Protein 6P4N (pdb70)

Organism: Salmonella typhi (NCBI:txid90370)

GO terms:
  GO:0005515 protein binding (F, IPI)

Solvent-accessible surface area: 21833 Å² total; per-residue (Å²): 64,16,1,21,50,144,112,18,25,96,63,24,66,2,32,4,38,20,0,0,0,0,0,9,74,56,0,11,0,0,0,0,35,0,47,64,64,121,60,66,72,112,60,10,23,0,0,9,2,25,121,66,43,98,10,24,64,0,14,74,23,2,0,29,0,0,41,52,0,31,59,65,34,50,28,0,17,0,3,0,44,110,126,51,14,110,60,104,118,1,47,123,48,16,21,17,22,0,1,1,0,0,0,1,16,40,114,125,104,9,15,6,6,169,61,16,2,15,51,148,114,18,23,95,61,23,61,3,34,3,40,23,0,0,0,0,0,7,71,97,5,8,1,0,0,0,43,0,52,61,64,120,61,66,68,113,77,12,23,0,0,8,3,12,183,41,44,89,13,25,63,0,15,101,20,1,5,35,0,0,28,66,0,30,59,65,35,49,35,0,16,0,3,0,48,111,125,50,13,114,40,110,124,1,47,123,27,15,21,17,22,1,1,1,0,0,0,1,24,48,112,126,100,12,14,8,4,185,55,7,2,14,42,145,121,19,25,95,66,20,75,2,34,4,38,23,0,0,0,0,0,6,72,97,5,10,0,0,0,0,37,0,53,60,64,126,66,64,71,111,65,14,24,0,0,7,3,17,181,43,45,91,13,22,53,0,14,81,27,1,0,27,0,0,29,39,0,29,64,78,33,49,31,0,22,0,2,0,47,109,126,50,14,114,43,109,125,1,46,131,48,14,20,20,23,1,1,0,0,0,0,0,18,78,66,142,97,9,11,3,5,150,64,6,2,19,44,146,112,20,21,98,65,25,66,2,35,5,27,0,0,0,0,0,0,10,80,64,0,6,0,0,0,0,34,0,53,68,60,123,64,65,68,114,74,11,24,0,0,8,5,32,119,64,44,96,12,24,60,0,8,89,28,1,0,28,0,0,24,70,0,29,70,65,36,48,37,0,14,0,3,0,44,108,126,51,19,116,90,85,98,4,40,122,36,15,20,18,24,1,1,0,0,0,0,2,24,38,116,124,115,14,14,8,5,180,65,16,2,17,49,146,113,19,25,98,63,24,67,1,34,5,39,16,0,0,0,0,0,11,79,72,0,9,0,0,0,0,49,0,52,58,63,125,68,63,71,113,66,11,23,0,0,8,4,33,118,63,43,100,11,26,65,0,11,89,29,1,0,33,0,0,40,46,0,34,59,67,37,48,28,0,21,0,3,0,44,110,125,51,19,113,97,89,108,4,41,115,48,15,22,18,21,1,1,0,0,0,0,1,17,45,115,125,114,14,12,4,5,145

Nearest PDB structures (foldseek):
  6p4t-assembly1_B  TM=1.005E+00  e=4.514E-22  Salmonella enterica subsp. enterica serovar Typhi str. CT18
  6p4p-assembly1_B  TM=1.005E+00  e=2.413E-21  Salmonella enterica subsp. enterica serovar Typhi str. CT18
  7k7h-assembly1_B  TM=9.877E-01  e=1.507E-19  Salmonella enterica subsp. enterica serovar Typhi str. CT18
  7ee3-assembly1_C  TM=9.192E-01  e=5.406E-09  Salmonella enterica subsp. enterica serovar Typhi str. CT18
  5whv-assembly1_C  TM=9.055E-01  e=6.045E-09  Salmonella enterica subsp. enterica serovar Typhimurium str. DT104

Sequence (570 aa):
EWTGDNTNAYYSDEVISELHVVGQIDTSPYFCIKTVKANGSGTPVVACAVSSKQSIWAPSSFKELLDQARYFYSTGQSSVRIHVQKNIWTYPLFVNTFSANALVGLSSCSATQCFGPKEWTGDNTNAYYSDEVISELHVVGQIDTSPYFCIKTVKANGSGTPVVACAVSKQSIWAPSSFKELLDQARYFYSTGQSSVRIIHVQKNIWTYPLFVNTFSANALVGLSSCSATQCFGPKEWTGDNTNAYYSDEVISELHVVGQIDTSPYFCIKTVKANGSGTPVVACAVSSKQSIWAPSSFKELLDQARYFYSTGQSSVRIIHVQKNIWTYPLFVNTFSANALVGLSSCSATQCFGPKEWTGDNTNAYYSDEVISELHVVGQIDTSPYFCIKTVKANGSGTPVVACAVSSKQSIWAPSSFKELLDQARYFYSTGQSVRIIHVQKNIWTYPLFVNTFSANALVGLSSCSATQCFGPKEWTGDNTNAYYSDEVISELHVVGQIDTSPYFCIKTVKANGSGTPVVACAVSSKQSIWAPSSFKELLDQARYFYSTGQSSVRIHVQKNIWTYPLFVNTFSANALVGLSSCSATQCFGPK

Secondary structure (DSSP, 8-state):
-BTT-TTSEEEEEEEEEEEEEEEETTEEEEEEEEEETTS-S--EEEEEETTSSTTGGGHHHHHHHHHHHHHH---EEEEEESS----HHHHHHS-SPEEEEEEEB-SS-BSS--/-BTT-TTSEEEEEEEEEEEEEEEETTEEEEEEEEEETTS-S--EEEEEETT-STTGGGSHHHHHHHHHHHHH--EEEEEEESS----HHHHHHS-SPEEEEEEEB-SS-BSS--/-BTT-TTSEEEEEEEEEEEEEEEETTEEEEEEEEEETTS-S--EEEEEETT-STTGGGHHHHHHHHHHHHHH---EEEEEESS----HHHHHHS-SPEEEEEEE--SSS-SS--/-BTT-TTSEEEEEEEEEEEEEEEETTEEEEEEEEEETTS-S--EEEEEETTSSTTGGGHHHHHHHHHHHHHH---EEEEEESS----HHHHHHS-SPEEEEEEEB-SS-BSS--/-BTT-TTSEEEEEEEEEEEEEEEETTEEEEEEEEEETTS-S--EEEEEETTSSTTGGGHHHHHHHHHHHHHH---EEEEEESS----HHHHHHS-SPEEEEEEEB-SS-BSS--

Radius of gyration: 24.23 Å; Cα contacts (8 Å, |Δi|>4): 1542; chains: 5; bounding box: 67×64×45 Å

Foldseek 3Di:
DALQPPLKDKDWQKWFADKAWDADPNWTKMKTWIAHPVRDDDIAIAMATCPDDPQNVCRVVVVVVSVVRNVVRATKMWIWRAQQDDPVVVCVVTHNIHTRDIWGADPVGTDDHD/DALQPPLKDKDWQKFFADKDWDADPRWTKMKTWIAHPVRDDDIAMAMATAPFDPQNVCRVPVVVVSVVSNVVRAIKMWIWRAQQDDPVVVCVVTRRIHTRDIWGDDPPGTDDHD/DALQDPQKDKDWQKFFADKDWDADPNWTKMKTWIDHPVRDDDIDIAMATAPFDPQNVCRVVVVVVSVVRNVVRAIKMWIWRAQQDDPVVVCVVTRNIHTRDIFGQPPPGTDDRD/DALQPPLKDKDWQKFFADKDWDDDPRWIKMKTWIAHPVRDDDIDIAMATCPDDPQNVCRVVVVVVSVVRNVVRAIKMWIWRAQQDDPVVVCVVTHNIHTRDIFGADPVGTDDHD/DALQPPLKDKDWQKFFADKAWDADPNWTKMKTWIAHPVRDDDIAIAMATCPDDPQNVCRVVCVVVSVVRNVVRAIKMWIWRAQQDDPVVVCVVTHNIHTRDIWGADPPGTDDHD

Structure (mmCIF, N/CA/C/O backbone):
data_6P4N
#
_entry.id   6P4N
#
_cell.length_a   68.736
_cell.length_b   98.483
_cell.length_c   105.307
_cell.angle_alpha   90.00
_cell.angle_beta   90.00
_cell.angle_gamma   90.00
#
_symmetry.space_group_name_H-M   'P 21 21 21'
#
loop_
_entity.id
_entity.type
_entity.pdbx_description
1 polymer 'Putative pertussis-like toxin subunit'
2 branched 'N-acetyl-alpha-neuraminic acid-(2-6)-beta-D-galactopyranose-(1-4)-2-acetamido-2-deoxy-beta-D-glucopyranose'
3 water water
#
loop_
_atom_site.group_PDB
_atom_site.id
_atom_site.type_symbol
_atom_site.label_atom_id
_atom_site.label_alt_id
_atom_site.label_comp_id
_atom_site.label_asym_id
_atom_site.label_entity_id
_atom_site.label_seq_id
_atom_site.pdbx_PDB_ins_code
_atom_site.Cartn_x
_atom_site.Cartn_y
_atom_site.Cartn_z
_atom_site.occupancy
_atom_site.B_iso_or_equiv
_atom_site.auth_seq_id
_atom_site.auth_comp_id
_atom_site.auth_asym_id
_atom_site.auth_atom_id
_atom_site.pdbx_PDB_model_num
ATOM 1 N N . GLU A 1 24 ? 61.942 105.107 129.005 1.00 17.96 24 GLU A N 1
ATOM 2 C CA . GLU A 1 24 ? 61.816 105.584 127.626 1.00 16.99 24 GLU A CA 1
ATOM 3 C C . GLU A 1 24 ? 63.149 105.450 126.904 1.00 14.05 24 GLU A C 1
ATOM 4 O O . GLU A 1 24 ? 64.203 105.472 127.536 1.00 15.71 24 GLU A O 1
ATOM 10 N N . TRP A 1 25 ? 63.098 105.292 125.584 1.00 13.54 25 TRP A N 1
ATOM 11 C CA . TRP A 1 25 ? 64.304 105.198 124.770 1.00 11.61 25 TRP A CA 1
ATOM 12 C C . TRP A 1 25 ? 63.998 105.700 123.368 1.00 12.94 25 TRP A C 1
ATOM 13 O O . TRP A 1 25 ? 62.931 105.412 122.817 1.00 14.75 25 TRP A O 1
ATOM 24 N N . THR A 1 26 ? 64.936 106.471 122.813 1.00 12.15 26 THR A N 1
ATOM 25 C CA . THR A 1 26 ? 64.909 106.833 121.399 1.00 11.94 26 THR A CA 1
ATOM 26 C C . THR A 1 26 ? 64.425 105.702 120.513 1.00 15.48 26 THR A C 1
ATOM 27 O O . THR A 1 26 ? 63.594 105.904 119.618 1.00 14.69 26 THR A O 1
ATOM 31 N N . GLY A 1 27 ? 64.931 104.496 120.759 1.00 16.95 27 GLY A N 1
ATOM 32 C CA . GLY A 1 27 ? 64.627 103.366 119.911 1.00 16.41 27 GLY A CA 1
ATOM 33 C C . GLY A 1 27 ? 63.339 102.622 120.193 1.00 17.07 27 GLY A C 1
ATOM 34 O O . GLY A 1 27 ? 63.093 101.615 119.535 1.00 18.38 27 GLY A O 1
ATOM 35 N N . ASP A 1 28 ? 62.516 103.069 121.140 1.00 16.83 28 ASP A N 1
ATOM 36 C CA . ASP A 1 28 ? 61.214 102.446 121.364 1.00 17.07 28 ASP A CA 1
ATOM 37 C C . ASP A 1 28 ? 60.419 102.371 120.067 1.00 22.42 28 ASP A C 1
ATOM 38 O O . ASP A 1 28 ? 60.424 103.307 119.262 1.00 16.28 28 ASP A O 1
ATOM 43 N N . ASN A 1 29 ? 59.718 101.251 119.856 1.00 20.74 29 ASN A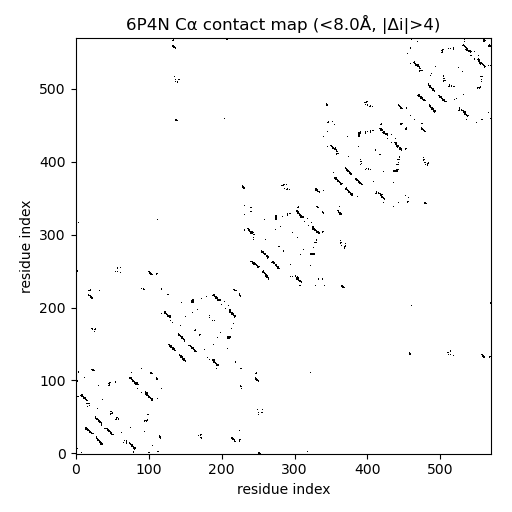 N 1
ATOM 44 C CA . ASN A 1 29 ? 59.000 101.134 118.588 1.00 22.86 29 ASN A CA 1
ATOM 45 C C . ASN A 1 29 ? 57.745 101.995 118.542 1.00 22.25 29 ASN A C 1
ATOM 46 O O . ASN A 1 29 ? 57.119 102.093 117.480 1.00 29.60 29 ASN A O 1
ATOM 51 N N . THR A 1 30 ? 57.368 102.625 119.657 1.00 18.55 30 THR A N 1
ATOM 52 C CA . THR A 1 30 ? 56.314 103.626 119.667 1.00 18.48 30 THR A CA 1
ATOM 53 C C . THR A 1 30 ? 56.800 104.991 119.197 1.00 22.50 30 THR A C 1
ATOM 54 O O . THR A 1 30 ? 55.993 105.920 119.100 1.00 22.31 30 THR A O 1
ATOM 58 N N . ASN A 1 31 ? 58.094 105.134 118.923 1.00 20.89 31 ASN A N 1
ATOM 59 C CA . ASN A 1 31 ? 58.609 106.302 118.231 1.00 18.76 31 ASN A CA 1
ATOM 60 C C . ASN A 1 31 ? 58.618 106.010 116.733 1.00 26.16 31 ASN A C 1
ATOM 61 O O . ASN A 1 31 ? 58.310 104.900 116.289 1.00 27.34 31 ASN A O 1
ATOM 66 N N . ALA A 1 32 ? 58.927 107.027 115.941 1.00 15.54 32 ALA A N 1
ATOM 67 C CA . ALA A 1 32 ? 58.964 106.890 114.494 1.00 15.28 32 ALA A CA 1
ATOM 68 C C . ALA A 1 32 ? 60.317 107.373 113.996 1.00 16.66 32 ALA A C 1
ATOM 69 O O . ALA A 1 32 ? 60.930 108.253 114.600 1.00 18.68 32 ALA A O 1
ATOM 71 N N . TYR A 1 33 ? 60.790 106.801 112.895 1.00 16.82 33 TYR A N 1
ATOM 72 C CA . TYR A 1 33 ? 62.046 107.283 112.341 1.00 16.87 33 TYR A CA 1
ATOM 73 C C . TYR A 1 33 ? 61.991 107.315 110.824 1.00 15.59 33 TYR A C 1
ATOM 74 O O . TYR A 1 33 ? 61.171 106.652 110.182 1.00 15.76 33 TYR A O 1
ATOM 83 N N . TYR A 1 34 ? 62.909 108.099 110.261 1.00 14.87 34 TYR A N 1
ATOM 84 C CA . TYR A 1 34 ? 62.967 108.352 108.832 1.00 15.11 34 TYR A CA 1
ATOM 85 C C . TYR A 1 34 ? 64.434 108.335 108.443 1.00 14.99 34 TYR A C 1
ATOM 86 O O . TYR A 1 34 ? 65.242 109.079 109.015 1.00 14.67 34 TYR A O 1
ATOM 95 N N . SER A 1 35 ? 64.785 107.472 107.496 1.00 15.72 35 SER A N 1
ATOM 96 C CA . SER A 1 35 ? 66.173 107.193 107.163 1.00 17.23 35 SER A CA 1
ATOM 97 C C . SER A 1 35 ? 66.603 107.941 105.905 1.00 15.11 35 SER A C 1
ATOM 98 O O . SER A 1 35 ? 65.782 108.345 105.080 1.00 17.19 35 SER A O 1
ATOM 101 N N . ASP A 1 36 ? 67.915 108.108 105.765 1.00 14.05 36 ASP A N 1
ATOM 102 C CA . ASP A 1 36 ? 68.525 108.703 104.570 1.00 14.40 36 ASP A CA 1
ATOM 103 C C . ASP A 1 36 ? 67.983 110.105 104.304 1.00 15.64 36 ASP A C 1
ATOM 104 O O . ASP A 1 36 ? 67.671 110.468 103.167 1.00 15.10 36 ASP A O 1
ATOM 109 N N . GLU A 1 37 ? 67.886 110.900 105.369 1.00 14.27 37 GLU A N 1
ATOM 110 C CA . GLU A 1 37 ? 67.393 112.268 105.317 1.00 13.95 37 GLU A CA 1
ATOM 111 C C . GLU A 1 37 ? 68.562 113.230 105.456 1.00 16.09 37 GLU A C 1
ATOM 112 O O . GLU A 1 37 ? 69.646 112.857 105.913 1.00 15.82 37 GLU A O 1
ATOM 118 N N . VAL A 1 38 ? 68.339 114.476 105.041 1.00 12.77 38 VAL A N 1
ATOM 119 C CA . VAL A 1 38 ? 69.288 115.559 105.272 1.00 11.82 38 VAL A CA 1
ATOM 120 C C . VAL A 1 38 ? 68.558 116.664 106.019 1.00 13.94 38 VAL A C 1
ATOM 121 O O . VAL A 1 38 ? 67.376 116.911 105.763 1.00 14.41 38 VAL A O 1
ATOM 125 N N . ILE A 1 39 ? 69.240 117.306 106.968 1.00 12.70 39 ILE A N 1
ATOM 126 C CA . ILE A 1 39 ? 68.637 118.427 107.686 1.00 12.60 39 ILE A CA 1
ATOM 127 C C . ILE A 1 39 ? 68.718 119.647 106.776 1.00 15.43 39 ILE A C 1
ATOM 128 O O . ILE A 1 39 ? 69.809 120.142 106.479 1.00 15.36 39 ILE A O 1
ATOM 133 N N . SER A 1 40 ? 67.559 120.128 106.326 1.00 12.86 40 SER A N 1
ATOM 134 C CA . SER A 1 40 ? 67.511 121.185 105.333 1.00 12.30 40 SER A CA 1
ATOM 135 C C . SER A 1 40 ? 67.213 122.562 105.906 1.00 14.79 40 SER A C 1
ATOM 136 O O . SER A 1 40 ? 67.519 123.558 105.242 1.00 15.19 40 SER A O 1
ATOM 139 N N . GLU A 1 41 ? 66.617 122.649 107.094 1.00 13.48 41 GLU A N 1
ATOM 140 C CA . GLU A 1 41 ? 66.293 123.950 107.679 1.00 11.78 41 GLU A CA 1
ATOM 141 C C . GLU A 1 41 ? 66.432 123.862 109.194 1.00 11.95 41 GLU A C 1
ATOM 142 O O . GLU A 1 41 ? 66.243 122.793 109.790 1.00 11.15 41 GLU A O 1
ATOM 148 N N . LEU A 1 42 ? 66.725 125.012 109.814 1.00 10.96 42 LEU A N 1
ATOM 149 C CA . LEU A 1 42 ? 66.901 125.120 111.260 1.00 11.70 42 LEU A CA 1
ATOM 150 C C . LEU A 1 42 ? 66.264 126.413 111.764 1.00 12.74 42 LEU A C 1
ATOM 151 O O . LEU A 1 42 ? 66.387 127.465 111.123 1.00 11.71 42 LEU A O 1
ATOM 156 N N . HIS A 1 43 ? 65.589 126.334 112.915 1.00 10.38 43 HIS A N 1
ATOM 157 C CA . HIS A 1 43 ? 64.928 127.491 113.509 1.00 10.87 43 HIS A CA 1
ATOM 158 C C . HIS A 1 43 ? 65.150 127.460 115.008 1.00 13.00 43 HIS A C 1
ATOM 159 O O . HIS A 1 43 ? 65.088 126.396 115.614 1.00 11.98 43 HIS A O 1
ATOM 166 N N A VAL A 1 44 ? 65.353 128.634 115.608 0.30 10.32 44 VAL A N 1
ATOM 167 N N B VAL A 1 44 ? 65.416 128.620 115.605 0.70 10.21 44 VAL A N 1
ATOM 168 C CA A VAL A 1 44 ? 65.539 128.763 117.050 0.30 11.25 44 VAL A CA 1
ATOM 169 C CA B VAL A 1 44 ? 65.497 128.731 117.057 0.70 11.19 44 VAL A CA 1
ATOM 170 C C A VAL A 1 44 ? 64.593 129.844 117.561 0.30 11.75 44 VAL A C 1
ATOM 171 C C B VAL A 1 44 ? 64.519 129.802 117.516 0.70 11.71 44 VAL A C 1
ATOM 172 O O A VAL A 1 44 ? 64.524 130.933 116.980 0.30 11.94 44 VAL A O 1
ATOM 173 O O B VAL A 1 44 ? 64.364 130.841 116.863 0.70 12.06 44 VAL A O 1
ATOM 180 N N . GLY A 1 45 ? 63.872 129.548 118.640 1.00 10.91 45 GLY A N 1
ATOM 181 C CA . GLY A 1 45 ? 62.968 130.516 119.224 1.00 11.40 45 GLY A CA 1
ATOM 182 C C . GLY A 1 45 ? 62.756 130.267 120.700 1.00 14.70 45 GLY A C 1
ATOM 183 O O . GLY A 1 45 ? 63.530 129.559 121.346 1.00 13.39 45 GLY A O 1
ATOM 184 N N . GLN A 1 46 ? 61.688 130.863 121.233 1.00 11.45 46 GLN A N 1
ATOM 185 C CA . GLN A 1 46 ? 61.303 130.666 122.628 1.00 12.07 46 GLN A CA 1
ATOM 186 C C . GLN A 1 46 ? 59.791 130.539 122.723 1.00 13.61 46 GLN A C 1
ATOM 187 O O . GLN A 1 46 ? 59.063 131.228 122.003 1.00 13.74 46 GLN A O 1
ATOM 193 N N . ILE A 1 47 ? 59.316 129.672 123.617 1.00 12.30 47 ILE A N 1
ATOM 194 C CA . ILE A 1 47 ? 57.878 129.559 123.873 1.00 12.62 47 ILE A CA 1
ATOM 195 C C . ILE A 1 47 ? 57.671 129.254 125.353 1.00 15.34 47 ILE A C 1
ATOM 196 O O . ILE A 1 47 ? 58.335 128.376 125.911 1.00 14.51 47 ILE A O 1
ATOM 201 N N . ASP A 1 48 ? 56.775 130.010 125.993 1.00 14.11 48 ASP A N 1
ATOM 202 C CA . ASP A 1 48 ? 56.395 129.793 127.389 1.00 17.87 48 ASP A CA 1
ATOM 203 C C . ASP A 1 48 ? 57.619 129.648 128.298 1.00 19.53 48 ASP A C 1
ATOM 204 O O . ASP A 1 48 ? 57.732 128.708 129.092 1.00 19.33 48 ASP A O 1
ATOM 209 N N . THR A 1 49 ? 58.550 130.599 128.160 1.00 15.91 49 THR A N 1
ATOM 210 C CA . THR A 1 49 ? 59.830 130.737 128.869 1.00 17.16 49 THR A CA 1
ATOM 211 C C . THR A 1 49 ? 60.881 129.700 128.479 1.00 17.88 49 THR A C 1
ATOM 212 O O . THR A 1 49 ? 61.988 129.738 129.040 1.00 16.85 49 THR A O 1
ATOM 216 N N . SER A 1 50 ? 60.593 128.800 127.531 1.00 14.05 50 SER A N 1
ATOM 217 C CA . SER A 1 50 ? 61.538 127.760 127.116 1.00 12.62 50 SER A CA 1
ATOM 218 C C . SER A 1 50 ? 62.168 128.096 125.776 1.00 12.77 50 SER A C 1
ATOM 219 O O . SER A 1 50 ? 61.440 128.230 124.776 1.00 14.93 50 SER A O 1
ATOM 222 N N . PRO A 1 51 ? 63.497 128.165 125.685 1.00 13.85 51 PRO A N 1
ATOM 223 C CA . PRO A 1 51 ? 64.141 128.060 124.374 1.00 12.08 51 PRO A CA 1
ATOM 224 C C . PRO A 1 51 ? 63.692 126.777 123.696 1.00 11.59 51 PRO A C 1
ATOM 225 O O . PRO A 1 51 ? 63.439 125.763 124.353 1.00 14.17 51 PRO A O 1
ATOM 229 N N . TYR A 1 52 ? 63.569 126.830 122.371 1.00 12.63 52 TYR A N 1
ATOM 230 C CA . TYR A 1 52 ? 63.278 125.626 121.601 1.00 10.79 52 TYR A CA 1
ATOM 231 C C . TYR A 1 52 ? 64.003 125.738 120.266 1.00 10.74 52 TYR A C 1
ATOM 232 O O . TYR A 1 52 ? 64.468 126.812 119.868 1.00 12.52 52 TYR A O 1
ATOM 241 N N . PHE A 1 53 ? 64.102 124.614 119.564 1.00 10.97 53 PHE A N 1
ATOM 242 C CA . PHE A 1 53 ? 64.541 124.664 118.177 1.00 10.91 53 PHE A CA 1
ATOM 243 C C . PHE A 1 53 ? 63.740 123.647 117.389 1.00 11.91 53 PHE A C 1
ATOM 244 O O . PHE A 1 53 ? 63.164 122.705 117.948 1.00 11.34 53 PHE A O 1
ATOM 252 N N . CYS A 1 54 ? 63.695 123.862 116.073 1.00 11.34 54 CYS A N 1
ATOM 253 C CA . CYS A 1 54 ? 63.047 122.929 115.157 1.00 10.39 54 CYS A CA 1
ATOM 254 C C . CYS A 1 54 ? 63.961 122.678 113.978 1.00 12.15 54 CYS A C 1
ATOM 255 O O . CYS A 1 54 ? 64.749 123.548 113.579 1.00 12.01 54 CYS A O 1
ATOM 258 N N . ILE A 1 55 ? 63.840 121.483 113.405 1.00 10.45 55 ILE A N 1
ATOM 259 C CA . ILE A 1 55 ? 64.540 121.172 112.169 1.00 11.30 55 ILE A CA 1
ATOM 260 C C . ILE A 1 55 ? 63.539 120.644 111.161 1.00 10.06 55 ILE A C 1
ATOM 261 O O . ILE A 1 55 ? 62.491 120.092 111.514 1.00 13.04 55 ILE A O 1
ATOM 266 N N . LYS A 1 56 ? 63.869 120.848 109.895 1.00 11.62 56 LYS A N 1
ATOM 267 C CA . LYS A 1 56 ? 63.175 120.217 108.782 1.00 10.96 56 LYS A CA 1
ATOM 268 C C . LYS A 1 56 ? 64.170 119.299 108.097 1.00 11.69 56 LYS A C 1
ATOM 269 O O . LYS A 1 56 ? 65.325 119.683 107.883 1.00 14.05 56 LYS A O 1
ATOM 275 N N . THR A 1 57 ? 63.744 118.075 107.794 1.00 13.18 57 THR A N 1
ATOM 276 C CA . THR A 1 57 ? 64.583 117.169 107.028 1.00 11.10 57 THR A CA 1
ATOM 277 C C . THR A 1 57 ? 63.846 116.723 105.773 1.00 13.01 57 THR A C 1
ATOM 278 O O . THR A 1 57 ? 62.613 116.682 105.735 1.00 15.70 57 THR A O 1
ATOM 282 N N . VAL A 1 58 ? 64.630 116.394 104.752 1.00 14.07 58 VAL A N 1
ATOM 283 C CA . VAL A 1 58 ? 64.120 115.872 103.495 1.00 14.16 58 VAL A CA 1
ATOM 284 C C . VAL A 1 58 ? 64.962 114.662 103.123 1.00 16.20 58 VAL A C 1
ATOM 285 O O . VAL A 1 58 ? 66.096 114.503 103.580 1.00 14.86 58 VAL A O 1
ATOM 289 N N . LYS A 1 59 ? 64.401 113.799 102.275 1.00 12.43 59 LYS A N 1
ATOM 290 C CA . LYS A 1 59 ? 65.201 112.684 101.776 1.00 12.98 59 LYS A CA 1
ATOM 291 C C . LYS A 1 59 ? 66.438 113.201 101.062 1.00 14.72 59 LYS A C 1
ATOM 292 O O . LYS A 1 59 ? 66.392 114.206 100.352 1.00 14.81 59 LYS A O 1
ATOM 298 N N . ALA A 1 60 ? 67.546 112.478 101.221 1.00 13.25 60 ALA A N 1
ATOM 299 C CA . ALA A 1 60 ? 68.760 112.863 100.515 1.00 14.19 60 ALA A CA 1
ATOM 300 C C . ALA A 1 60 ? 68.557 112.883 99.003 1.00 14.62 60 ALA A C 1
ATOM 301 O O . ALA A 1 60 ? 69.224 113.653 98.308 1.00 19.04 60 ALA A O 1
ATOM 303 N N . ASN A 1 61 ? 67.643 112.063 98.472 1.00 16.18 61 ASN A N 1
ATOM 304 C CA . ASN A 1 61 ? 67.368 112.078 97.036 1.00 14.92 61 ASN A CA 1
ATOM 305 C C . ASN A 1 61 ? 66.235 113.024 96.643 1.00 16.81 61 ASN A C 1
ATOM 306 O O . ASN A 1 61 ? 65.877 113.082 95.461 1.00 17.50 61 ASN A O 1
ATOM 311 N N . GLY A 1 62 ? 65.655 113.762 97.589 1.00 14.33 62 GLY A N 1
ATOM 312 C CA . GLY A 1 62 ? 64.648 114.747 97.256 1.00 13.18 62 GLY A CA 1
ATOM 313 C C . GLY A 1 62 ? 63.236 114.222 97.157 1.00 18.41 62 GLY A C 1
ATOM 314 O O . GLY A 1 62 ? 62.297 115.033 97.062 1.00 15.73 62 GLY A O 1
ATOM 315 N N . SER A 1 63 ? 63.045 112.909 97.184 1.00 14.98 63 SER A N 1
ATOM 316 C CA . SER A 1 63 ? 61.710 112.337 97.083 1.00 12.51 63 SER A CA 1
ATOM 317 C C . SER A 1 63 ? 60.935 112.487 98.398 1.00 13.94 63 SER A C 1
ATOM 318 O O . SER A 1 63 ? 61.499 112.749 99.461 1.00 15.75 63 SER A O 1
ATOM 321 N N . GLY A 1 64 ? 59.615 112.332 98.310 1.00 12.81 64 GLY A N 1
ATOM 322 C CA . GLY A 1 64 ? 58.793 112.278 99.504 1.00 13.02 64 GLY A CA 1
ATOM 323 C C . GLY A 1 64 ? 58.516 113.643 100.112 1.00 13.65 64 GLY A C 1
ATOM 324 O O . GLY A 1 64 ? 58.709 114.698 99.492 1.00 15.54 64 GLY A O 1
ATOM 325 N N . THR A 1 65 ? 58.052 113.601 101.385 1.00 13.75 65 THR A N 1
ATOM 326 C CA . THR A 1 65 ? 57.521 114.725 102.150 1.00 13.35 65 THR A CA 1
ATOM 327 C C . THR A 1 65 ? 58.479 115.066 103.283 1.00 15.90 65 THR A C 1
ATOM 328 O O . THR A 1 65 ? 59.070 114.156 103.886 1.00 17.52 65 THR A O 1
ATOM 332 N N . PRO A 1 66 ? 58.695 116.342 103.579 1.00 13.88 66 PRO A N 1
ATOM 333 C CA . PRO A 1 66 ? 59.633 116.669 104.658 1.00 14.48 66 PRO A CA 1
ATOM 334 C C . PRO A 1 66 ? 59.127 116.210 106.010 1.00 15.24 66 PRO A C 1
ATOM 335 O O . PRO A 1 66 ? 57.922 116.077 106.251 1.00 16.32 66 PRO A O 1
ATOM 339 N N . VAL A 1 67 ? 60.080 116.002 106.912 1.00 14.88 67 VAL A N 1
ATOM 340 C CA . VAL A 1 67 ? 59.818 115.714 108.315 1.00 13.59 67 VAL A CA 1
ATOM 341 C C . VAL A 1 67 ? 60.201 116.952 109.107 1.00 12.03 67 VAL A C 1
ATOM 342 O O . VAL A 1 67 ? 61.297 117.492 108.914 1.00 15.85 67 VAL A O 1
ATOM 346 N N . VAL A 1 68 ? 59.307 117.400 109.981 1.00 12.76 68 VAL A N 1
ATOM 347 C CA . VAL A 1 68 ? 59.592 118.515 110.875 1.00 12.12 68 VAL A CA 1
ATOM 348 C C . VAL A 1 68 ? 59.554 118.008 112.310 1.00 14.34 68 VAL A C 1
ATOM 349 O O . VAL A 1 68 ? 58.647 117.257 112.693 1.00 14.82 68 VAL A O 1
ATOM 353 N N . ALA A 1 69 ? 60.547 118.406 113.109 1.00 11.32 69 ALA A N 1
ATOM 354 C CA . ALA A 1 69 ? 60.548 117.976 114.499 1.00 11.37 69 ALA A CA 1
ATOM 355 C C . ALA A 1 69 ? 61.188 119.061 115.346 1.00 13.87 69 ALA A C 1
ATOM 356 O O . ALA A 1 69 ? 62.061 119.800 114.880 1.00 15.07 69 ALA A O 1
ATOM 358 N N . CYS A 1 70 ? 60.720 119.172 116.589 1.00 12.40 70 CYS A N 1
ATOM 359 C CA . CYS A 1 70 ? 61.166 120.232 117.480 1.00 11.04 70 CYS A CA 1
ATOM 360 C C . CYS A 1 70 ? 61.527 119.645 118.830 1.00 13.13 70 CYS A C 1
ATOM 361 O O . CYS A 1 70 ? 61.055 118.573 119.220 1.00 14.37 70 CYS A O 1
ATOM 364 N N . ALA A 1 71 ? 62.372 120.380 119.542 1.00 13.66 71 ALA A N 1
ATOM 365 C CA . ALA A 1 71 ? 62.714 120.083 120.922 1.00 11.48 71 ALA A CA 1
ATOM 366 C C . ALA A 1 71 ? 62.516 121.355 121.721 1.00 12.57 71 ALA A C 1
ATOM 367 O O . ALA A 1 71 ? 62.896 122.442 121.266 1.00 12.86 71 ALA A O 1
ATOM 369 N N . VAL A 1 72 ? 61.931 121.216 122.909 1.00 12.97 72 VAL A N 1
ATOM 370 C CA . VAL A 1 72 ? 61.592 122.336 123.782 1.00 13.81 72 VAL A CA 1
ATOM 371 C C . VAL A 1 72 ? 62.277 122.101 125.129 1.00 15.70 72 VAL A C 1
ATOM 372 O O . VAL A 1 72 ? 62.060 121.063 125.765 1.00 18.64 72 VAL A O 1
ATOM 376 N N A SER A 1 73 ? 63.064 123.081 125.583 0.48 14.42 73 SER A N 1
ATOM 377 N N B SER A 1 73 ? 63.049 123.098 125.576 0.52 14.38 73 SER A N 1
ATOM 378 C CA A SER A 1 73 ? 64.155 122.788 126.517 0.48 20.27 73 SER A CA 1
ATOM 379 C CA B SER A 1 73 ? 64.128 122.865 126.538 0.52 20.21 73 SER A CA 1
ATOM 380 C C A SER A 1 73 ? 63.695 122.236 127.869 0.48 29.02 73 SER A C 1
ATOM 381 C C B SER A 1 73 ? 63.654 122.203 127.828 0.52 29.04 73 SER A C 1
ATOM 382 O O A SER A 1 73 ? 64.411 121.423 128.468 0.48 38.86 73 SER A O 1
ATOM 383 O O B SER A 1 73 ? 64.316 121.293 128.342 0.52 39.66 73 SER A O 1
ATOM 388 N N . LYS A 1 74 ? 62.547 122.657 128.393 1.00 25.98 74 LYS A N 1
ATOM 389 C CA . LYS A 1 74 ? 62.109 122.108 129.679 1.00 22.37 74 LYS A CA 1
ATOM 390 C C . LYS A 1 74 ? 60.734 121.461 129.590 1.00 22.31 74 LYS A C 1
ATOM 391 O O . LYS A 1 74 ? 59.986 121.421 130.575 1.00 23.06 74 LYS A O 1
ATOM 397 N N . GLN A 1 75 ? 60.412 120.911 128.427 1.00 17.65 75 GLN A N 1
ATOM 398 C CA . GLN A 1 75 ? 59.120 120.285 128.196 1.00 14.10 75 GLN A CA 1
ATOM 399 C C . GLN A 1 75 ? 59.309 118.905 127.583 1.00 18.10 75 GLN A C 1
ATOM 400 O O . GLN A 1 75 ? 60.231 118.682 126.794 1.00 17.49 75 GLN A O 1
ATOM 406 N N . SER A 1 76 ? 58.398 117.996 127.948 1.00 19.08 76 SER A N 1
ATOM 407 C CA . SER A 1 76 ? 58.334 116.611 127.475 1.00 15.71 76 SER A CA 1
ATOM 408 C C . SER A 1 76 ? 59.363 115.7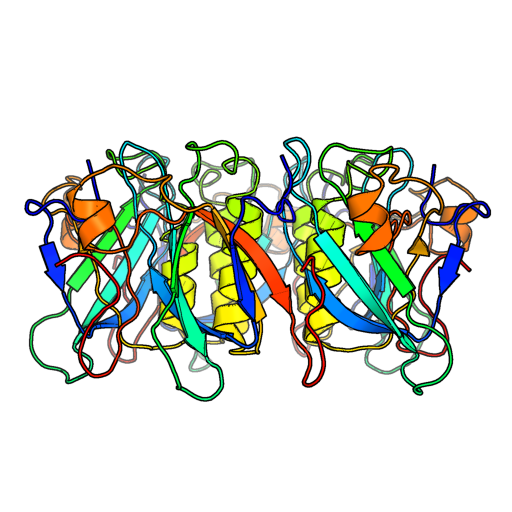36 128.175 1.00 17.06 76 SER A C 1
ATOM 409 O O . SER A 1 76 ? 60.296 116.236 128.817 1.00 16.39 76 SER A O 1
ATOM 412 N N . ILE A 1 77 ? 59.194 114.415 128.063 1.00 15.01 77 ILE A N 1
ATOM 413 C CA . ILE A 1 77 ? 60.130 113.500 128.701 1.00 15.47 77 ILE A CA 1
ATOM 414 C C . ILE A 1 77 ? 61.514 113.566 128.087 1.00 15.66 77 ILE A C 1
ATOM 415 O O . ILE A 1 77 ? 62.467 113.075 128.699 1.00 18.78 77 ILE A O 1
ATOM 420 N N . TRP A 1 78 ? 61.640 114.188 126.913 1.00 16.19 78 TRP A N 1
ATOM 421 C CA . TRP A 1 78 ? 62.893 114.311 126.184 1.00 12.27 78 TRP A CA 1
ATOM 422 C C . TRP A 1 78 ? 63.649 115.584 126.534 1.00 14.64 78 TRP A C 1
ATOM 423 O O . TRP A 1 78 ? 64.735 115.815 125.986 1.00 15.69 78 TRP A O 1
ATOM 434 N N . ALA A 1 79 ? 63.112 116.396 127.440 1.00 13.96 79 ALA A N 1
ATOM 435 C CA . ALA A 1 79 ? 63.812 117.607 127.865 1.00 16.64 79 ALA A CA 1
ATOM 436 C C . ALA A 1 79 ? 65.266 117.392 128.272 1.00 14.99 79 ALA A C 1
ATOM 437 O O . ALA A 1 79 ? 66.085 118.287 127.994 1.00 14.34 79 ALA A O 1
ATOM 439 N N . PRO A 1 80 ? 65.662 116.289 128.927 1.00 14.63 80 PRO A N 1
ATOM 440 C CA . PRO A 1 80 ? 67.075 116.165 129.320 1.00 16.60 80 PRO A CA 1
ATOM 441 C C . PRO A 1 80 ? 68.052 116.221 128.164 1.00 14.99 80 PRO A C 1
ATOM 442 O O . PRO A 1 80 ? 69.204 116.638 128.362 1.00 18.62 80 PRO A O 1
ATOM 446 N N A SER A 1 81 ? 67.639 115.813 126.968 0.62 12.37 81 SER A N 1
ATOM 447 N N B SER A 1 81 ? 67.645 115.794 126.970 0.38 12.43 81 SER A N 1
ATOM 448 C CA A SER A 1 81 ? 68.544 115.747 125.828 0.62 12.91 81 SER A CA 1
ATOM 449 C CA B SER A 1 81 ? 68.545 115.737 125.825 0.38 12.95 81 SER A CA 1
ATOM 450 C C A SER A 1 81 ? 68.506 116.994 124.963 0.62 14.25 81 SER A C 1
ATOM 451 C C B SER A 1 81 ? 68.478 116.980 124.950 0.38 14.22 81 SER A C 1
ATOM 452 O O A SER A 1 81 ? 69.105 116.996 123.882 0.62 13.38 81 SER A O 1
ATOM 453 O O B SER A 1 81 ? 69.028 116.965 123.843 0.38 13.46 81 SER A O 1
ATOM 458 N N . PHE A 1 82 ? 67.833 118.054 125.418 1.00 11.72 82 PHE A N 1
ATOM 459 C CA . PHE A 1 82 ? 67.694 119.259 124.597 1.00 12.99 82 PHE A CA 1
ATOM 460 C C . PHE A 1 82 ? 69.031 119.769 124.049 1.00 12.56 82 PHE A C 1
ATOM 461 O O . PHE A 1 82 ? 69.170 119.983 122.839 1.00 14.92 82 PHE A O 1
ATOM 469 N N . LYS A 1 83 ? 70.027 119.986 124.922 1.00 12.91 83 LYS A N 1
ATOM 470 C CA . LYS A 1 83 ? 71.285 120.578 124.455 1.00 15.07 83 LYS A CA 1
ATOM 471 C C . LYS A 1 83 ? 72.060 119.623 123.552 1.00 13.89 83 LYS A C 1
ATOM 472 O O . LYS A 1 83 ? 72.626 120.043 122.537 1.00 14.62 83 LYS A O 1
ATOM 478 N N . GLU A 1 84 ? 72.115 118.336 123.913 1.00 12.88 84 GLU A N 1
ATOM 479 C CA . GLU A 1 84 ? 72.799 117.360 123.064 1.00 11.62 84 GLU A CA 1
ATOM 480 C C . GLU A 1 84 ? 72.179 117.291 121.676 1.00 14.98 84 GLU A C 1
ATOM 481 O O . GLU A 1 84 ? 72.897 117.206 120.674 1.00 12.29 84 GLU A O 1
ATOM 487 N N . LEU A 1 85 ? 70.842 117.311 121.601 1.00 14.78 85 LEU A N 1
ATOM 488 C CA . LEU A 1 85 ? 70.170 117.255 120.313 1.00 12.32 85 LEU A CA 1
ATOM 489 C C . LEU A 1 85 ? 70.344 118.552 119.535 1.00 14.94 85 LEU A C 1
ATOM 490 O O . LEU A 1 85 ? 70.479 118.523 118.309 1.00 13.02 85 LEU A O 1
ATOM 495 N N . LEU A 1 86 ? 70.303 119.699 120.220 1.00 10.88 86 LEU A N 1
ATOM 496 C CA . LEU A 1 86 ? 70.571 120.966 119.540 1.00 15.05 86 LEU A CA 1
ATOM 497 C C . LEU A 1 86 ? 71.965 120.974 118.934 1.00 12.67 86 LEU A C 1
ATOM 498 O O . LEU A 1 86 ? 72.144 121.321 117.765 1.00 12.60 86 LEU A O 1
ATOM 503 N N . ASP A 1 87 ? 72.969 120.582 119.723 1.00 11.37 87 ASP A N 1
ATOM 504 C CA . ASP A 1 87 ? 74.330 120.538 119.213 1.00 13.82 87 ASP A CA 1
ATOM 505 C C . ASP A 1 87 ? 74.461 119.544 118.061 1.00 13.91 87 ASP A C 1
ATOM 506 O O . ASP A 1 87 ? 75.141 119.830 117.071 1.00 14.31 87 ASP A O 1
ATOM 511 N N . GLN A 1 88 ? 73.801 118.378 118.159 1.00 11.93 88 GLN A N 1
ATOM 512 C CA . GLN A 1 88 ? 73.945 117.392 117.092 1.00 10.77 88 GLN A CA 1
ATOM 513 C C . GLN A 1 88 ? 73.203 117.823 115.828 1.00 13.00 88 GLN A C 1
ATOM 514 O O . GLN A 1 88 ? 73.683 117.586 114.710 1.00 12.24 88 GLN A O 1
ATOM 520 N N . ALA A 1 89 ? 72.020 118.423 115.983 1.00 13.68 89 ALA A N 1
ATOM 521 C CA . ALA A 1 89 ? 71.308 118.937 114.818 1.00 11.75 89 ALA A CA 1
ATOM 522 C C . ALA A 1 89 ? 72.122 120.010 114.120 1.00 11.15 89 ALA A C 1
ATOM 523 O O . ALA A 1 89 ? 72.200 120.039 112.888 1.00 11.78 89 ALA A O 1
ATOM 525 N N . ARG A 1 90 ? 72.748 120.901 114.896 1.00 12.36 90 ARG A N 1
ATOM 526 C CA . ARG A 1 90 ? 73.564 121.940 114.283 1.00 11.11 90 ARG A CA 1
ATOM 527 C C . ARG A 1 90 ? 74.738 121.335 113.516 1.00 14.23 90 ARG A C 1
ATOM 528 O O . ARG A 1 90 ? 75.051 121.776 112.402 1.00 14.17 90 ARG A O 1
ATOM 536 N N . TYR A 1 91 ? 75.381 120.302 114.080 1.00 12.81 91 TYR A N 1
ATOM 537 C CA . TYR A 1 91 ? 76.498 119.669 113.382 1.00 13.85 91 TYR A CA 1
ATOM 538 C C . TYR A 1 91 ? 76.040 119.020 112.080 1.00 15.71 91 TYR A C 1
ATOM 539 O O . TYR A 1 91 ? 76.618 119.262 111.012 1.00 15.12 91 TYR A O 1
ATOM 548 N N . PHE A 1 92 ? 74.991 118.193 112.144 1.00 14.23 92 PHE A N 1
ATOM 549 C CA . PHE A 1 92 ? 74.534 117.525 110.929 1.00 15.14 92 PHE A CA 1
ATOM 550 C C . PHE A 1 92 ? 73.956 118.524 109.920 1.00 14.14 92 PHE A C 1
ATOM 551 O O . PHE A 1 92 ? 74.063 118.316 108.702 1.00 14.77 92 PHE A O 1
ATOM 559 N N . TYR A 1 93 ? 73.367 119.622 110.393 1.00 12.46 93 TYR A N 1
ATOM 560 C CA . TYR A 1 93 ? 72.922 120.666 109.474 1.00 12.97 93 TYR A CA 1
ATOM 561 C C . TYR A 1 93 ? 74.107 121.283 108.740 1.00 15.47 93 TYR A C 1
ATOM 562 O O . TYR A 1 93 ? 74.038 121.546 107.530 1.00 15.41 93 TYR A O 1
ATOM 571 N N . SER A 1 94 ? 75.212 121.485 109.451 1.00 14.66 94 SER A N 1
ATOM 572 C CA . SER A 1 94 ? 76.356 122.144 108.830 1.00 16.88 94 SER A CA 1
ATOM 573 C C . SER A 1 94 ? 77.053 121.229 107.831 1.00 20.30 94 SER A C 1
ATOM 574 O O . SER A 1 94 ? 77.593 121.716 106.834 1.00 21.94 94 SER A O 1
ATOM 577 N N . THR A 1 95 ? 77.043 119.914 108.050 1.00 18.35 95 THR A N 1
ATOM 578 C CA . THR A 1 95 ? 77.692 119.032 107.080 1.00 16.23 95 THR A CA 1
ATOM 579 C C . THR A 1 95 ? 76.771 118.626 105.941 1.00 21.05 95 THR A C 1
ATOM 580 O O . THR A 1 95 ? 77.256 118.312 104.846 1.00 23.99 95 THR A O 1
ATOM 584 N N . GLY A 1 96 ? 75.462 118.593 106.173 1.00 15.37 96 GLY A N 1
ATOM 585 C CA . GLY A 1 96 ? 74.559 118.150 105.131 1.00 16.31 96 GLY A CA 1
ATOM 586 C C . GLY A 1 96 ? 74.565 116.658 104.900 1.00 20.25 96 GLY A C 1
ATOM 587 O O . GLY A 1 96 ? 74.012 116.187 103.897 1.00 18.19 96 GLY A O 1
ATOM 588 N N . GLN A 1 97 ? 75.144 115.893 105.819 1.00 17.79 97 GLN A N 1
ATOM 589 C CA . GLN A 1 97 ? 75.247 114.463 105.595 1.00 17.81 97 GLN A CA 1
ATOM 590 C C . GLN A 1 97 ? 73.916 113.761 105.855 1.00 13.56 97 GLN A C 1
ATOM 591 O O . GLN A 1 97 ? 72.993 114.297 106.496 1.00 15.51 97 GLN A O 1
ATOM 597 N N A SER A 1 98 ? 73.833 112.530 105.349 0.60 15.73 98 SER A N 1
ATOM 598 N N B SER A 1 98 ? 73.827 112.538 105.346 0.40 15.72 98 SER A N 1
ATOM 599 C CA A SER A 1 98 ? 72.636 111.712 105.484 0.60 14.82 98 SER A CA 1
ATOM 600 C CA B SER A 1 98 ? 72.611 111.758 105.494 0.40 14.80 98 SER A CA 1
ATOM 601 C C A SER A 1 98 ? 72.484 111.224 106.921 0.60 14.70 98 SER A C 1
ATOM 602 C C B SER A 1 98 ? 72.480 111.243 106.920 0.40 14.71 98 SER A C 1
ATOM 603 O O A SER A 1 98 ? 73.449 110.767 107.542 0.60 16.74 98 SER A O 1
ATOM 604 O O B SER A 1 98 ? 73.453 110.788 107.528 0.40 16.76 98 SER A O 1
ATOM 609 N N . VAL A 1 99 ? 71.261 111.327 107.455 1.00 13.59 99 VAL A N 1
ATOM 610 C CA . VAL A 1 99 ? 70.974 110.927 108.826 1.00 12.48 99 VAL A CA 1
ATOM 611 C C . VAL A 1 99 ? 69.646 110.183 108.887 1.00 13.89 99 VAL A C 1
ATOM 612 O O . VAL A 1 99 ? 68.809 110.257 107.981 1.00 15.73 99 VAL A O 1
ATOM 616 N N . ARG A 1 100 ? 69.449 109.490 110.006 1.00 14.37 100 ARG A N 1
ATOM 617 C CA . ARG A 1 100 ? 68.138 108.992 110.402 1.00 14.82 100 ARG A CA 1
ATOM 618 C C . ARG A 1 100 ? 67.626 109.875 111.530 1.00 15.59 100 ARG A C 1
ATOM 619 O O . ARG A 1 100 ? 68.339 110.115 112.511 1.00 14.53 100 ARG A O 1
ATOM 627 N N . ILE A 1 101 ? 66.422 110.412 111.369 1.00 11.79 101 ILE A N 1
ATOM 628 C CA . ILE A 1 101 ? 65.821 111.254 112.393 1.00 13.47 101 ILE A CA 1
ATOM 629 C C . ILE A 1 101 ? 64.778 110.426 113.133 1.00 16.51 101 ILE A C 1
ATOM 630 O O . ILE A 1 101 ? 63.954 109.743 112.510 1.00 17.07 101 ILE A O 1
ATOM 635 N N . HIS A 1 102 ? 64.832 110.462 114.458 1.00 13.61 102 HIS A N 1
ATOM 636 C CA . HIS A 1 102 ? 63.900 109.746 115.314 1.00 13.01 102 HIS A CA 1
ATOM 637 C C . HIS A 1 102 ? 62.996 110.761 116.000 1.00 14.95 102 HIS A C 1
ATOM 638 O O . HIS A 1 102 ? 63.483 111.771 116.526 1.00 13.63 102 HIS A O 1
ATOM 645 N N . VAL A 1 103 ? 61.681 110.509 115.995 1.00 13.24 103 VAL A N 1
ATOM 646 C CA . VAL A 1 103 ? 60.736 111.447 116.579 1.00 10.94 103 VAL A CA 1
ATOM 647 C C . VAL A 1 103 ? 59.735 110.677 117.422 1.00 13.99 103 VAL A C 1
ATOM 648 O O . VAL A 1 103 ? 59.560 109.465 117.273 1.00 17.49 103 VAL A O 1
ATOM 652 N N . GLN A 1 104 ? 59.059 111.404 118.308 1.00 16.08 104 GLN A N 1
ATOM 653 C CA . GLN A 1 104 ? 57.844 110.910 118.940 1.00 15.23 104 GLN A CA 1
ATOM 654 C C . GLN A 1 104 ? 56.697 111.796 118.480 1.00 15.77 104 GLN A C 1
ATOM 655 O O . GLN A 1 104 ? 56.762 113.026 118.611 1.00 15.25 104 GLN A O 1
ATOM 661 N N . LYS A 1 105 ? 55.672 111.178 117.903 1.00 15.91 105 LYS A N 1
ATOM 662 C CA . LYS A 1 105 ? 54.582 111.944 117.323 1.00 17.80 105 LYS A CA 1
ATOM 663 C C . LYS A 1 105 ? 53.630 112.465 118.398 1.00 16.77 105 LYS A C 1
ATOM 664 O O . LYS A 1 105 ? 53.575 111.960 119.523 1.00 17.73 105 LYS A O 1
ATOM 670 N N . ASN A 1 106 ? 52.890 113.521 118.034 1.00 18.39 106 ASN A N 1
ATOM 671 C CA . ASN A 1 106 ? 51.761 114.023 118.823 1.00 18.72 106 ASN A CA 1
ATOM 672 C C . ASN A 1 106 ? 52.168 114.449 120.232 1.00 22.69 106 ASN A C 1
ATOM 673 O O . ASN A 1 106 ? 51.477 114.149 121.214 1.00 21.04 106 ASN A O 1
ATOM 678 N N . ILE A 1 107 ? 53.281 115.180 120.339 1.00 16.52 107 ILE A N 1
ATOM 679 C CA . ILE A 1 107 ? 53.764 115.658 121.630 1.00 15.27 107 ILE A CA 1
ATOM 680 C C . ILE A 1 107 ? 53.397 117.131 121.839 1.00 17.95 107 ILE A C 1
ATOM 681 O O . ILE A 1 107 ? 52.773 117.476 122.851 1.00 21.23 107 ILE A O 1
ATOM 686 N N . TRP A 1 108 ? 53.767 118.016 120.905 1.00 17.23 108 TRP A N 1
ATOM 687 C CA . TRP A 1 108 ? 53.493 119.444 121.089 1.00 17.14 108 TRP A CA 1
ATOM 688 C C . TRP A 1 108 ? 52.028 119.737 120.795 1.00 19.46 108 TRP A C 1
ATOM 689 O O . TRP A 1 108 ? 51.439 119.155 119.878 1.00 20.05 108 TRP A O 1
ATOM 700 N N . THR A 1 109 ? 51.442 120.637 121.592 1.00 21.97 109 THR A N 1
ATOM 701 C CA . THR A 1 109 ? 50.019 120.950 121.488 1.00 19.50 109 THR A CA 1
ATOM 702 C C . THR A 1 109 ? 49.698 122.439 121.388 1.00 29.46 109 THR A C 1
ATOM 703 O O . THR A 1 109 ? 48.518 122.784 121.260 1.00 25.34 109 THR A O 1
ATOM 707 N N . TYR A 1 110 ? 50.681 123.327 121.467 1.00 26.43 110 TYR A N 1
ATOM 708 C CA . TYR A 1 110 ? 50.399 124.741 121.230 1.00 19.57 110 TYR A CA 1
ATOM 709 C C . TYR A 1 110 ? 49.867 124.886 119.809 1.00 24.23 110 TYR A C 1
ATOM 710 O O . TYR A 1 110 ? 50.566 124.520 118.863 1.00 20.19 110 TYR A O 1
ATOM 719 N N . PRO A 1 111 ? 48.648 125.394 119.608 1.00 30.18 111 PRO A N 1
ATOM 720 C CA . PRO A 1 111 ? 48.007 125.231 118.284 1.00 29.28 111 PRO A CA 1
ATOM 721 C C . PRO A 1 111 ? 48.725 125.920 117.130 1.00 19.47 111 PRO A C 1
ATOM 722 O O . PRO A 1 111 ? 48.911 125.312 116.063 1.00 23.25 111 PRO A O 1
ATOM 726 N N . LEU A 1 112 ? 49.097 127.191 117.288 1.00 20.25 112 LEU A N 1
ATOM 727 C CA . LEU A 1 112 ? 49.774 127.877 116.193 1.00 17.53 112 LEU A CA 1
ATOM 728 C C . LEU A 1 112 ? 51.173 127.312 115.972 1.00 18.41 112 LEU A C 1
ATOM 729 O O . LEU A 1 112 ? 51.672 127.309 114.842 1.00 20.39 112 LEU A O 1
ATOM 734 N N . PHE A 1 113 ? 51.819 126.860 117.045 1.00 19.20 113 PHE A N 1
ATOM 735 C CA . PHE A 1 113 ? 53.133 126.228 116.934 1.00 16.47 113 PHE A CA 1
ATOM 736 C C . PHE A 1 113 ? 53.063 124.964 116.078 1.00 18.11 113 PHE A C 1
ATOM 737 O O . PHE A 1 113 ? 53.924 124.731 115.213 1.00 18.03 113 PHE A O 1
ATOM 745 N N . VAL A 1 114 ? 52.045 124.131 116.302 1.00 18.79 114 VAL A N 1
ATOM 746 C CA . VAL A 1 114 ? 51.916 122.894 115.535 1.00 19.21 114 VAL A CA 1
ATOM 747 C C . VAL A 1 114 ? 51.646 123.204 114.065 1.00 19.84 114 VAL A C 1
ATOM 748 O O . VAL A 1 114 ? 52.217 122.569 113.166 1.00 18.29 114 VAL A O 1
ATOM 752 N N . ASN A 1 115 ? 50.795 124.204 113.797 1.00 22.07 115 ASN A N 1
ATOM 753 C CA . ASN A 1 115 ? 50.547 124.630 112.421 1.00 21.91 115 ASN A CA 1
ATOM 754 C C . ASN A 1 115 ? 51.834 125.072 111.736 1.00 22.78 115 ASN A C 1
ATOM 755 O O . ASN A 1 115 ? 52.077 124.740 110.571 1.00 23.76 115 ASN A O 1
ATOM 760 N N . THR A 1 116 ? 52.672 125.829 112.443 1.00 18.32 116 THR A N 1
ATOM 761 C CA . THR A 1 116 ? 53.894 126.336 111.838 1.00 16.68 116 THR A CA 1
ATOM 762 C C . THR A 1 116 ? 54.905 125.225 111.636 1.00 16.37 116 THR A C 1
ATOM 763 O O . THR A 1 116 ? 55.589 125.174 110.606 1.00 18.27 116 THR A O 1
ATOM 767 N N . PHE A 1 117 ? 55.008 124.328 112.621 1.00 15.38 117 PHE A N 1
ATOM 768 C CA . PHE A 1 117 ? 56.053 123.324 112.658 1.00 15.48 117 PHE A CA 1
ATOM 769 C C . PHE A 1 117 ? 55.379 121.968 112.608 1.00 18.41 117 PHE A C 1
ATOM 770 O O . PHE A 1 117 ? 54.897 121.550 111.543 1.00 18.22 117 PHE A O 1
ATOM 778 N N . SER A 1 118 ? 55.306 121.254 113.725 1.00 17.69 118 SER A N 1
ATOM 779 C CA . SER A 1 118 ? 54.602 119.980 113.814 1.00 15.06 118 SER A CA 1
ATOM 780 C C . SER A 1 118 ? 54.431 119.659 115.291 1.00 13.00 118 SER A C 1
ATOM 781 O O . SER A 1 118 ? 54.878 120.411 116.165 1.00 17.88 118 SER A O 1
ATOM 784 N N . ALA A 1 119 ? 53.765 118.533 115.571 1.00 15.25 119 ALA A N 1
ATOM 785 C CA . ALA A 1 119 ? 53.686 118.040 116.944 1.00 14.27 119 ALA A CA 1
ATOM 786 C C . ALA A 1 119 ? 54.802 117.063 117.289 1.00 13.39 119 ALA A C 1
ATOM 787 O O . ALA A 1 119 ? 54.842 116.562 118.421 1.00 17.40 119 ALA A O 1
ATOM 789 N N . ASN A 1 120 ? 55.718 116.799 116.355 1.00 13.42 120 ASN A N 1
ATOM 790 C CA . ASN A 1 120 ? 56.764 115.805 116.574 1.00 12.35 120 ASN A CA 1
ATOM 791 C C . ASN A 1 120 ? 57.822 116.323 117.534 1.00 15.27 120 ASN A C 1
ATOM 792 O O . ASN A 1 120 ? 58.394 117.389 117.306 1.00 14.51 120 ASN A O 1
ATOM 797 N N . ALA A 1 121 ? 58.126 115.549 118.576 1.00 12.81 121 ALA A N 1
ATOM 798 C CA . ALA A 1 121 ? 59.322 115.793 119.386 1.00 13.81 121 ALA A CA 1
ATOM 799 C C . ALA A 1 121 ? 60.524 115.099 118.750 1.00 13.44 121 ALA A C 1
ATOM 800 O O . ALA A 1 121 ? 60.432 113.941 118.346 1.00 14.31 121 ALA A O 1
ATOM 802 N N . LEU A 1 122 ? 61.654 115.808 118.670 1.00 11.43 122 LEU A N 1
ATOM 803 C CA . LEU A 1 122 ? 62.901 115.199 118.222 1.00 10.71 122 LEU A CA 1
ATOM 804 C C . LEU A 1 122 ? 63.461 114.365 119.357 1.00 12.88 122 LEU A C 1
ATOM 805 O O . LEU A 1 122 ? 63.634 114.875 120.469 1.00 16.25 122 LEU A O 1
ATOM 810 N N . VAL A 1 123 ? 63.756 113.087 119.095 1.00 12.64 123 VAL A N 1
ATOM 811 C CA . VAL A 1 123 ? 64.252 112.205 120.147 1.00 11.17 123 VAL A CA 1
ATOM 812 C C . VAL A 1 123 ? 65.569 111.522 119.793 1.00 12.88 123 VAL A C 1
ATOM 813 O O . VAL A 1 123 ? 66.159 110.871 120.656 1.00 12.92 123 VAL A O 1
ATOM 817 N N . GLY A 1 124 ? 66.090 111.683 118.577 1.00 12.14 124 GLY A N 1
ATOM 818 C CA . GLY A 1 124 ? 67.400 111.113 118.269 1.00 11.00 124 GLY A CA 1
ATOM 819 C C . GLY A 1 124 ? 67.837 111.455 116.858 1.00 11.96 124 GLY A C 1
ATOM 820 O O . GLY A 1 124 ? 67.017 111.783 115.994 1.00 13.18 124 GLY A O 1
ATOM 821 N N . LEU A 1 125 ? 69.158 111.354 116.638 1.00 12.42 125 LEU A N 1
ATOM 822 C CA . LEU A 1 125 ? 69.761 111.557 115.320 1.00 11.49 125 LEU A CA 1
ATOM 823 C C . LEU A 1 125 ? 70.884 110.551 115.120 1.00 14.51 125 LEU A C 1
ATOM 824 O O . LEU A 1 125 ? 71.750 110.420 115.990 1.00 13.47 125 LEU A O 1
ATOM 829 N N . SER A 1 126 ? 70.879 109.857 113.981 1.00 15.00 126 SER A N 1
ATOM 830 C CA . SER A 1 126 ? 71.862 108.816 113.673 1.00 17.09 126 SER A CA 1
ATOM 831 C C . SER A 1 126 ? 72.502 109.092 112.322 1.00 14.58 126 SER A C 1
ATOM 832 O O . SER A 1 126 ? 71.792 109.373 111.358 1.00 16.12 126 SER A O 1
ATOM 835 N N . SER A 1 127 ? 73.829 108.987 112.233 1.00 14.69 127 SER A N 1
ATOM 836 C CA . SER A 1 127 ? 74.459 109.094 110.920 1.00 13.61 127 SER A CA 1
ATOM 837 C C . SER A 1 127 ? 74.122 107.867 110.074 1.00 19.04 127 SER A C 1
ATOM 838 O O . SER A 1 127 ? 73.936 106.766 110.599 1.00 16.21 127 SER A O 1
ATOM 841 N N . CYS A 1 128 ? 74.024 108.068 108.750 1.00 20.97 128 CYS A N 1
ATOM 842 C CA . CYS A 1 128 ? 73.703 106.996 107.806 1.00 18.52 128 CYS A CA 1
ATOM 843 C C . CYS A 1 128 ? 74.807 106.856 106.770 1.00 29.24 128 CYS A C 1
ATOM 844 O O . CYS A 1 128 ? 75.235 107.851 106.177 1.00 27.77 128 CYS A O 1
ATOM 847 N N . SER A 1 129 ? 75.233 105.619 106.527 1.00 25.92 129 SER A N 1
ATOM 848 C CA . SER A 1 129 ? 76.079 105.305 105.386 1.00 31.74 129 SER A CA 1
ATOM 849 C C . SER A 1 129 ? 75.187 105.041 104.175 1.00 32.97 129 SER A C 1
ATOM 850 O O . SER A 1 129 ? 73.966 105.220 104.224 1.00 33.45 129 SER A O 1
ATOM 853 N N . ALA A 1 130 ? 75.787 104.586 103.071 1.00 34.28 130 ALA A N 1
ATOM 854 C CA . ALA A 1 130 ? 74.986 104.262 101.894 1.00 36.03 130 ALA A CA 1
ATOM 855 C C . ALA A 1 130 ? 74.114 103.037 102.128 1.00 42.27 130 ALA A C 1
ATOM 856 O O . ALA A 1 130 ? 73.040 102.920 101.529 1.00 43.01 130 ALA A O 1
ATOM 858 N N . THR A 1 131 ? 74.546 102.130 103.006 1.00 41.80 131 THR A N 1
ATOM 859 C CA . THR A 1 131 ? 73.877 100.851 103.195 1.00 42.11 131 THR A CA 1
ATOM 860 C C . THR A 1 131 ? 73.069 100.751 104.480 1.00 47.82 131 THR A C 1
ATOM 861 O O . THR A 1 131 ? 72.143 99.937 104.541 1.00 39.64 131 THR A O 1
ATOM 865 N N . GLN A 1 132 ? 73.389 101.540 105.502 1.00 38.45 132 GLN A N 1
ATOM 866 C CA . GLN A 1 132 ? 72.686 101.417 106.769 1.00 34.75 132 GLN A CA 1
ATOM 867 C C . GLN A 1 132 ? 72.737 102.743 107.514 1.00 24.87 132 GLN A C 1
ATOM 868 O O . GLN A 1 132 ? 73.418 103.688 107.109 1.00 31.02 132 GLN A O 1
ATOM 874 N N . CYS A 1 133 ? 71.989 102.804 108.607 1.00 24.47 133 CYS A N 1
ATOM 875 C CA . CYS A 1 133 ? 72.065 103.909 109.544 1.00 19.56 133 CYS A CA 1
ATOM 876 C C . CYS A 1 133 ? 72.502 103.370 110.898 1.00 21.24 133 CYS A C 1
ATOM 877 O O . CYS A 1 133 ? 72.161 102.244 111.276 1.00 24.12 133 CYS A O 1
ATOM 880 N N . PHE A 1 134 ? 73.264 104.185 111.630 1.00 18.92 134 PHE A N 1
ATOM 881 C CA . PHE A 1 134 ? 73.827 103.769 112.914 1.00 14.34 134 PHE A CA 1
ATOM 882 C C . PHE A 1 134 ? 72.884 104.175 114.042 1.00 18.32 134 PHE A C 1
ATOM 883 O O . PHE A 1 134 ? 73.078 105.169 114.743 1.00 17.66 134 PHE A O 1
ATOM 891 N N . GLY A 1 135 ? 71.855 103.372 114.231 1.00 18.47 135 GLY A N 1
ATOM 892 C CA . GLY A 1 135 ? 70.874 103.653 115.249 1.00 17.00 135 GLY A CA 1
ATOM 893 C C . GLY A 1 135 ? 69.789 102.606 115.239 1.00 19.10 135 GLY A C 1
ATOM 894 O O . GLY A 1 135 ? 69.764 101.712 114.392 1.00 22.64 135 GLY A O 1
ATOM 895 N N . PRO A 1 136 ? 68.868 102.700 116.185 1.00 17.26 136 PRO A N 1
ATOM 896 C CA . PRO A 1 136 ? 67.794 101.710 116.258 1.00 18.37 136 PRO A CA 1
ATOM 897 C C . PRO A 1 136 ? 66.879 101.794 115.053 1.00 22.71 136 PRO A C 1
ATOM 898 O O . PRO A 1 136 ? 66.675 102.860 114.458 1.00 19.76 136 PRO A O 1
ATOM 902 N N . LYS A 1 137 ? 66.337 100.632 114.697 1.00 26.77 137 LYS A N 1
ATOM 903 C CA . LYS A 1 137 ? 65.346 100.520 113.651 1.00 28.30 137 LYS A CA 1
ATOM 904 C C . LYS A 1 137 ? 64.303 99.484 114.070 1.00 37.77 137 LYS A C 1
ATOM 905 O O . LYS A 1 137 ? 64.135 98.464 113.410 1.00 51.41 137 LYS A O 1
ATOM 911 N N . GLU B 1 24 ? 54.100 133.480 126.006 1.00 18.51 24 GLU B N 1
ATOM 912 C CA . GLU B 1 24 ? 54.719 134.188 124.893 1.00 18.67 24 GLU B CA 1
ATOM 913 C C . GLU B 1 24 ? 55.317 133.186 123.909 1.00 15.48 24 GLU B C 1
ATOM 914 O O . GLU B 1 24 ? 55.614 132.047 124.273 1.00 17.11 24 GLU B O 1
ATOM 920 N N . TRP B 1 25 ? 55.513 133.641 122.674 1.00 16.16 25 TRP B N 1
ATOM 921 C CA . TRP B 1 25 ? 56.085 132.811 121.624 1.00 17.68 25 TRP B CA 1
ATOM 922 C C . TRP B 1 25 ? 56.732 133.705 120.580 1.00 16.40 25 TRP B C 1
ATOM 923 O O . TRP B 1 25 ? 56.187 134.752 120.228 1.00 16.34 25 TRP B O 1
ATOM 934 N N . THR B 1 26 ? 57.899 133.279 120.088 1.00 12.60 26 THR B N 1
ATOM 935 C CA . THR B 1 26 ? 58.525 133.891 118.926 1.00 10.83 26 THR B CA 1
ATOM 936 C C . THR B 1 26 ? 57.511 134.248 117.843 1.00 14.86 26 THR B C 1
ATOM 937 O O . THR B 1 26 ? 57.558 135.344 117.276 1.00 14.33 26 THR B O 1
ATOM 941 N N . GLY B 1 27 ? 56.589 133.335 117.571 1.00 14.64 27 GLY B N 1
ATOM 942 C CA . GLY B 1 27 ? 55.611 133.497 116.512 1.00 15.40 27 GLY B CA 1
ATOM 943 C C . GLY B 1 27 ? 54.384 134.314 116.836 1.00 17.30 27 GLY B C 1
ATOM 944 O O . GLY B 1 27 ? 53.503 134.418 115.979 1.00 19.93 27 GLY B O 1
ATOM 945 N N . ASP B 1 28 ? 54.273 134.870 118.040 1.00 16.39 28 ASP B N 1
ATOM 946 C CA . ASP B 1 28 ? 53.139 135.739 118.358 1.00 19.30 28 ASP B CA 1
ATOM 947 C C . ASP B 1 28 ? 52.977 136.825 117.300 1.00 18.95 28 ASP B C 1
ATOM 948 O O . ASP B 1 28 ? 53.957 137.390 116.813 1.00 16.30 28 ASP B O 1
ATOM 953 N N . ASN B 1 29 ? 51.723 137.133 116.939 1.00 20.81 29 ASN B N 1
ATOM 954 C CA . ASN B 1 29 ? 51.567 138.148 115.897 1.00 21.35 29 ASN B CA 1
ATOM 955 C C . ASN B 1 29 ? 51.862 139.565 116.389 1.00 24.20 29 ASN B C 1
ATOM 956 O O . ASN B 1 29 ? 51.865 140.493 115.573 1.00 29.00 29 ASN B O 1
ATOM 961 N N . THR B 1 30 ? 52.125 139.752 117.680 1.00 21.22 30 THR B N 1
ATOM 962 C CA . THR B 1 30 ? 52.585 141.026 118.221 1.00 24.16 30 THR B CA 1
ATOM 963 C C . THR B 1 30 ? 54.088 141.231 118.061 1.00 27.07 30 THR B C 1
ATOM 964 O O . THR B 1 30 ? 54.597 142.309 118.394 1.00 23.67 30 THR B O 1
ATOM 968 N N . ASN B 1 31 ? 54.806 140.230 117.570 1.00 19.56 31 ASN B N 1
ATOM 969 C CA . ASN B 1 31 ? 56.195 140.405 117.187 1.00 14.62 31 ASN B CA 1
ATOM 970 C C . ASN B 1 31 ? 56.260 140.740 115.699 1.00 22.92 31 ASN B C 1
ATOM 971 O O . ASN B 1 31 ? 55.275 140.624 114.965 1.00 30.98 31 ASN B O 1
ATOM 976 N N . ALA B 1 32 ? 57.416 141.205 115.258 1.00 14.06 32 ALA B N 1
ATOM 977 C CA . ALA B 1 32 ? 57.640 141.535 113.860 1.00 14.92 32 ALA B CA 1
ATOM 978 C C . ALA B 1 32 ? 58.706 140.610 113.298 1.00 18.54 32 ALA B C 1
ATOM 979 O O . ALA B 1 32 ? 59.537 140.087 114.041 1.00 18.73 32 ALA B O 1
ATOM 981 N N . TYR B 1 33 ? 58.690 140.404 111.985 1.00 17.21 33 TYR B N 1
ATOM 982 C CA . TYR B 1 33 ? 59.753 139.612 111.383 1.00 19.05 33 TYR B CA 1
ATOM 983 C C . TYR B 1 33 ? 60.114 140.165 110.013 1.00 18.96 33 TYR B C 1
ATOM 984 O O . TYR B 1 33 ? 59.337 140.880 109.368 1.00 17.91 33 TYR B O 1
ATOM 993 N N . TYR B 1 34 ? 61.328 139.822 109.585 1.00 14.75 34 TYR B N 1
ATOM 994 C CA . TYR B 1 34 ? 61.919 140.319 108.352 1.00 14.63 34 TYR B CA 1
ATOM 995 C C . TYR B 1 34 ? 62.560 139.139 107.638 1.00 17.09 34 TYR B C 1
ATOM 996 O O . TYR B 1 34 ? 63.456 138.493 108.192 1.00 16.91 34 TYR B O 1
ATOM 1005 N N . SER B 1 35 ? 62.111 138.859 106.416 1.00 18.23 35 SER B N 1
ATOM 1006 C CA . SER B 1 35 ? 62.503 137.647 105.705 1.00 15.44 35 SER B CA 1
ATOM 1007 C C . SER B 1 35 ? 63.643 137.920 104.734 1.00 16.00 35 SER B C 1
ATOM 1008 O O . SER B 1 35 ? 63.856 139.047 104.285 1.00 17.54 35 SER B O 1
ATOM 1011 N N . ASP B 1 36 ? 64.373 136.855 104.402 1.00 16.50 36 ASP B N 1
ATOM 1012 C CA . ASP B 1 36 ? 65.426 136.911 103.386 1.00 17.68 36 ASP B CA 1
ATOM 1013 C C . ASP B 1 36 ? 66.462 137.978 103.717 1.00 19.49 36 ASP B C 1
ATOM 1014 O O . ASP B 1 36 ? 66.837 138.796 102.871 1.00 18.29 36 ASP B O 1
ATOM 1019 N N . GLU B 1 37 ? 66.919 137.966 104.964 1.00 14.21 37 GLU B N 1
ATOM 1020 C CA . GLU B 1 37 ? 67.928 138.897 105.442 1.00 15.25 37 GLU B CA 1
ATOM 1021 C C . GLU B 1 37 ? 69.253 138.177 105.651 1.00 15.04 37 GLU B C 1
ATOM 1022 O O . GLU B 1 37 ? 69.288 136.974 105.917 1.00 18.83 37 GLU B O 1
ATOM 1028 N N . VAL B 1 38 ? 70.347 138.928 105.542 1.00 12.08 38 VAL B N 1
ATOM 1029 C CA . VAL B 1 38 ? 71.690 138.420 105.815 1.00 13.16 38 VAL B CA 1
ATOM 1030 C C . VAL B 1 38 ? 72.205 139.123 107.063 1.00 17.18 38 VAL B C 1
ATOM 1031 O O . VAL B 1 38 ? 72.115 140.350 107.168 1.00 16.85 38 VAL B O 1
ATOM 1035 N N . ILE B 1 39 ? 72.730 138.354 108.014 1.00 15.02 39 ILE B N 1
ATOM 1036 C CA . ILE B 1 39 ? 73.316 138.955 109.211 1.00 14.36 39 ILE B CA 1
ATOM 1037 C C . ILE B 1 39 ? 74.662 139.549 108.810 1.00 16.37 39 ILE B C 1
ATOM 1038 O O . ILE B 1 39 ? 75.600 138.814 108.500 1.00 18.40 39 ILE B O 1
ATOM 1043 N N . SER B 1 40 ? 74.750 140.880 108.785 1.00 16.15 40 SER B N 1
ATOM 1044 C CA . SER B 1 40 ? 75.909 141.543 108.205 1.00 15.39 40 SER B CA 1
ATOM 1045 C C . SER B 1 40 ? 76.908 142.049 109.233 1.00 15.77 40 SER B C 1
ATOM 1046 O O . SER B 1 40 ? 78.068 142.282 108.870 1.00 17.49 40 SER B O 1
ATOM 1049 N N . GLU B 1 41 ? 76.498 142.228 110.492 1.00 14.00 41 GLU B N 1
ATOM 1050 C CA . GLU B 1 41 ? 77.389 142.707 111.542 1.00 15.68 41 GLU B CA 1
ATOM 1051 C C . GLU B 1 41 ? 77.007 142.064 112.866 1.00 14.66 41 GLU B C 1
ATOM 1052 O O . GLU B 1 41 ? 75.846 141.693 113.080 1.00 14.34 41 GLU B O 1
ATOM 1058 N N . LEU B 1 42 ? 77.987 141.972 113.767 1.00 13.60 42 LEU B N 1
ATOM 1059 C CA . LEU B 1 42 ? 77.788 141.347 115.068 1.00 13.58 42 LEU B CA 1
ATOM 1060 C C . LEU B 1 42 ? 78.598 142.100 116.112 1.00 13.00 42 LEU B C 1
ATOM 1061 O O . LEU B 1 42 ? 79.763 142.430 115.872 1.00 14.95 42 LEU B O 1
ATOM 1066 N N . HIS B 1 43 ? 77.977 142.380 117.262 1.00 13.05 43 HIS B N 1
ATOM 1067 C CA . HIS B 1 43 ? 78.648 143.087 118.345 1.00 13.62 43 HIS B CA 1
ATOM 1068 C C . HIS B 1 43 ? 78.346 142.392 119.662 1.00 13.33 43 HIS B C 1
ATOM 1069 O O . HIS B 1 43 ? 77.220 141.941 119.882 1.00 13.52 43 HIS B O 1
ATOM 1076 N N A VAL B 1 44 ? 79.355 142.297 120.539 0.80 11.44 44 VAL B N 1
ATOM 1077 N N B VAL B 1 44 ? 79.351 142.303 120.529 0.20 11.50 44 VAL B N 1
ATOM 1078 C CA A VAL B 1 44 ? 79.183 141.718 121.872 0.80 10.68 44 VAL B CA 1
ATOM 1079 C CA B VAL B 1 44 ? 79.184 141.746 121.865 0.20 10.88 44 VAL B CA 1
ATOM 1080 C C A VAL B 1 44 ? 79.703 142.704 122.917 0.80 13.47 44 VAL B C 1
ATOM 1081 C C B VAL B 1 44 ? 79.659 142.779 122.878 0.20 13.39 44 VAL B C 1
ATOM 1082 O O A VAL B 1 44 ? 80.793 143.267 122.766 0.80 14.16 44 VAL B O 1
ATOM 1083 O O B VAL B 1 44 ? 80.651 143.480 122.648 0.20 13.89 44 VAL B O 1
ATOM 1090 N N . GLY B 1 45 ? 78.935 142.895 123.980 1.00 14.01 45 GLY B N 1
ATOM 1091 C CA . GLY B 1 45 ? 79.320 143.813 125.033 1.00 13.95 45 GLY B CA 1
ATOM 1092 C C . GLY B 1 45 ? 78.646 143.453 126.337 1.00 12.53 45 GLY B C 1
ATOM 1093 O O . GLY B 1 45 ? 78.153 142.337 126.512 1.00 11.67 45 GLY B O 1
ATOM 1094 N N . GLN B 1 46 ? 78.631 144.422 127.264 1.00 12.44 46 GLN B N 1
ATOM 1095 C CA . GLN B 1 46 ? 77.959 144.258 128.545 1.00 11.05 46 GLN B CA 1
ATOM 1096 C C . GLN B 1 46 ? 77.241 145.551 128.895 1.00 12.97 46 GLN B C 1
ATOM 1097 O O . GLN B 1 46 ? 77.772 146.642 128.661 1.00 13.39 46 GLN B O 1
ATOM 1103 N N . ILE B 1 47 ? 76.049 145.420 129.475 1.00 14.00 47 ILE B N 1
ATOM 1104 C CA . ILE B 1 47 ? 75.294 146.580 129.950 1.00 13.01 47 ILE B CA 1
ATOM 1105 C C . ILE B 1 47 ? 74.590 146.214 131.248 1.00 15.28 47 ILE B C 1
ATOM 1106 O O . ILE B 1 47 ? 73.899 145.192 131.324 1.00 13.33 47 ILE B O 1
ATOM 1111 N N . ASP B 1 48 ? 74.773 147.043 132.282 1.00 14.28 48 ASP B N 1
ATOM 1112 C CA . ASP B 1 48 ? 74.012 146.901 133.523 1.00 14.37 48 ASP B CA 1
ATOM 1113 C C . ASP B 1 48 ? 74.055 145.469 134.072 1.00 15.50 48 ASP B C 1
ATOM 1114 O O . ASP B 1 48 ? 73.030 144.881 134.417 1.00 17.17 48 ASP B O 1
ATOM 1119 N N . THR B 1 49 ? 75.271 144.909 134.148 1.00 13.16 49 THR B N 1
ATOM 1120 C CA . THR B 1 49 ? 75.682 143.592 134.671 1.00 12.24 49 THR B CA 1
ATOM 1121 C C . THR B 1 49 ? 75.442 142.462 133.670 1.00 13.65 49 THR B C 1
ATOM 1122 O O . THR B 1 49 ? 75.808 141.310 133.974 1.00 15.14 49 THR B O 1
ATOM 1126 N N . SER B 1 50 ? 74.870 142.739 132.493 1.00 13.87 50 SER B N 1
ATOM 1127 C CA . SER B 1 50 ? 74.440 141.697 131.558 1.00 14.76 50 SER B CA 1
ATOM 1128 C C . SER B 1 50 ? 75.319 141.656 130.318 1.00 10.00 50 SER B C 1
ATOM 1129 O O . SER B 1 50 ? 75.368 142.644 129.577 1.00 12.56 50 SER B O 1
ATOM 1132 N N . PRO B 1 51 ? 75.945 140.535 129.983 1.00 11.88 51 PRO B N 1
ATOM 1133 C CA . PRO B 1 51 ? 76.440 140.383 128.612 1.00 11.82 51 PRO B CA 1
ATOM 1134 C C . PRO B 1 51 ? 75.273 140.520 127.648 1.00 11.81 51 PRO B C 1
ATOM 1135 O O . PRO B 1 51 ? 74.142 140.118 127.952 1.00 12.87 51 PRO B O 1
ATOM 1139 N N . TYR B 1 52 ? 75.551 141.097 126.482 1.00 13.23 52 TYR B N 1
ATOM 1140 C CA . TYR B 1 52 ? 74.549 141.210 125.431 1.00 12.66 52 TYR B CA 1
ATOM 1141 C C . TYR B 1 52 ? 75.233 141.072 124.081 1.00 11.76 52 TYR B C 1
ATOM 1142 O O . TYR B 1 52 ? 76.461 141.172 123.955 1.00 12.56 52 TYR B O 1
ATOM 1151 N N . PHE B 1 53 ? 74.428 140.832 123.055 1.00 10.69 53 PHE B N 1
ATOM 1152 C CA . PHE B 1 53 ? 74.921 140.953 121.691 1.00 11.31 53 PHE B CA 1
ATOM 1153 C C . PHE B 1 53 ? 73.870 141.645 120.842 1.00 12.44 53 PHE B C 1
ATOM 1154 O O . PHE B 1 53 ? 72.679 141.649 121.165 1.00 11.91 53 PHE B O 1
ATOM 1162 N N . CYS B 1 54 ? 74.326 142.249 119.752 1.00 12.09 54 CYS B N 1
ATOM 1163 C CA . CYS B 1 54 ? 73.440 142.837 118.766 1.00 11.55 54 CYS B CA 1
ATOM 1164 C C . CYS B 1 54 ? 73.857 142.352 117.391 1.00 13.87 54 CYS B C 1
ATOM 1165 O O . CYS B 1 54 ? 75.034 142.039 117.154 1.00 13.23 54 CYS B O 1
ATOM 1168 N N . ILE B 1 55 ? 72.890 142.309 116.483 1.00 11.98 55 ILE B N 1
ATOM 1169 C CA . ILE B 1 55 ? 73.165 141.997 115.092 1.00 11.05 55 ILE B CA 1
ATOM 1170 C C . ILE B 1 55 ? 72.538 143.068 114.219 1.00 13.68 55 ILE B C 1
ATOM 1171 O O . ILE B 1 55 ? 71.542 143.700 114.590 1.00 15.31 55 ILE B O 1
ATOM 1176 N N . LYS B 1 56 ? 73.135 143.268 113.047 1.00 13.19 56 LYS B N 1
ATOM 1177 C CA . LYS B 1 56 ? 72.560 144.086 111.988 1.00 12.48 56 LYS B CA 1
ATOM 1178 C C . LYS B 1 56 ? 72.285 143.171 110.804 1.00 15.34 56 LYS B C 1
ATOM 1179 O O . LYS B 1 56 ? 73.122 142.323 110.474 1.00 18.05 56 LYS B O 1
ATOM 1185 N N . THR B 1 57 ? 71.109 143.297 110.199 1.00 17.47 57 THR B N 1
ATOM 1186 C CA . THR B 1 57 ? 70.781 142.463 109.047 1.00 15.27 57 THR B CA 1
ATOM 1187 C C . THR B 1 57 ? 70.318 143.338 107.888 1.00 17.52 57 THR B C 1
ATOM 1188 O O . THR B 1 57 ? 69.756 144.419 108.089 1.00 19.85 57 THR B O 1
ATOM 1192 N N . VAL B 1 58 ? 70.582 142.863 106.666 1.00 16.77 58 VAL B N 1
ATOM 1193 C CA . VAL B 1 58 ? 70.192 143.559 105.442 1.00 19.08 58 VAL B CA 1
ATOM 1194 C C . VAL B 1 58 ? 69.542 142.558 104.498 1.00 20.92 58 VAL B C 1
ATOM 1195 O O . VAL B 1 58 ? 69.889 141.376 104.488 1.00 18.03 58 VAL B O 1
ATOM 1199 N N . LYS B 1 59 ? 68.586 143.037 103.702 1.00 20.86 59 LYS B N 1
ATOM 1200 C CA . LYS B 1 59 ? 67.968 142.182 102.694 1.00 21.39 59 LYS B CA 1
ATOM 1201 C C . LYS B 1 59 ? 69.031 141.621 101.757 1.00 24.12 59 LYS B C 1
ATOM 1202 O O . LYS B 1 59 ? 69.968 142.326 101.360 1.00 25.96 59 LYS B O 1
ATOM 1208 N N . ALA B 1 60 ? 68.892 140.333 101.416 1.00 21.28 60 ALA B N 1
ATOM 1209 C CA . ALA B 1 60 ? 69.855 139.702 100.518 1.00 24.88 60 ALA B CA 1
ATOM 1210 C C . ALA B 1 60 ? 69.948 140.438 99.185 1.00 36.95 60 ALA B C 1
ATOM 1211 O O . ALA B 1 60 ? 71.022 140.479 98.573 1.00 31.77 60 ALA B O 1
ATOM 1213 N N . ASN B 1 61 ? 68.849 141.041 98.729 1.00 30.95 61 ASN B N 1
ATOM 1214 C CA . ASN B 1 61 ? 68.833 141.758 97.458 1.00 42.00 61 ASN B CA 1
ATOM 1215 C C . ASN B 1 61 ? 69.178 143.237 97.596 1.00 46.89 61 ASN B C 1
ATOM 1216 O O . ASN B 1 61 ? 69.238 143.941 96.582 1.00 45.78 61 ASN B O 1
ATOM 1221 N N . GLY B 1 62 ? 69.391 143.731 98.813 1.00 30.99 62 GLY B N 1
ATOM 1222 C CA . GLY B 1 62 ? 69.778 145.110 99.015 1.00 39.26 62 GLY B CA 1
ATOM 1223 C C . GLY B 1 62 ? 68.643 146.097 99.193 1.00 39.27 62 GLY B C 1
ATOM 1224 O O . GLY B 1 62 ? 68.910 147.264 99.505 1.00 42.50 62 GLY B O 1
ATOM 1225 N N . SER B 1 63 ? 67.390 145.680 99.016 1.00 26.21 63 SER B N 1
ATOM 1226 C CA . SER B 1 63 ? 66.271 146.594 99.201 1.00 33.09 63 SER B CA 1
ATOM 1227 C C . SER B 1 63 ? 66.032 146.869 100.690 1.00 35.80 63 SER B C 1
ATOM 1228 O O . SER B 1 63 ? 66.600 146.223 101.575 1.00 36.58 63 SER B O 1
ATOM 1231 N N . GLY B 1 64 ? 65.181 147.856 100.960 1.00 37.64 64 GLY B N 1
ATOM 1232 C CA . GLY B 1 64 ? 64.798 148.173 102.326 1.00 38.78 64 GLY B CA 1
ATOM 1233 C C . GLY B 1 64 ? 65.909 148.817 103.147 1.00 37.14 64 GLY B C 1
ATOM 1234 O O . GLY B 1 64 ? 66.950 149.239 102.642 1.00 35.32 64 GLY B O 1
ATOM 1235 N N . THR B 1 65 ? 65.657 148.884 104.457 1.00 28.30 65 THR B N 1
ATOM 1236 C CA . THR B 1 65 ? 66.600 149.457 105.409 1.00 28.68 65 THR B CA 1
ATOM 1237 C C . THR B 1 65 ? 67.056 148.395 106.406 1.00 27.99 65 THR B C 1
ATOM 1238 O O . THR B 1 65 ? 66.304 147.463 106.711 1.00 28.20 65 THR B O 1
ATOM 1242 N N . PRO B 1 66 ? 68.272 148.507 106.935 1.00 23.47 66 PRO B N 1
ATOM 1243 C CA . PRO B 1 66 ? 68.782 147.451 107.818 1.00 21.54 66 PRO B CA 1
ATOM 1244 C C . PRO B 1 66 ? 67.951 147.298 109.084 1.00 23.10 66 PRO B C 1
ATOM 1245 O O . PRO B 1 66 ? 67.337 148.247 109.578 1.00 23.07 66 PRO B O 1
ATOM 1249 N N . VAL B 1 67 ? 67.945 146.073 109.604 1.00 16.10 67 VAL B N 1
ATOM 1250 C CA . VAL B 1 67 ? 67.277 145.734 110.854 1.00 16.90 67 VAL B CA 1
ATOM 1251 C C . VAL B 1 67 ? 68.358 145.535 111.903 1.00 18.82 67 VAL B C 1
ATOM 1252 O O . VAL B 1 67 ? 69.377 144.894 111.632 1.00 18.75 67 VAL B O 1
ATOM 1256 N N . VAL B 1 68 ? 68.146 146.087 113.093 1.00 14.73 68 VAL B N 1
ATOM 1257 C CA . VAL B 1 68 ? 69.058 145.870 114.212 1.00 15.86 68 VAL B CA 1
ATOM 1258 C C . VAL B 1 68 ? 68.261 145.278 115.364 1.00 13.97 68 VAL B C 1
ATOM 1259 O O . VAL B 1 68 ? 67.148 145.729 115.651 1.00 16.46 68 VAL B O 1
ATOM 1263 N N . ALA B 1 69 ? 68.823 144.255 116.012 1.00 13.20 69 ALA B N 1
ATOM 1264 C CA . ALA B 1 69 ? 68.166 143.640 117.152 1.00 12.14 69 ALA B CA 1
ATOM 1265 C C . ALA B 1 69 ? 69.224 143.163 118.129 1.00 12.88 69 ALA B C 1
ATOM 1266 O O . ALA B 1 69 ? 70.342 142.808 117.741 1.00 15.29 69 ALA B O 1
ATOM 1268 N N . CYS B 1 70 ? 68.860 143.152 119.406 1.00 13.36 70 CYS B N 1
ATOM 1269 C CA . CYS B 1 70 ? 69.784 142.779 120.467 1.00 12.50 70 CYS B CA 1
ATOM 1270 C C . CYS B 1 70 ? 69.125 141.797 121.418 1.00 9.87 70 CYS B C 1
ATOM 1271 O O . CYS B 1 70 ? 67.904 141.810 121.630 1.00 13.26 70 CYS B O 1
ATOM 1274 N N . ALA B 1 71 ? 69.954 140.953 122.020 1.00 12.26 71 ALA B N 1
ATOM 1275 C CA . ALA B 1 71 ? 69.532 140.098 123.116 1.00 14.06 71 ALA B CA 1
ATOM 1276 C C . ALA B 1 71 ? 70.407 140.402 124.318 1.00 16.54 71 ALA B C 1
ATOM 1277 O O . ALA B 1 71 ? 71.626 140.564 124.184 1.00 14.27 71 ALA B O 1
ATOM 1279 N N . VAL B 1 72 ? 69.793 140.475 125.496 1.00 13.57 72 VAL B N 1
ATOM 1280 C CA . VAL B 1 72 ? 70.497 140.894 126.705 1.00 11.71 72 VAL B CA 1
ATOM 1281 C C . VAL B 1 72 ? 70.291 139.829 127.779 1.00 12.28 72 VAL B C 1
ATOM 1282 O O . VAL B 1 72 ? 69.147 139.518 128.144 1.00 14.68 72 VAL B O 1
ATOM 1286 N N . SER B 1 73 ? 71.397 139.260 128.266 1.00 12.19 73 SER B N 1
ATOM 1287 C CA . SER B 1 73 ? 71.347 138.195 129.263 1.00 12.58 73 SER B CA 1
ATOM 1288 C C . SER B 1 73 ? 70.573 138.653 130.495 1.00 17.83 73 SER B C 1
ATOM 1289 O O . SER B 1 73 ? 70.742 139.780 130.964 1.00 16.36 73 SER B O 1
ATOM 1292 N N . LYS B 1 74 ? 69.691 137.782 130.997 1.00 14.80 74 LYS B N 1
ATOM 1293 C CA . LYS B 1 74 ? 68.921 137.998 132.226 1.00 16.17 74 LYS B CA 1
ATOM 1294 C C . LYS B 1 74 ? 68.059 139.261 132.180 1.00 16.45 74 LYS B C 1
ATOM 1295 O O . LYS B 1 74 ? 67.663 139.787 133.235 1.00 18.93 74 LYS B O 1
ATOM 1301 N N . GLN B 1 75 ? 67.731 139.756 130.982 1.00 14.25 75 GLN B N 1
ATOM 1302 C CA . GLN B 1 75 ? 66.863 140.919 130.828 1.00 15.53 75 GLN B CA 1
ATOM 1303 C C . GLN B 1 75 ? 65.786 140.633 129.789 1.00 16.55 75 GLN B C 1
ATOM 1304 O O . GLN B 1 75 ? 66.077 140.066 128.731 1.00 14.41 75 GLN B O 1
ATOM 1310 N N . SER B 1 76 ? 64.551 141.042 130.106 1.00 15.89 76 SER B N 1
ATOM 1311 C CA . SER B 1 76 ? 63.344 140.846 129.297 1.00 15.21 76 SER B CA 1
ATOM 1312 C C . SER B 1 76 ? 62.835 139.412 129.388 1.00 14.30 76 SER B C 1
ATOM 1313 O O . SER B 1 76 ? 63.518 138.523 129.904 1.00 15.86 76 SER B O 1
ATOM 1316 N N . ILE B 1 77 ? 61.617 139.188 128.887 1.00 14.06 77 ILE B N 1
ATOM 1317 C CA . ILE B 1 77 ? 61.021 137.864 128.934 1.00 13.18 77 ILE B CA 1
ATOM 1318 C C . ILE B 1 77 ? 61.813 136.879 128.096 1.00 17.43 77 ILE B C 1
ATOM 1319 O O . ILE B 1 77 ? 61.747 135.672 128.340 1.00 15.59 77 ILE B O 1
ATOM 1324 N N . TRP B 1 78 ? 62.596 137.372 127.141 1.00 15.40 78 TRP B N 1
ATOM 1325 C CA . TRP B 1 78 ? 63.365 136.527 126.236 1.00 14.55 78 TRP B CA 1
ATOM 1326 C C . TRP B 1 78 ? 64.712 136.104 126.805 1.00 12.99 78 TRP B C 1
ATOM 1327 O O . TRP B 1 78 ? 65.459 135.394 126.125 1.00 12.55 78 TRP B O 1
ATOM 1338 N N . ALA B 1 79 ? 65.030 136.504 128.035 1.00 12.01 79 ALA B N 1
ATOM 1339 C CA . ALA B 1 79 ? 66.302 136.122 128.640 1.00 13.63 79 ALA B CA 1
ATOM 1340 C C . ALA B 1 79 ? 66.640 134.634 128.546 1.00 15.35 79 ALA B C 1
ATOM 1341 O O . ALA B 1 79 ? 67.822 134.325 128.325 1.00 15.31 79 ALA B O 1
ATOM 1343 N N . PRO B 1 80 ? 65.711 133.684 128.728 1.00 14.06 80 PRO B N 1
ATOM 1344 C CA . PRO B 1 80 ? 66.121 132.269 128.725 1.00 15.44 80 PRO B CA 1
ATOM 1345 C C . PRO B 1 80 ? 66.787 131.829 127.443 1.00 17.08 80 PRO B C 1
ATOM 1346 O O . PRO B 1 80 ? 67.636 130.925 127.469 1.00 18.19 80 PRO B O 1
ATOM 1350 N N A SER B 1 81 ? 66.437 132.435 126.315 0.60 13.75 81 SER B N 1
ATOM 1351 N N B SER B 1 81 ? 66.424 132.428 126.310 0.40 13.80 81 SER B N 1
ATOM 1352 C CA A SER B 1 81 ? 66.984 131.996 125.041 0.60 15.18 81 SER B CA 1
ATOM 1353 C CA B SER B 1 81 ? 66.967 132.014 125.024 0.40 15.20 81 SER B CA 1
ATOM 1354 C C A SER B 1 81 ? 68.252 132.740 124.647 0.60 15.94 81 SER B C 1
ATOM 1355 C C B SER B 1 81 ? 68.230 132.773 124.635 0.40 15.92 81 SER B C 1
ATOM 1356 O O A SER B 1 81 ? 68.709 132.589 123.511 0.60 13.65 81 SER B O 1
ATOM 1357 O O B SER B 1 81 ? 68.661 132.672 123.482 0.40 13.75 81 SER B O 1
ATOM 1362 N N . PHE B 1 82 ? 68.845 133.510 125.566 1.00 14.00 82 PHE B N 1
ATOM 1363 C CA . PHE B 1 82 ? 70.006 134.330 125.217 1.00 14.18 82 PHE B CA 1
ATOM 1364 C C . PHE B 1 82 ? 71.139 133.503 124.606 1.00 13.28 82 PHE B C 1
ATOM 1365 O O . PHE B 1 82 ? 71.715 133.896 123.586 1.00 15.46 82 PHE B O 1
ATOM 1373 N N . LYS B 1 83 ? 71.510 132.379 125.234 1.00 13.59 83 LYS B N 1
ATOM 1374 C CA . LYS B 1 83 ? 72.682 131.652 124.736 1.00 14.60 83 LYS B CA 1
ATOM 1375 C C . LYS B 1 83 ? 72.383 130.917 123.429 1.00 16.08 83 LYS B C 1
ATOM 1376 O O . LYS B 1 83 ? 73.218 130.922 122.516 1.00 18.39 83 LYS B O 1
ATOM 1382 N N . GLU B 1 84 ? 71.200 130.311 123.290 1.00 14.62 84 GLU B N 1
ATOM 1383 C CA . GLU B 1 84 ? 70.729 130.038 121.934 1.00 16.10 84 GLU B CA 1
ATOM 1384 C C . GLU B 1 84 ? 70.544 131.442 121.364 1.00 18.69 84 GLU B C 1
ATOM 1385 O O . GLU B 1 84 ? 70.863 132.428 122.013 1.00 47.56 84 GLU B O 1
ATOM 1391 N N . LEU B 1 85 ? 70.038 131.601 120.177 1.00 41.56 85 LEU B N 1
ATOM 1392 C CA . LEU B 1 85 ? 70.116 132.951 119.633 1.00 15.51 85 LEU B CA 1
ATOM 1393 C C . LEU B 1 85 ? 71.559 133.452 119.510 1.00 12.26 85 LEU B C 1
ATOM 1394 O O . LEU B 1 85 ? 71.958 133.727 118.391 1.00 14.34 85 LEU B O 1
ATOM 1399 N N . LEU B 1 86 ? 72.358 133.600 120.594 1.00 12.56 86 LEU B N 1
ATOM 1400 C CA . LEU B 1 86 ? 73.743 134.044 120.390 1.00 12.94 86 LEU B CA 1
ATOM 1401 C C . LEU B 1 86 ? 74.520 133.030 119.552 1.00 11.70 86 LEU B C 1
ATOM 1402 O O . LEU B 1 86 ? 75.172 133.385 118.559 1.00 12.70 86 LEU B O 1
ATOM 1407 N N . ASP B 1 87 ? 74.471 131.759 119.951 1.00 15.15 87 ASP B N 1
ATOM 1408 C CA . ASP B 1 87 ? 75.122 130.714 119.169 1.00 11.17 87 ASP B CA 1
ATOM 1409 C C . ASP B 1 87 ? 74.537 130.638 117.758 1.00 12.89 87 ASP B C 1
ATOM 1410 O O . ASP B 1 87 ? 75.281 130.460 116.780 1.00 14.84 87 ASP B O 1
ATOM 1415 N N . GLN B 1 88 ? 73.210 130.795 117.629 1.00 14.25 88 GLN B N 1
ATOM 1416 C CA . GLN B 1 88 ? 72.606 130.698 116.299 1.00 11.29 88 GLN B CA 1
ATOM 1417 C C . GLN B 1 88 ? 72.950 131.905 115.447 1.00 12.33 88 GLN B C 1
ATOM 1418 O O . GLN B 1 88 ? 73.189 131.773 114.242 1.00 13.49 88 GLN B O 1
ATOM 1424 N N . ALA B 1 89 ? 72.948 133.094 116.050 1.00 11.53 89 ALA B N 1
ATOM 1425 C CA . ALA B 1 89 ? 73.327 134.290 115.305 1.00 12.63 89 ALA B CA 1
ATOM 1426 C C . ALA B 1 89 ? 74.757 134.182 114.809 1.00 12.42 89 ALA B C 1
ATOM 1427 O O . ALA B 1 89 ? 75.038 134.495 113.651 1.00 13.97 89 ALA B O 1
ATOM 1429 N N . ARG B 1 90 ? 75.670 133.703 115.665 1.00 14.31 90 ARG B N 1
ATOM 1430 C CA . ARG B 1 90 ? 77.058 133.528 115.242 1.00 13.76 90 ARG B CA 1
ATOM 1431 C C . ARG B 1 90 ? 77.153 132.595 114.038 1.00 12.01 90 ARG B C 1
ATOM 1432 O O . ARG B 1 90 ? 77.922 132.851 113.101 1.00 15.08 90 ARG B O 1
ATOM 1440 N N . TYR B 1 91 ? 76.374 131.506 114.044 1.00 13.46 91 TYR B N 1
ATOM 1441 C CA . TYR B 1 91 ? 76.454 130.553 112.943 1.00 16.36 91 TYR B CA 1
ATOM 1442 C C . TYR B 1 91 ? 75.945 131.165 111.651 1.00 15.00 91 TYR B C 1
ATOM 1443 O O . TYR B 1 91 ? 76.609 131.092 110.613 1.00 14.49 91 TYR B O 1
ATOM 1452 N N . PHE B 1 92 ? 74.763 131.781 111.697 1.00 12.82 92 PHE B N 1
ATOM 1453 C CA . PHE B 1 92 ? 74.214 132.370 110.482 1.00 11.79 92 PHE B CA 1
ATOM 1454 C C . PHE B 1 92 ? 75.070 133.547 110.009 1.00 13.51 92 PHE B C 1
ATOM 1455 O O . PHE B 1 92 ? 75.189 133.788 108.803 1.00 14.24 92 PHE B O 1
ATOM 1463 N N . TYR B 1 93 ? 75.691 134.275 110.940 1.00 13.62 93 TYR B N 1
ATOM 1464 C CA . TYR B 1 93 ? 76.652 135.309 110.563 1.00 15.06 93 TYR B CA 1
ATOM 1465 C C . TYR B 1 93 ? 77.840 134.708 109.814 1.00 15.33 93 TYR B C 1
ATOM 1466 O O . TYR B 1 93 ? 78.274 135.243 108.785 1.00 16.82 93 TYR B O 1
ATOM 1475 N N . SER B 1 94 ? 78.340 133.569 110.290 1.00 13.80 94 SER B N 1
ATOM 1476 C CA . SER B 1 94 ? 79.507 132.951 109.669 1.00 15.68 94 SER B CA 1
ATOM 1477 C C . SER B 1 94 ? 79.215 132.426 108.264 1.00 17.96 94 SER B C 1
ATOM 1478 O O . SER B 1 94 ? 80.112 132.430 107.411 1.00 17.67 94 SER B O 1
ATOM 1481 N N . THR B 1 95 ? 77.986 131.973 107.992 1.00 17.21 95 THR B N 1
ATOM 1482 C CA . THR B 1 95 ? 77.684 131.430 106.670 1.00 15.66 95 THR B CA 1
ATOM 1483 C C . THR B 1 95 ? 77.198 132.473 105.677 1.00 17.18 95 THR B C 1
ATOM 1484 O O . THR B 1 95 ? 77.311 132.243 104.465 1.00 17.84 95 THR B O 1
ATOM 1488 N N . GLY B 1 96 ? 76.646 133.587 106.149 1.00 15.77 96 GLY B N 1
ATOM 1489 C CA . GLY B 1 96 ? 76.074 134.586 105.264 1.00 16.08 96 GLY B CA 1
ATOM 1490 C C . GLY B 1 96 ? 74.770 134.182 104.616 1.00 17.71 96 GLY B C 1
ATOM 1491 O O . GLY B 1 96 ? 74.291 134.874 103.709 1.00 17.01 96 GLY B O 1
ATOM 1492 N N . GLN B 1 97 ? 74.163 133.095 105.070 1.00 16.01 97 GLN B N 1
ATOM 1493 C CA . GLN B 1 97 ? 72.939 132.612 104.450 1.00 13.27 97 GLN B CA 1
ATOM 1494 C C . GLN B 1 97 ? 71.756 133.517 104.790 1.00 16.48 97 GLN B C 1
ATOM 1495 O O . GLN B 1 97 ? 71.762 134.264 105.772 1.00 15.15 97 GLN B O 1
ATOM 1501 N N A SER B 1 98 ? 70.716 133.420 103.968 0.61 16.68 98 SER B N 1
ATOM 1502 N N B SER B 1 98 ? 70.734 133.455 103.942 0.39 16.70 98 SER B N 1
ATOM 1503 C CA A SER B 1 98 ? 69.530 134.250 104.138 0.61 15.14 98 SER B CA 1
ATOM 1504 C CA B SER B 1 98 ? 69.530 134.248 104.150 0.39 15.18 98 SER B CA 1
ATOM 1505 C C A SER B 1 98 ? 68.622 133.668 105.220 0.61 15.38 98 SER B C 1
ATOM 1506 C C B SER B 1 98 ? 68.693 133.654 105.275 0.39 15.42 98 SER B C 1
ATOM 1507 O O A SER B 1 98 ? 68.348 132.462 105.239 0.61 18.18 98 SER B O 1
ATOM 1508 O O B SER B 1 98 ? 68.536 132.433 105.379 0.39 17.83 98 SER B O 1
ATOM 1513 N N . VAL B 1 99 ? 68.163 134.528 106.131 1.00 14.92 99 VAL B N 1
ATOM 1514 C CA . VAL B 1 99 ? 67.409 134.104 107.303 1.00 15.29 99 VAL B CA 1
ATOM 1515 C C . VAL B 1 99 ? 66.213 135.019 107.498 1.00 15.08 99 VAL B C 1
ATOM 1516 O O . VAL B 1 99 ? 66.158 136.136 106.974 1.00 16.35 99 VAL B O 1
ATOM 1520 N N . ARG B 1 100 ? 65.241 134.534 108.269 1.00 12.26 100 ARG B N 1
ATOM 1521 C CA . ARG B 1 100 ? 64.179 135.385 108.793 1.00 11.29 100 ARG B CA 1
ATOM 1522 C C . ARG B 1 100 ? 64.533 135.767 110.227 1.00 16.44 100 ARG B C 1
ATOM 1523 O O . ARG B 1 100 ? 64.882 134.901 111.038 1.00 14.10 100 ARG B O 1
ATOM 1531 N N A ILE B 1 101 ? 64.473 137.061 110.529 0.56 12.61 101 ILE B N 1
ATOM 1532 N N B ILE B 1 101 ? 64.449 137.059 110.535 0.44 12.64 101 ILE B N 1
ATOM 1533 C CA A ILE B 1 101 ? 64.780 137.573 111.860 0.56 14.19 101 ILE B CA 1
ATOM 1534 C CA B ILE B 1 101 ? 64.765 137.585 111.859 0.44 14.21 101 ILE B CA 1
ATOM 1535 C C A ILE B 1 101 ? 63.471 137.963 112.538 0.56 15.11 101 ILE B C 1
ATOM 1536 C C B ILE B 1 101 ? 63.468 137.979 112.546 0.44 15.11 101 ILE B C 1
ATOM 1537 O O A ILE B 1 101 ? 62.647 138.677 111.954 0.56 15.61 101 ILE B O 1
ATOM 1538 O O B ILE B 1 101 ? 62.665 138.736 111.989 0.44 15.60 101 ILE B O 1
ATOM 1547 N N . HIS B 1 102 ? 63.266 137.473 113.756 1.00 12.54 102 HIS B N 1
ATOM 1548 C CA . HIS B 1 102 ? 62.050 137.731 114.519 1.00 12.62 102 HIS B CA 1
ATOM 1549 C C . HIS B 1 102 ? 62.421 138.626 115.691 1.00 14.93 102 HIS B C 1
ATOM 1550 O O . HIS B 1 102 ? 63.394 138.339 116.402 1.00 13.30 102 HIS B O 1
ATOM 1557 N N . VAL B 1 103 ? 61.669 139.719 115.883 1.00 14.08 103 VAL B N 1
ATOM 1558 C CA . VAL B 1 103 ? 61.979 140.694 116.928 1.00 14.32 103 VAL B CA 1
ATOM 1559 C C . VAL B 1 103 ? 60.702 141.044 117.680 1.00 14.82 103 VAL B C 1
ATOM 1560 O O . VAL B 1 103 ? 59.588 140.857 117.187 1.00 16.61 103 VAL B O 1
ATOM 1564 N N . GLN B 1 104 ? 60.879 141.557 118.900 1.00 14.89 104 GLN B N 1
ATOM 1565 C CA . GLN B 1 104 ? 59.809 142.249 119.611 1.00 14.23 104 GLN B CA 1
ATOM 1566 C C . GLN B 1 104 ? 60.248 143.698 119.766 1.00 14.45 104 GLN B C 1
ATOM 1567 O O . GLN B 1 104 ? 61.339 143.964 120.282 1.00 14.64 104 GLN B O 1
ATOM 1573 N N . LYS B 1 105 ? 59.420 144.631 119.294 1.00 15.57 105 LYS B N 1
ATOM 1574 C CA . LYS B 1 105 ? 59.825 146.032 119.298 1.00 15.14 105 LYS B CA 1
ATOM 1575 C C . LYS B 1 105 ? 59.686 146.654 120.686 1.00 15.24 105 LYS B C 1
ATOM 1576 O O . LYS B 1 105 ? 58.943 146.169 121.543 1.00 15.18 105 LYS B O 1
ATOM 1582 N N . ASN B 1 106 ? 60.468 147.720 120.906 1.00 15.57 106 ASN B N 1
ATOM 1583 C CA . ASN B 1 106 ? 60.299 148.618 122.053 1.00 15.76 106 ASN B CA 1
ATOM 1584 C C . ASN B 1 106 ? 60.485 147.903 123.393 1.00 18.91 106 ASN B C 1
ATOM 1585 O O . ASN B 1 106 ? 59.699 148.073 124.327 1.00 23.32 106 ASN B O 1
ATOM 1590 N N . ILE B 1 107 ? 61.548 147.110 123.495 1.00 14.96 107 ILE B N 1
ATOM 1591 C CA . ILE B 1 107 ? 61.875 146.394 124.727 1.00 15.74 107 ILE B CA 1
ATOM 1592 C C . ILE B 1 107 ? 63.018 147.060 125.487 1.00 17.97 107 ILE B C 1
ATOM 1593 O O . ILE B 1 107 ? 62.924 147.271 126.697 1.00 16.97 107 ILE B O 1
ATOM 1598 N N . TRP B 1 108 ? 64.123 147.382 124.810 1.00 15.21 108 TRP B N 1
ATOM 1599 C CA . TRP B 1 108 ? 65.236 148.026 125.503 1.00 14.95 108 TRP B CA 1
ATOM 1600 C C . TRP B 1 108 ? 64.946 149.509 125.652 1.00 16.29 108 TRP B C 1
ATOM 1601 O O . TRP B 1 108 ? 64.476 150.160 124.713 1.00 16.37 108 TRP B O 1
ATOM 1612 N N . THR B 1 109 ? 65.202 150.041 126.853 1.00 19.07 109 THR B N 1
ATOM 1613 C CA . THR B 1 109 ? 64.893 151.442 127.105 1.00 15.81 109 THR B CA 1
ATOM 1614 C C . THR B 1 109 ? 66.110 152.306 127.395 1.00 17.37 109 THR B C 1
ATOM 1615 O O . THR B 1 109 ? 65.976 153.529 127.344 1.00 21.26 109 THR B O 1
ATOM 1619 N N . TYR B 1 110 ? 67.282 151.723 127.638 1.00 20.36 110 TYR B N 1
ATOM 1620 C CA . TYR B 1 110 ? 68.468 152.532 127.906 1.00 19.51 110 TYR B CA 1
ATOM 1621 C C . TYR B 1 110 ? 68.736 153.446 126.709 1.00 22.84 110 TYR B C 1
ATOM 1622 O O . TYR B 1 110 ? 68.994 152.952 125.603 1.00 19.13 110 TYR B O 1
ATOM 1631 N N . PRO B 1 111 ? 68.704 154.767 126.885 1.00 19.76 111 PRO B N 1
ATOM 1632 C CA . PRO B 1 111 ? 68.628 155.661 125.710 1.00 18.66 111 PRO B CA 1
ATOM 1633 C C . PRO B 1 111 ? 69.863 155.652 124.817 1.00 16.18 111 PRO B C 1
ATOM 1634 O O . PRO B 1 111 ? 69.717 155.657 123.586 1.00 20.58 111 PRO B O 1
ATOM 1638 N N . LEU B 1 112 ? 71.072 155.687 125.390 1.00 20.04 112 LEU B N 1
ATOM 1639 C CA . LEU B 1 112 ? 72.270 155.683 124.553 1.00 21.43 112 LEU B CA 1
ATOM 1640 C C . LEU B 1 112 ? 72.398 154.367 123.806 1.00 20.18 112 LEU B C 1
ATOM 1641 O O . LEU B 1 112 ? 72.819 154.340 122.644 1.00 17.91 112 LEU B O 1
ATOM 1646 N N . PHE B 1 113 ? 72.023 153.278 124.470 1.00 19.54 113 PHE B N 1
ATOM 1647 C CA . PHE B 1 113 ? 72.052 151.951 123.863 1.00 17.02 113 PHE B CA 1
ATOM 1648 C C . PHE B 1 113 ? 71.105 151.882 122.676 1.00 17.06 113 PHE B C 1
ATOM 1649 O O . PHE B 1 113 ? 71.469 151.392 121.596 1.00 16.65 113 PHE B O 1
ATOM 1657 N N . VAL B 1 114 ? 69.874 152.367 122.861 1.00 17.00 114 VAL B N 1
ATOM 1658 C CA . VAL B 1 114 ? 68.897 152.328 121.777 1.00 16.74 114 VAL B CA 1
ATOM 1659 C C . VAL B 1 114 ? 69.362 153.193 120.613 1.00 19.32 114 VAL B C 1
ATOM 1660 O O . VAL B 1 114 ? 69.201 152.826 119.440 1.00 18.74 114 VAL B O 1
ATOM 1664 N N . ASN B 1 115 ? 70.007 154.324 120.916 1.00 16.84 115 ASN B N 1
ATOM 1665 C CA . ASN B 1 115 ? 70.492 155.201 119.855 1.00 21.28 115 ASN B CA 1
ATOM 1666 C C . ASN B 1 115 ? 71.612 154.546 119.056 1.00 20.87 115 ASN B C 1
ATOM 1667 O O . ASN B 1 115 ? 71.707 154.737 117.838 1.00 20.93 115 ASN B O 1
ATOM 1672 N N . THR B 1 116 ? 72.475 153.781 119.726 1.00 18.66 116 THR B N 1
ATOM 1673 C CA . THR B 1 116 ? 73.553 153.073 119.039 1.00 15.41 116 THR B CA 1
ATOM 1674 C C . THR B 1 116 ? 73.015 151.875 118.269 1.00 16.62 116 THR B C 1
ATOM 1675 O O . THR B 1 116 ? 73.459 151.594 117.144 1.00 18.54 116 THR B O 1
ATOM 1679 N N . PHE B 1 117 ? 72.056 151.167 118.864 1.00 16.15 117 PHE B N 1
ATOM 1680 C CA . PHE B 1 117 ? 71.572 149.898 118.332 1.00 16.05 117 PHE B CA 1
ATOM 1681 C C . PHE B 1 117 ? 70.098 150.042 118.036 1.00 17.42 117 PHE B C 1
ATOM 1682 O O . PHE B 1 117 ? 69.720 150.628 117.010 1.00 18.24 117 PHE B O 1
ATOM 1690 N N . SER B 1 118 ? 69.216 149.522 118.889 1.00 15.49 118 SER B N 1
ATOM 1691 C CA . SER B 1 118 ? 67.777 149.704 118.721 1.00 15.91 118 SER B CA 1
ATOM 1692 C C . SER B 1 118 ? 67.078 149.197 119.976 1.00 11.69 118 SER B C 1
ATOM 1693 O O . SER B 1 118 ? 67.703 148.637 120.883 1.00 16.99 118 SER B O 1
ATOM 1696 N N . ALA B 1 119 ? 65.761 149.389 120.018 1.00 15.79 119 ALA B N 1
ATOM 1697 C CA . ALA B 1 119 ? 64.986 148.849 121.123 1.00 15.65 119 ALA B CA 1
ATOM 1698 C C . ALA B 1 119 ? 64.452 147.450 120.844 1.00 15.21 119 ALA B C 1
ATOM 1699 O O . ALA B 1 119 ? 63.756 146.894 121.697 1.00 15.09 119 ALA B O 1
ATOM 1701 N N . ASN B 1 120 ? 64.776 146.866 119.684 1.00 13.91 120 ASN B N 1
ATOM 1702 C CA . ASN B 1 120 ? 64.271 145.540 119.322 1.00 13.10 120 ASN B CA 1
ATOM 1703 C C . ASN B 1 120 ? 64.949 144.443 120.129 1.00 14.01 120 ASN B C 1
ATOM 1704 O O . ASN B 1 120 ? 66.181 144.361 120.167 1.00 14.19 120 ASN B O 1
ATOM 1709 N N . ALA B 1 121 ? 64.155 143.568 120.736 1.00 11.46 121 ALA B N 1
ATOM 1710 C CA . ALA B 1 121 ? 64.686 142.323 121.284 1.00 11.17 121 ALA B CA 1
ATOM 1711 C C . ALA B 1 121 ? 64.667 141.264 120.194 1.00 14.03 121 ALA B C 1
ATOM 1712 O O . ALA B 1 121 ? 63.678 141.132 119.473 1.00 14.53 121 ALA B O 1
ATOM 1714 N N . LEU B 1 122 ? 65.772 140.538 120.053 1.00 12.22 122 LEU B N 1
ATOM 1715 C CA . LEU B 1 122 ? 65.816 139.400 119.146 1.00 11.80 122 LEU B CA 1
ATOM 1716 C C . LEU B 1 122 ? 65.090 138.227 119.785 1.00 14.36 122 LEU B C 1
ATOM 1717 O O . LEU B 1 122 ? 65.380 137.860 120.929 1.00 15.06 122 LEU B O 1
ATOM 1722 N N . VAL B 1 123 ? 64.134 137.636 119.065 1.00 12.04 123 VAL B N 1
ATOM 1723 C CA . VAL B 1 123 ? 63.323 136.572 119.648 1.00 11.24 123 VAL B CA 1
ATOM 1724 C C . VAL B 1 123 ? 63.325 135.294 118.827 1.00 9.86 123 VAL B C 1
ATOM 1725 O O . VAL B 1 123 ? 62.756 134.299 119.269 1.00 12.32 123 VAL B O 1
ATOM 1729 N N . GLY B 1 124 ? 63.943 135.278 117.659 1.00 12.35 124 GLY B N 1
ATOM 1730 C CA . GLY B 1 124 ? 63.989 134.047 116.888 1.00 13.66 124 GLY B CA 1
ATOM 1731 C C . GLY B 1 124 ? 64.791 134.258 115.622 1.00 12.27 124 GLY B C 1
ATOM 1732 O O . GLY B 1 124 ? 64.969 135.385 115.155 1.00 13.15 124 GLY B O 1
ATOM 1733 N N . LEU B 1 125 ? 65.271 133.141 115.074 1.00 10.11 125 LEU B N 1
ATOM 1734 C CA . LEU B 1 125 ? 66.018 133.131 113.816 1.00 9.46 125 LEU B CA 1
ATOM 1735 C C . LEU B 1 125 ? 65.646 131.878 113.037 1.00 15.37 125 LEU B C 1
ATOM 1736 O O . LEU B 1 125 ? 65.634 130.782 113.610 1.00 13.75 125 LEU B O 1
ATOM 1741 N N . SER B 1 126 ? 65.371 132.034 111.733 1.00 13.02 126 SER B N 1
ATOM 1742 C CA . SER B 1 126 ? 64.893 130.931 110.891 1.00 12.69 126 SER B CA 1
ATOM 1743 C C . SER B 1 126 ? 65.675 130.887 109.589 1.00 13.46 126 SER B C 1
ATOM 1744 O O . SER B 1 126 ? 65.882 131.927 108.963 1.00 15.05 126 SER B O 1
ATOM 1747 N N . SER B 1 127 ? 66.096 129.692 109.160 1.00 11.39 127 SER B N 1
ATOM 1748 C CA . SER B 1 127 ? 66.723 129.594 107.845 1.00 8.42 127 SER B CA 1
ATOM 1749 C C . SER B 1 127 ? 65.666 129.761 106.749 1.00 13.44 127 SER B C 1
ATOM 1750 O O . SER B 1 127 ? 64.471 129.579 106.983 1.00 14.45 127 SER B O 1
ATOM 1753 N N . CYS B 1 128 ? 66.117 130.140 105.548 1.00 13.37 128 CYS B N 1
ATOM 1754 C CA . CYS B 1 128 ? 65.219 130.378 104.418 1.00 16.88 128 CYS B CA 1
ATOM 1755 C C . CYS B 1 128 ? 65.604 129.541 103.204 1.00 19.64 128 CYS B C 1
ATOM 1756 O O . CYS B 1 128 ? 66.778 129.234 102.972 1.00 19.98 128 CYS B O 1
ATOM 1759 N N . SER B 1 129 ? 64.588 129.186 102.416 1.00 16.21 129 SER B N 1
ATOM 1760 C CA . SER B 1 129 ? 64.752 128.564 101.112 1.00 15.67 129 SER B CA 1
ATOM 1761 C C . SER B 1 129 ? 64.418 129.593 100.034 1.00 14.42 129 SER B C 1
ATOM 1762 O O . SER B 1 129 ? 64.213 130.781 100.316 1.00 15.18 129 SER B O 1
ATOM 1765 N N . ALA B 1 130 ? 64.360 129.133 98.783 1.00 16.02 130 ALA B N 1
ATOM 1766 C CA . ALA B 1 130 ? 64.053 130.046 97.693 1.00 17.21 130 ALA B CA 1
ATOM 1767 C C . ALA B 1 130 ? 62.633 130.582 97.792 1.00 18.20 130 ALA B C 1
ATOM 1768 O O . ALA B 1 130 ? 62.352 131.677 97.300 1.00 18.82 130 ALA B O 1
ATOM 1770 N N . THR B 1 131 ? 61.727 129.844 98.429 1.00 14.74 131 THR B N 1
ATOM 1771 C CA . THR B 1 131 ? 60.319 130.217 98.435 1.00 15.78 131 THR B CA 1
ATOM 1772 C C . THR B 1 131 ? 59.750 130.508 99.814 1.00 17.92 131 THR B C 1
ATOM 1773 O O . THR B 1 131 ? 58.677 131.113 99.898 1.00 20.25 131 THR B O 1
ATOM 1777 N N . GLN B 1 132 ? 60.410 130.100 100.893 1.00 16.33 132 GLN B N 1
ATOM 1778 C CA . GLN B 1 132 ? 59.834 130.351 102.203 1.00 15.51 132 GLN B CA 1
ATOM 1779 C C . GLN B 1 132 ? 60.952 130.435 103.225 1.00 17.56 132 GLN B C 1
ATOM 1780 O O . GLN B 1 132 ? 62.124 130.234 102.908 1.00 18.97 132 GLN B O 1
ATOM 1786 N N . CYS B 1 133 ? 60.577 130.754 104.457 1.00 16.18 133 CYS B N 1
ATOM 1787 C CA . CYS B 1 133 ? 61.495 130.634 105.578 1.00 14.10 133 CYS B CA 1
ATOM 1788 C C . CYS B 1 133 ? 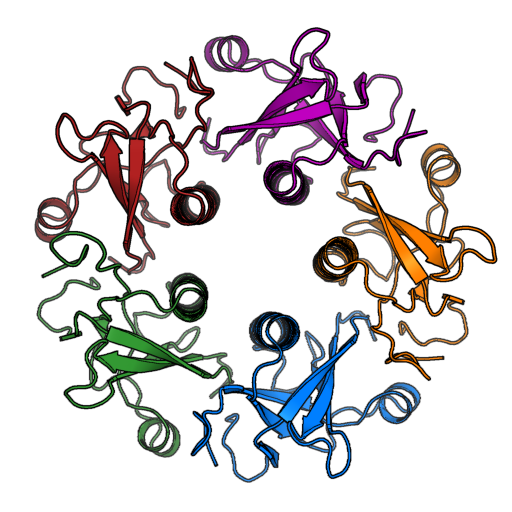60.883 129.679 106.590 1.00 13.72 133 CYS B C 1
ATOM 1789 O O . CYS B 1 133 ? 59.659 129.566 106.704 1.00 15.15 133 CYS B O 1
ATOM 1792 N N . PHE B 1 134 ? 61.751 128.984 107.323 1.00 13.28 134 PHE B N 1
ATOM 1793 C CA . PHE B 1 134 ? 61.317 127.907 108.215 1.00 11.90 134 PHE B CA 1
ATOM 1794 C C . PHE B 1 134 ? 61.041 128.485 109.597 1.00 16.33 134 PHE B C 1
ATOM 1795 O O . PHE B 1 134 ? 61.814 128.334 110.545 1.00 14.23 134 PHE B O 1
ATOM 1803 N N . GLY B 1 135 ? 59.902 129.149 109.710 1.00 16.30 135 GLY B N 1
ATOM 1804 C CA . GLY B 1 135 ? 59.541 129.817 110.934 1.00 15.40 135 GLY B CA 1
ATOM 1805 C C . GLY B 1 135 ? 58.165 130.422 110.823 1.00 16.71 135 GLY B C 1
ATOM 1806 O O . GLY B 1 135 ? 57.536 130.411 109.756 1.00 15.97 135 GLY B O 1
ATOM 1807 N N . PRO B 1 136 ? 57.673 130.960 111.933 1.00 14.11 136 PRO B N 1
ATOM 1808 C CA . PRO B 1 136 ? 56.337 131.562 111.933 1.00 16.83 136 PRO B CA 1
ATOM 1809 C C . PRO B 1 136 ? 56.278 132.798 111.059 1.00 21.98 136 PRO B C 1
ATOM 1810 O O . PRO B 1 136 ? 57.269 133.510 110.873 1.00 17.93 136 PRO B O 1
ATOM 1814 N N . LYS B 1 137 ? 55.086 133.032 110.518 1.00 24.74 137 LYS B N 1
ATOM 1815 C CA . LYS B 1 137 ? 54.773 134.229 109.762 1.00 26.60 137 LYS B CA 1
ATOM 1816 C C . LYS B 1 137 ? 53.336 134.652 110.080 1.00 28.92 137 LYS B C 1
ATOM 1817 O O . LYS B 1 137 ? 52.607 133.903 110.737 1.00 31.48 137 LYS B O 1
ATOM 1823 N N . GLU C 1 24 ? 89.601 104.500 139.602 1.00 27.40 24 GLU C N 1
ATOM 1824 C CA . GLU C 1 24 ? 89.485 104.017 138.234 1.00 23.01 24 GLU C CA 1
ATOM 1825 C C . GLU C 1 24 ? 90.230 104.936 137.287 1.00 19.36 24 GLU C C 1
ATOM 1826 O O . GLU C 1 24 ? 90.441 106.106 137.598 1.00 19.23 24 GLU C O 1
ATOM 1832 N N . TRP C 1 25 ? 90.616 104.405 136.129 1.00 19.27 25 TRP C N 1
ATOM 1833 C CA . TRP C 1 25 ? 91.367 105.175 135.146 1.00 19.71 25 TRP C CA 1
ATOM 1834 C C . TRP C 1 25 ? 91.104 104.586 133.772 1.00 15.87 25 TRP C C 1
ATOM 1835 O O . TRP C 1 25 ? 91.046 103.364 133.621 1.00 19.05 25 TRP C O 1
ATOM 1846 N N . THR C 1 26 ? 90.923 105.462 132.775 1.00 17.24 26 THR C N 1
ATOM 1847 C CA . THR C 1 26 ? 90.916 105.053 131.374 1.00 17.65 26 THR C CA 1
ATOM 1848 C C . THR C 1 26 ? 91.971 103.994 131.078 1.00 19.76 26 THR C C 1
ATOM 1849 O O . THR C 1 26 ? 91.709 103.030 130.352 1.00 19.16 26 THR C O 1
ATOM 1853 N N . GLY C 1 27 ? 93.164 104.167 131.643 1.00 19.54 27 GLY C N 1
ATOM 1854 C CA . GLY C 1 27 ? 94.272 103.283 131.357 1.00 18.63 27 GLY C CA 1
ATOM 1855 C C . GLY C 1 27 ? 94.356 102.020 132.183 1.00 22.54 27 GLY C C 1
ATOM 1856 O O . GLY C 1 27 ? 95.347 101.294 132.045 1.00 23.19 27 GLY C O 1
ATOM 1857 N N . ASP C 1 28 ? 93.358 101.722 133.021 1.00 21.50 28 ASP C N 1
ATOM 1858 C CA . ASP C 1 28 ? 93.358 100.459 133.764 1.00 22.72 28 ASP C CA 1
ATOM 1859 C C . ASP C 1 28 ? 93.495 99.267 132.828 1.00 28.00 28 ASP C C 1
ATOM 1860 O O . ASP C 1 28 ? 92.925 99.242 131.734 1.00 24.20 28 ASP C O 1
ATOM 1865 N N . ASN C 1 29 ? 94.248 98.255 133.279 1.00 26.30 29 ASN C N 1
ATOM 1866 C CA . ASN C 1 29 ? 94.421 97.044 132.482 1.00 29.86 29 ASN C CA 1
ATOM 1867 C C . ASN C 1 29 ? 93.122 96.274 132.304 1.00 26.37 29 ASN C C 1
ATOM 1868 O O . ASN C 1 29 ? 93.029 95.441 131.396 1.00 30.15 29 ASN C O 1
ATOM 1873 N N . THR C 1 30 ? 92.126 96.527 133.149 1.00 27.15 30 THR C N 1
ATOM 1874 C CA . THR C 1 30 ? 90.825 95.893 133.010 1.00 24.09 30 THR C CA 1
ATOM 1875 C C . THR C 1 30 ? 89.976 96.530 131.917 1.00 33.40 30 THR C C 1
ATOM 1876 O O . THR C 1 30 ? 88.909 95.994 131.596 1.00 29.21 30 THR C O 1
ATOM 1880 N N . ASN C 1 31 ? 90.415 97.646 131.341 1.00 24.29 31 ASN C N 1
ATOM 1881 C CA . ASN C 1 31 ? 89.744 98.193 130.174 1.00 19.32 31 ASN C CA 1
ATOM 1882 C C . ASN C 1 31 ? 90.394 97.631 128.909 1.00 27.85 31 ASN C C 1
ATOM 1883 O O . ASN C 1 31 ? 91.414 96.940 128.959 1.00 29.80 31 ASN C O 1
ATOM 1888 N N . ALA C 1 32 ? 89.771 97.893 127.766 1.00 18.41 32 ALA C N 1
ATOM 1889 C CA . ALA C 1 32 ? 90.266 97.397 126.493 1.00 18.14 32 ALA C CA 1
ATOM 1890 C C . ALA C 1 32 ? 90.418 98.571 125.545 1.00 21.48 32 ALA C C 1
ATOM 1891 O O . ALA C 1 32 ? 89.718 99.578 125.675 1.00 21.81 32 ALA C O 1
ATOM 1893 N N . TYR C 1 33 ? 91.350 98.462 124.607 1.00 20.76 33 TYR C N 1
ATOM 1894 C CA . TYR C 1 33 ? 91.485 99.538 123.641 1.00 18.91 33 TYR C CA 1
ATOM 1895 C C . TYR C 1 33 ? 91.815 98.992 122.262 1.00 23.85 33 TYR C C 1
ATOM 1896 O O . TYR C 1 33 ? 92.278 97.861 122.102 1.00 23.76 33 TYR C O 1
ATOM 1905 N N . TYR C 1 34 ? 91.555 99.826 121.256 1.00 18.07 34 TYR C N 1
ATOM 1906 C CA . TYR C 1 34 ? 91.726 99.458 119.858 1.00 18.34 34 TYR C CA 1
ATOM 1907 C C . TYR C 1 34 ? 92.366 100.633 119.139 1.00 21.07 34 TYR C C 1
ATOM 1908 O O . TYR C 1 34 ? 91.822 101.745 119.153 1.00 16.57 34 TYR C O 1
ATOM 1917 N N . SER C 1 35 ? 93.508 100.392 118.511 1.00 18.61 35 SER C N 1
ATOM 1918 C CA . SER C 1 35 ? 94.284 101.447 117.881 1.00 16.60 35 SER C CA 1
ATOM 1919 C C . SER C 1 35 ? 94.021 101.524 116.384 1.00 17.32 35 SER C C 1
ATOM 1920 O O . SER C 1 35 ? 93.492 100.594 115.760 1.00 16.84 35 SER C O 1
ATOM 1923 N N . ASP C 1 36 ? 94.427 102.656 115.812 1.00 17.54 36 ASP C N 1
ATOM 1924 C CA . ASP C 1 36 ? 94.437 102.850 114.365 1.00 19.21 36 ASP C CA 1
ATOM 1925 C C . ASP C 1 36 ? 93.026 102.732 113.804 1.00 16.74 36 ASP C C 1
ATOM 1926 O O . ASP C 1 36 ? 92.803 102.143 112.747 1.00 17.59 36 ASP C O 1
ATOM 1931 N N . GLU C 1 37 ? 92.068 103.277 114.547 1.00 16.97 37 GLU C N 1
ATOM 1932 C CA . GLU C 1 37 ? 90.657 103.249 114.197 1.00 15.73 37 GLU C CA 1
ATOM 1933 C C . GLU C 1 37 ? 90.209 104.627 113.723 1.00 16.47 37 GLU C C 1
ATOM 1934 O O . GLU C 1 37 ? 90.814 105.648 114.051 1.00 17.78 37 GLU C O 1
ATOM 1940 N N . VAL C 1 38 ? 89.137 104.648 112.939 1.00 15.19 38 VAL C N 1
ATOM 1941 C CA . VAL C 1 38 ? 88.495 105.889 112.513 1.00 14.69 38 VAL C CA 1
ATOM 1942 C C . VAL C 1 38 ? 87.063 105.864 113.023 1.00 15.65 38 VAL C C 1
ATOM 1943 O O . VAL C 1 38 ? 86.387 104.837 112.926 1.00 16.35 38 VAL C O 1
ATOM 1947 N N . ILE C 1 39 ? 86.596 106.981 113.578 1.00 14.59 39 ILE C N 1
ATOM 1948 C CA . ILE C 1 39 ? 85.197 107.055 114.009 1.00 14.36 39 ILE C CA 1
ATOM 1949 C C . ILE C 1 39 ? 84.357 107.218 112.750 1.00 19.31 39 ILE C C 1
ATOM 1950 O O . ILE C 1 39 ? 84.446 108.241 112.063 1.00 18.35 39 ILE C O 1
ATOM 1955 N N . SER C 1 40 ? 83.552 106.199 112.431 1.00 16.12 40 SER C N 1
ATOM 1956 C CA . SER C 1 40 ? 82.824 106.167 111.172 1.00 16.61 40 SER C CA 1
ATOM 1957 C C . SER C 1 40 ? 81.349 106.520 111.299 1.00 15.55 40 SER C C 1
ATOM 1958 O O . SER C 1 40 ? 80.729 106.871 110.284 1.00 16.36 40 SER C O 1
ATOM 1961 N N . GLU C 1 41 ? 80.764 106.410 112.494 1.00 13.16 41 GLU C N 1
ATOM 1962 C CA . GLU C 1 41 ? 79.358 106.747 112.683 1.00 14.80 41 GLU C CA 1
ATOM 1963 C C . GLU C 1 41 ? 79.163 107.341 114.069 1.00 13.68 41 GLU C C 1
ATOM 1964 O O . GLU C 1 41 ? 79.933 107.079 115.001 1.00 14.05 41 GLU C O 1
ATOM 1970 N N . LEU C 1 42 ? 78.099 108.133 114.202 1.00 12.80 42 LEU C N 1
ATOM 1971 C CA . LEU C 1 42 ? 77.778 108.800 115.454 1.00 12.10 42 LEU C CA 1
ATOM 1972 C C . LEU C 1 42 ? 76.266 108.854 115.613 1.00 14.48 42 LEU C C 1
ATOM 1973 O O . LEU C 1 42 ? 75.545 109.154 114.653 1.00 14.12 42 LEU C O 1
ATOM 1978 N N . HIS C 1 43 ? 75.784 108.551 116.824 1.00 11.79 43 HIS C N 1
ATOM 1979 C CA . HIS C 1 43 ? 74.363 108.594 117.131 1.00 12.00 43 HIS C CA 1
ATOM 1980 C C . HIS C 1 43 ? 74.163 109.294 118.463 1.00 13.85 43 HIS C C 1
ATOM 1981 O O . HIS C 1 43 ? 74.954 109.108 119.389 1.00 13.13 43 HIS C O 1
ATOM 1988 N N A VAL C 1 44 ? 73.103 110.097 118.560 0.68 11.40 44 VAL C N 1
ATOM 1989 N N B VAL C 1 44 ? 73.116 110.106 118.560 0.32 11.46 44 VAL C N 1
ATOM 1990 C CA A VAL C 1 44 ? 72.722 110.743 119.815 0.68 11.33 44 VAL C CA 1
ATOM 1991 C CA B VAL C 1 44 ? 72.729 110.713 119.828 0.32 11.35 44 VAL C CA 1
ATOM 1992 C C A VAL C 1 44 ? 71.257 110.433 120.107 0.68 11.82 44 VAL C C 1
ATOM 1993 C C B VAL C 1 44 ? 71.271 110.378 120.102 0.32 11.84 44 VAL C C 1
ATOM 1994 O O A VAL C 1 44 ? 70.411 110.467 119.205 0.68 11.93 44 VAL C O 1
ATOM 1995 O O B VAL C 1 44 ? 70.445 110.335 119.182 0.32 11.92 44 VAL C O 1
ATOM 2002 N N . GLY C 1 45 ? 70.964 110.120 121.366 1.00 11.76 45 GLY C N 1
ATOM 2003 C CA . GLY C 1 45 ? 69.619 109.765 121.760 1.00 12.08 45 GLY C CA 1
ATOM 2004 C C . GLY C 1 45 ? 69.437 109.971 123.246 1.00 12.01 45 GLY C C 1
ATOM 2005 O O . GLY C 1 45 ? 70.244 110.627 123.907 1.00 12.11 45 GLY C O 1
ATOM 2006 N N . GLN C 1 46 ? 68.345 109.405 123.776 1.00 11.79 46 GLN C N 1
ATOM 2007 C CA . GLN C 1 46 ? 68.103 109.452 125.213 1.00 8.88 46 GLN C CA 1
ATOM 2008 C C . GLN C 1 46 ? 67.611 108.091 125.683 1.00 11.44 46 GLN C C 1
ATOM 2009 O O . GLN C 1 46 ? 66.835 107.443 124.982 1.00 12.52 46 GLN C O 1
ATOM 2015 N N . ILE C 1 47 ? 68.030 107.677 126.882 1.00 11.83 47 ILE C N 1
ATOM 2016 C CA . ILE C 1 47 ? 67.548 106.421 127.460 1.00 12.81 47 ILE C CA 1
ATOM 2017 C C . ILE C 1 47 ? 67.400 106.570 128.970 1.00 12.51 47 ILE C C 1
ATOM 2018 O O . ILE C 1 47 ? 68.323 107.022 129.654 1.00 13.77 47 ILE C O 1
ATOM 2023 N N . ASP C 1 48 ? 66.230 106.190 129.490 1.00 11.74 48 ASP C N 1
ATOM 2024 C CA . ASP C 1 48 ? 65.976 106.181 130.933 1.00 14.63 48 ASP C CA 1
ATOM 2025 C C . ASP C 1 48 ? 66.417 107.480 131.613 1.00 15.25 48 ASP C C 1
ATOM 2026 O O . ASP C 1 48 ? 67.162 107.475 132.594 1.00 16.29 48 ASP C O 1
ATOM 2031 N N . THR C 1 49 ? 65.951 108.610 131.067 1.00 13.31 49 THR C N 1
ATOM 2032 C CA . THR C 1 49 ? 66.173 110.007 131.483 1.00 11.59 49 THR C CA 1
ATOM 2033 C C . THR C 1 49 ? 67.546 110.548 131.094 1.00 14.16 49 THR C C 1
ATOM 2034 O O . THR C 1 49 ? 67.814 111.725 131.369 1.00 16.54 49 THR C O 1
ATOM 2038 N N . SER C 1 50 ? 68.415 109.746 130.469 1.00 14.04 50 SER C N 1
ATOM 2039 C CA . SER C 1 50 ? 69.796 110.149 130.228 1.00 12.83 50 SER C CA 1
ATOM 2040 C C . SER C 1 50 ? 70.057 110.413 128.755 1.00 13.50 50 SER C C 1
ATOM 2041 O O . SER C 1 50 ? 69.941 109.484 127.946 1.00 13.82 50 SER C O 1
ATOM 2044 N N . PRO C 1 51 ? 70.482 111.609 128.343 1.00 11.29 51 PRO C N 1
ATOM 2045 C CA . PRO C 1 51 ? 71.083 111.714 127.011 1.00 9.30 51 PRO C CA 1
ATOM 2046 C C . PRO C 1 51 ? 72.273 110.773 126.915 1.00 11.02 51 PRO C C 1
ATOM 2047 O O . PRO C 1 51 ? 72.982 110.539 127.896 1.00 12.96 51 PRO C O 1
ATOM 2051 N N . TYR C 1 52 ? 72.473 110.211 125.725 1.00 10.53 52 TYR C N 1
ATOM 2052 C CA . TYR C 1 52 ? 73.622 109.344 125.492 1.00 10.55 52 TYR C CA 1
ATOM 2053 C C . TYR C 1 52 ? 74.115 109.547 124.068 1.00 13.19 52 TYR C C 1
ATOM 2054 O O . TYR C 1 52 ? 73.426 110.112 123.214 1.00 11.73 52 TYR C O 1
ATOM 2063 N N . PHE C 1 53 ? 75.318 109.060 123.804 1.00 12.85 53 PHE C N 1
ATOM 2064 C CA . PHE C 1 53 ? 75.767 108.950 122.423 1.00 13.09 53 PHE C CA 1
ATOM 2065 C C . PHE C 1 53 ? 76.499 107.631 122.245 1.00 14.40 53 PHE C C 1
ATOM 2066 O O . PHE C 1 53 ? 76.989 107.031 123.202 1.00 13.27 53 PHE C O 1
ATOM 2074 N N . CYS C 1 54 ? 76.551 107.180 120.997 1.00 11.74 54 CYS C N 1
ATOM 2075 C CA . CYS C 1 54 ? 77.304 105.993 120.622 1.00 12.99 54 CYS C CA 1
ATOM 2076 C C . CYS C 1 54 ? 78.155 106.328 119.415 1.00 15.75 54 CYS C C 1
ATOM 2077 O O . CYS C 1 54 ? 77.778 107.166 118.595 1.00 13.56 54 CYS C O 1
ATOM 2080 N N . ILE C 1 55 ? 79.311 105.676 119.318 1.00 13.98 55 ILE C N 1
ATOM 2081 C CA . ILE C 1 55 ? 80.139 105.776 118.128 1.00 12.38 55 ILE C CA 1
ATOM 2082 C C . ILE C 1 55 ? 80.438 104.386 117.605 1.00 15.00 55 ILE C C 1
ATOM 2083 O O . ILE C 1 55 ? 80.475 103.405 118.355 1.00 13.84 55 ILE C O 1
ATOM 2088 N N . LYS C 1 56 ? 80.654 104.310 116.300 1.00 11.94 56 LYS C N 1
ATOM 2089 C CA . LYS C 1 56 ? 81.181 103.120 115.657 1.00 13.15 56 LYS C CA 1
ATOM 2090 C C . LYS C 1 56 ? 82.539 103.470 115.070 1.00 16.21 56 LYS C C 1
ATOM 2091 O O . LYS C 1 56 ? 82.706 104.538 114.476 1.00 17.34 56 LYS C O 1
ATOM 2097 N N . THR C 1 57 ? 83.515 102.589 115.253 1.00 15.05 57 THR C N 1
ATOM 2098 C CA . THR C 1 57 ? 84.834 102.827 114.692 1.00 14.74 57 THR C CA 1
ATOM 2099 C C . THR C 1 57 ? 85.261 101.614 113.890 1.00 17.37 57 THR C C 1
ATOM 2100 O O . THR C 1 57 ? 84.897 100.477 114.204 1.00 20.48 57 THR C O 1
ATOM 2104 N N . VAL C 1 58 ? 86.042 101.870 112.848 1.00 16.92 58 VAL C N 1
ATOM 2105 C CA . VAL C 1 58 ? 86.578 100.811 112.009 1.00 14.83 58 VAL C CA 1
ATOM 2106 C C . VAL C 1 58 ? 88.065 101.062 111.815 1.00 19.89 58 VAL C C 1
ATOM 2107 O O . VAL C 1 58 ? 88.542 102.200 111.880 1.00 17.96 58 VAL C O 1
ATOM 2111 N N . LYS C 1 59 ? 88.803 99.984 111.583 1.00 21.30 59 LYS C N 1
ATOM 2112 C CA . LYS C 1 59 ? 90.223 100.129 111.292 1.00 21.69 59 LYS C CA 1
ATOM 2113 C C . LYS C 1 59 ? 90.420 101.041 110.087 1.00 18.95 59 LYS C C 1
ATOM 2114 O O . LYS C 1 59 ? 89.692 100.951 109.089 1.00 22.33 59 LYS C O 1
ATOM 2120 N N . ALA C 1 60 ? 91.390 101.953 110.208 1.00 23.30 60 ALA C N 1
ATOM 2121 C CA . ALA C 1 60 ? 91.696 102.860 109.108 1.00 25.75 60 ALA C CA 1
ATOM 2122 C C . ALA C 1 60 ? 92.045 102.098 107.835 1.00 35.12 60 ALA C C 1
ATOM 2123 O O . ALA C 1 60 ? 91.704 102.539 106.733 1.00 27.68 60 ALA C O 1
ATOM 2125 N N . ASN C 1 61 ? 92.715 100.949 107.961 1.00 27.28 61 ASN C N 1
ATOM 2126 C CA . ASN C 1 61 ? 93.129 100.180 106.792 1.00 32.31 61 ASN C CA 1
ATOM 2127 C C . ASN C 1 61 ? 92.074 99.179 106.323 1.00 35.59 61 ASN C C 1
ATOM 2128 O O . ASN C 1 61 ? 92.353 98.387 105.419 1.00 37.74 61 ASN C O 1
ATOM 2133 N N . GLY C 1 62 ? 90.878 99.195 106.913 1.00 35.28 62 GLY C N 1
ATOM 2134 C CA . GLY C 1 62 ? 89.777 98.381 106.441 1.00 30.46 62 GLY C CA 1
ATOM 2135 C C . GLY C 1 62 ? 89.723 96.959 106.959 1.00 31.16 62 GLY C C 1
ATOM 2136 O O . GLY C 1 62 ? 88.793 96.228 106.601 1.00 35.23 62 GLY C O 1
ATOM 2137 N N . SER C 1 63 ? 90.670 96.538 107.789 1.00 28.45 63 SER C N 1
ATOM 2138 C CA . SER C 1 63 ? 90.638 95.183 108.322 1.00 36.27 63 SER C CA 1
ATOM 2139 C C . SER C 1 63 ? 89.769 95.110 109.579 1.00 40.73 63 SER C C 1
ATOM 2140 O O . SER C 1 63 ? 89.315 96.120 110.117 1.00 33.60 63 SER C O 1
ATOM 2143 N N . GLY C 1 64 ? 89.534 93.888 110.045 1.00 34.74 64 GLY C N 1
ATOM 2144 C CA . GLY C 1 64 ? 88.933 93.686 111.346 1.00 34.28 64 GLY C CA 1
ATOM 2145 C C . GLY C 1 64 ? 87.433 93.902 111.377 1.00 34.65 64 GLY C C 1
ATOM 2146 O O . GLY C 1 64 ? 86.746 94.003 110.355 1.00 34.82 64 GLY C O 1
ATOM 2147 N N . THR C 1 65 ? 86.925 93.974 112.602 1.00 26.00 65 THR C N 1
ATOM 2148 C CA . THR C 1 65 ? 85.520 94.104 112.961 1.00 28.03 65 THR C CA 1
ATOM 2149 C C . THR C 1 65 ? 85.268 95.458 113.625 1.00 21.96 65 THR C C 1
ATOM 2150 O O . THR C 1 65 ? 86.109 95.922 114.401 1.00 27.29 65 THR C O 1
ATOM 2154 N N . PRO C 1 66 ? 84.143 96.116 113.344 1.00 22.91 66 PRO C N 1
ATOM 2155 C CA . PRO C 1 66 ? 83.884 97.419 113.973 1.00 19.40 66 PRO C CA 1
ATOM 2156 C C . PRO C 1 66 ? 83.828 97.327 115.492 1.00 23.18 66 PRO C C 1
ATOM 2157 O O . PRO C 1 66 ? 83.462 96.301 116.069 1.00 24.62 66 PRO C O 1
ATOM 2161 N N . VAL C 1 67 ? 84.201 98.427 116.140 1.00 15.34 67 VAL C N 1
ATOM 2162 C CA . VAL C 1 67 ? 84.046 98.598 117.578 1.00 17.33 67 VAL C CA 1
ATOM 2163 C C . VAL C 1 67 ? 82.924 99.598 117.802 1.00 19.76 67 VAL C C 1
ATOM 2164 O O . VAL C 1 67 ? 82.905 100.658 117.169 1.00 19.82 67 VAL C O 1
ATOM 2168 N N . VAL C 1 68 ? 81.991 99.267 118.692 1.00 14.88 68 VAL C N 1
ATOM 2169 C CA . VAL C 1 68 ? 80.907 100.172 119.060 1.00 14.06 68 VAL C CA 1
ATOM 2170 C C . VAL C 1 68 ? 81.014 100.443 120.554 1.00 14.76 68 VAL C C 1
ATOM 2171 O O . VAL C 1 68 ? 81.240 99.520 121.346 1.00 17.71 68 VAL C O 1
ATOM 2175 N N . ALA C 1 69 ? 80.877 101.709 120.939 1.00 11.67 69 ALA C N 1
ATOM 2176 C CA . ALA C 1 69 ? 80.942 102.076 122.346 1.00 13.40 69 ALA C CA 1
ATOM 2177 C C . ALA C 1 69 ? 80.017 103.261 122.564 1.00 14.38 69 ALA C C 1
ATOM 2178 O O . ALA C 1 69 ? 79.815 104.075 121.658 1.00 15.63 69 ALA C O 1
ATOM 2180 N N . CYS C 1 70 ? 79.431 103.330 123.759 1.00 13.71 70 CYS C N 1
ATOM 2181 C CA . CYS C 1 70 ? 78.471 104.370 124.105 1.00 12.91 70 CYS C CA 1
ATOM 2182 C C . CYS C 1 70 ? 78.841 105.008 125.430 1.00 13.69 70 CYS C C 1
ATOM 2183 O O . CYS C 1 70 ? 79.460 104.384 126.295 1.00 15.50 70 CYS C O 1
ATOM 2186 N N . ALA C 1 71 ? 78.418 106.258 125.596 1.00 12.67 71 ALA C N 1
ATOM 2187 C CA . ALA C 1 71 ? 78.517 106.951 126.866 1.00 12.64 71 ALA C CA 1
ATOM 2188 C C . ALA C 1 71 ? 77.131 107.454 127.220 1.00 16.53 71 ALA C C 1
ATOM 2189 O O . ALA C 1 71 ? 76.409 107.960 126.358 1.00 14.60 71 ALA C O 1
ATOM 2191 N N . VAL C 1 72 ? 76.753 107.290 128.481 1.00 13.08 72 VAL C N 1
ATOM 2192 C CA . VAL C 1 72 ? 75.399 107.592 128.929 1.00 13.71 72 VAL C CA 1
ATOM 2193 C C . VAL C 1 72 ? 75.490 108.552 130.108 1.00 14.08 72 VAL C C 1
ATOM 2194 O O . VAL C 1 72 ? 76.102 108.225 131.135 1.00 15.41 72 VAL C O 1
ATOM 2198 N N A SER C 1 73 ? 74.890 109.734 129.955 0.67 12.12 73 SER C N 1
ATOM 2199 N N B SER C 1 73 ? 74.913 109.740 129.957 0.33 12.21 73 SER C N 1
ATOM 2200 C CA A SER C 1 73 ? 74.931 110.765 130.985 0.67 14.98 73 SER C CA 1
ATOM 2201 C CA B SER C 1 73 ? 75.045 110.755 130.993 0.33 14.95 73 SER C CA 1
ATOM 2202 C C A SER C 1 73 ? 74.396 110.224 132.307 0.67 16.65 73 SER C C 1
ATOM 2203 C C B SER C 1 73 ? 74.408 110.276 132.294 0.33 16.66 73 SER C C 1
ATOM 2204 O O A SER C 1 73 ? 73.414 109.479 132.331 0.67 15.98 73 SER C O 1
ATOM 2205 O O B SER C 1 73 ? 73.353 109.638 132.291 0.33 16.04 73 SER C O 1
ATOM 2210 N N . LYS C 1 74 ? 75.086 110.557 133.405 1.00 16.17 74 LYS C N 1
ATOM 2211 C CA . LYS C 1 74 ? 74.645 110.204 134.758 1.00 15.80 74 LYS C CA 1
ATOM 2212 C C . LYS C 1 74 ? 74.511 108.692 134.974 1.00 17.58 74 LYS C C 1
ATOM 2213 O O . LYS C 1 74 ? 73.808 108.250 135.891 1.00 19.50 74 LYS C O 1
ATOM 2219 N N . GLN C 1 75 ? 75.158 107.873 134.150 1.00 16.12 75 GLN C N 1
ATOM 2220 C CA . GLN C 1 75 ? 75.106 106.426 134.311 1.00 14.66 75 GLN C CA 1
ATOM 2221 C C . GLN C 1 75 ? 76.511 105.864 134.181 1.00 17.62 75 GLN C C 1
ATOM 2222 O O . GLN C 1 75 ? 77.265 106.268 133.288 1.00 18.40 75 GLN C O 1
ATOM 2228 N N . SER C 1 76 ? 76.840 104.923 135.075 1.00 16.83 76 SER C N 1
ATOM 2229 C CA . SER C 1 76 ? 78.134 104.239 135.165 1.00 15.73 76 SER C CA 1
ATOM 2230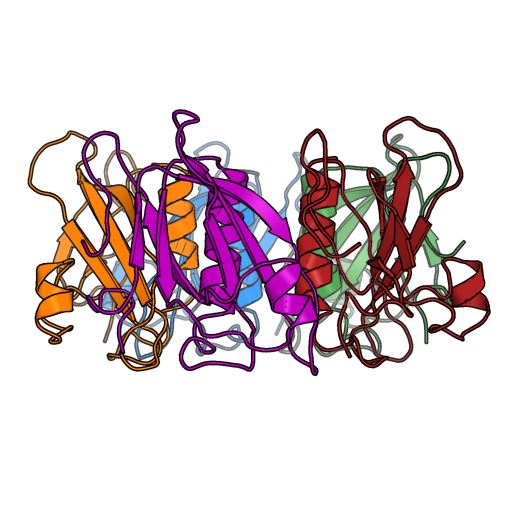 C C . SER C 1 76 ? 79.176 105.134 135.828 1.00 17.84 76 SER C C 1
ATOM 2231 O O . SER C 1 76 ? 78.946 106.330 136.025 1.00 18.05 76 SER C O 1
ATOM 2234 N N . ILE C 1 77 ? 80.315 104.546 136.211 1.00 16.29 77 ILE C N 1
ATOM 2235 C CA . ILE C 1 77 ? 81.372 105.298 136.870 1.00 15.32 77 ILE C CA 1
ATOM 2236 C C . ILE C 1 77 ? 81.979 106.339 135.940 1.00 17.88 77 ILE C C 1
ATOM 2237 O O . ILE C 1 77 ? 82.617 107.286 136.409 1.00 19.42 77 ILE C O 1
ATOM 2242 N N . TRP C 1 78 ? 81.790 106.180 134.637 1.00 16.11 78 TRP C N 1
ATOM 2243 C CA . TRP C 1 78 ? 82.344 107.084 133.637 1.00 16.81 78 TRP C CA 1
ATOM 2244 C C . TRP C 1 78 ? 81.461 108.290 133.381 1.00 18.73 78 TRP C C 1
ATOM 2245 O O . TRP C 1 78 ? 81.829 109.141 132.561 1.00 15.91 78 TRP C O 1
ATOM 2256 N N . ALA C 1 79 ? 80.324 108.392 134.075 1.00 15.14 79 ALA C N 1
ATOM 2257 C CA . ALA C 1 79 ? 79.424 109.530 133.886 1.00 17.95 79 ALA C CA 1
ATOM 2258 C C . ALA C 1 79 ? 80.110 110.893 133.924 1.00 18.97 79 ALA C C 1
ATOM 2259 O O . ALA C 1 79 ? 79.768 111.736 133.072 1.00 17.74 79 ALA C O 1
ATOM 2261 N N . PRO C 1 80 ? 81.046 111.186 134.844 1.00 18.84 80 PRO C N 1
ATOM 2262 C CA . PRO C 1 80 ? 81.628 112.543 134.878 1.00 18.21 80 PRO C CA 1
ATOM 2263 C C . PRO C 1 80 ? 82.233 113.018 133.568 1.00 16.49 80 PRO C C 1
ATOM 2264 O O . PRO C 1 80 ? 82.256 114.232 133.322 1.00 20.72 80 PRO C O 1
ATOM 2268 N N A SER C 1 81 ? 82.728 112.120 132.723 0.56 16.81 81 SER C N 1
ATOM 2269 N N B SER C 1 81 ? 82.727 112.110 132.729 0.44 16.82 81 SER C N 1
ATOM 2270 C CA A SER C 1 81 ? 83.416 112.527 131.504 0.56 15.39 81 SER C CA 1
ATOM 2271 C CA B SER C 1 81 ? 83.424 112.478 131.502 0.44 15.44 81 SER C CA 1
ATOM 2272 C C A SER C 1 81 ? 82.508 112.508 130.285 0.56 16.83 81 SER C C 1
ATOM 2273 C C B SER C 1 81 ? 82.510 112.493 130.286 0.44 16.83 81 SER C C 1
ATOM 2274 O O A SER C 1 81 ? 83.001 112.618 129.158 0.56 17.28 81 SER C O 1
ATOM 2275 O O B SER C 1 81 ? 83.002 112.610 129.160 0.44 17.27 81 SER C O 1
ATOM 2280 N N . PHE C 1 82 ? 81.193 112.382 130.488 1.00 14.37 82 PHE C N 1
ATOM 2281 C CA . PHE C 1 82 ? 80.266 112.298 129.364 1.00 14.68 82 PHE C CA 1
ATOM 2282 C C . PHE C 1 82 ? 80.446 113.454 128.381 1.00 15.51 82 PHE C C 1
ATOM 2283 O O . PHE C 1 82 ? 80.600 113.236 127.175 1.00 16.56 82 PHE C O 1
ATOM 2291 N N . LYS C 1 83 ? 80.418 114.694 128.876 1.00 15.12 83 LYS C N 1
ATOM 2292 C CA . LYS C 1 83 ? 80.468 115.833 127.964 1.00 15.17 83 LYS C CA 1
ATOM 2293 C C . LYS C 1 83 ? 81.826 115.940 127.279 1.00 16.10 83 LYS C C 1
ATOM 2294 O O . LYS C 1 83 ? 81.893 116.231 126.082 1.00 17.42 83 LYS C O 1
ATOM 2300 N N . GLU C 1 84 ? 82.919 115.688 128.012 1.00 15.02 84 GLU C N 1
ATOM 2301 C CA . GLU C 1 84 ? 84.246 115.764 127.400 1.00 15.00 84 GLU C CA 1
ATOM 2302 C C . GLU C 1 84 ? 84.411 114.724 126.298 1.00 14.74 84 GLU C C 1
ATOM 2303 O O . GLU C 1 84 ? 85.006 115.004 125.248 1.00 16.09 84 GLU C O 1
ATOM 2309 N N . LEU C 1 85 ? 83.892 113.514 126.524 1.00 16.99 85 LEU C N 1
ATOM 2310 C CA . LEU C 1 85 ? 84.001 112.456 125.532 1.00 16.83 85 LEU C CA 1
ATOM 2311 C C . LEU C 1 85 ? 83.095 112.716 124.340 1.00 14.59 85 LEU C C 1
ATOM 2312 O O . LEU C 1 85 ? 83.460 112.390 123.208 1.00 15.48 85 LEU C O 1
ATOM 2317 N N . LEU C 1 86 ? 81.893 113.264 124.577 1.00 14.19 86 LEU C N 1
ATOM 2318 C CA . LEU C 1 86 ? 81.017 113.609 123.462 1.00 13.68 86 LEU C CA 1
ATOM 2319 C C . LEU C 1 86 ? 81.666 114.665 122.584 1.00 13.90 86 LEU C C 1
ATOM 2320 O O . LEU C 1 86 ? 81.701 114.534 121.353 1.00 16.12 86 LEU C O 1
ATOM 2325 N N . ASP C 1 87 ? 82.209 115.712 123.208 1.00 15.15 87 ASP C N 1
ATOM 2326 C CA . ASP C 1 87 ? 82.916 116.733 122.442 1.00 17.26 87 ASP C CA 1
ATOM 2327 C C . ASP C 1 87 ? 84.099 116.136 121.686 1.00 17.56 87 ASP C C 1
ATOM 2328 O O . ASP C 1 87 ? 84.315 116.457 120.511 1.00 17.48 87 ASP C O 1
ATOM 2333 N N . GLN C 1 88 ? 84.875 115.260 122.334 1.00 12.97 88 GLN C N 1
ATOM 2334 C CA . GLN C 1 88 ? 86.067 114.752 121.667 1.00 12.95 88 GLN C CA 1
ATOM 2335 C C . GLN C 1 88 ? 85.711 113.762 120.570 1.00 13.41 88 GLN C C 1
ATOM 2336 O O . GLN C 1 88 ? 86.382 113.712 119.529 1.00 14.06 88 GLN C O 1
ATOM 2342 N N . ALA C 1 89 ? 84.665 112.951 120.788 1.00 13.83 89 ALA C N 1
ATOM 2343 C CA . ALA C 1 89 ? 84.195 112.068 119.732 1.00 15.51 89 ALA C CA 1
ATOM 2344 C C . ALA C 1 89 ? 83.761 112.879 118.522 1.00 16.30 89 ALA C C 1
ATOM 2345 O O . ALA C 1 89 ? 84.099 112.539 117.384 1.00 15.35 89 ALA C O 1
ATOM 2347 N N . ARG C 1 90 ? 83.034 113.973 118.750 1.00 14.45 90 ARG C N 1
ATOM 2348 C CA . ARG C 1 90 ? 82.624 114.823 117.636 1.00 13.38 90 ARG C CA 1
ATOM 2349 C C . ARG C 1 90 ? 83.833 115.369 116.887 1.00 12.34 90 ARG C C 1
ATOM 2350 O O . ARG C 1 90 ? 83.845 115.391 115.649 1.00 14.54 90 ARG C O 1
ATOM 2358 N N . TYR C 1 91 ? 84.861 115.799 117.628 1.00 13.93 91 TYR C N 1
ATOM 2359 C CA . TYR C 1 91 ? 86.061 116.381 117.029 1.00 16.87 91 TYR C CA 1
ATOM 2360 C C . TYR C 1 91 ? 86.769 115.366 116.143 1.00 15.59 91 TYR C C 1
ATOM 2361 O O . TYR C 1 91 ? 87.081 115.646 114.980 1.00 17.20 91 TYR C O 1
ATOM 2370 N N . PHE C 1 92 ? 86.999 114.157 116.671 1.00 15.28 92 PHE C N 1
ATOM 2371 C CA . PHE C 1 92 ? 87.676 113.118 115.901 1.00 14.84 92 PHE C CA 1
ATOM 2372 C C . PHE C 1 92 ? 86.790 112.570 114.781 1.00 16.13 92 PHE C C 1
ATOM 2373 O O . PHE C 1 92 ? 87.295 112.133 113.737 1.00 15.09 92 PHE C O 1
ATOM 2381 N N . TYR C 1 93 ? 85.466 112.564 114.983 1.00 16.29 93 TYR C N 1
ATOM 2382 C CA . TYR C 1 93 ? 84.553 112.181 113.914 1.00 13.41 93 TYR C CA 1
ATOM 2383 C C . TYR C 1 93 ? 84.660 113.158 112.748 1.00 14.99 93 TYR C C 1
ATOM 2384 O O . TYR C 1 93 ? 84.671 112.750 111.578 1.00 16.24 93 TYR C O 1
ATOM 2393 N N . SER C 1 94 ? 84.793 114.450 113.049 1.00 16.16 94 SER C N 1
ATOM 2394 C CA . SER C 1 94 ? 84.829 115.434 111.970 1.00 17.98 94 SER C CA 1
ATOM 2395 C C . SER C 1 94 ? 86.141 115.382 111.188 1.00 24.93 94 SER C C 1
ATOM 2396 O O . SER C 1 94 ? 86.139 115.598 109.971 1.00 21.87 94 SER C O 1
ATOM 2399 N N . THR C 1 95 ? 87.262 115.083 111.845 1.00 19.70 95 THR C N 1
ATOM 2400 C CA . THR C 1 95 ? 88.523 115.010 111.103 1.00 20.03 95 THR C CA 1
ATOM 2401 C C . THR C 1 95 ? 88.704 113.677 110.394 1.00 21.60 95 THR C C 1
ATOM 2402 O O . THR C 1 95 ? 89.371 113.618 109.351 1.00 20.39 95 THR C O 1
ATOM 2406 N N . GLY C 1 96 ? 88.132 112.603 110.935 1.00 16.35 96 GLY C N 1
ATOM 2407 C CA . GLY C 1 96 ? 88.356 111.283 110.384 1.00 18.72 96 GLY C CA 1
ATOM 2408 C C . GLY C 1 96 ? 89.748 110.752 110.615 1.00 16.42 96 GLY C C 1
ATOM 2409 O O . GLY C 1 96 ? 90.154 109.790 109.955 1.00 18.92 96 GLY C O 1
ATOM 2410 N N . GLN C 1 97 ? 90.499 111.372 111.522 1.00 17.95 97 GLN C N 1
ATOM 2411 C CA . GLN C 1 97 ? 91.858 110.934 111.802 1.00 16.87 97 GLN C CA 1
ATOM 2412 C C . GLN C 1 97 ? 91.863 109.606 112.558 1.00 15.93 97 GLN C C 1
ATOM 2413 O O . GLN C 1 97 ? 90.876 109.204 113.187 1.00 17.42 97 GLN C O 1
ATOM 2419 N N A SER C 1 98 ? 93.005 108.930 112.492 0.54 15.84 98 SER C N 1
ATOM 2420 N N B SER C 1 98 ? 93.002 108.925 112.491 0.46 15.85 98 SER C N 1
ATOM 2421 C CA A SER C 1 98 ? 93.181 107.667 113.199 0.54 16.36 98 SER C CA 1
ATOM 2422 C CA B SER C 1 98 ? 93.159 107.663 113.202 0.46 16.34 98 SER C CA 1
ATOM 2423 C C A SER C 1 98 ? 93.270 107.910 114.701 0.54 14.86 98 SER C C 1
ATOM 2424 C C B SER C 1 98 ? 93.265 107.909 114.700 0.46 14.88 98 SER C C 1
ATOM 2425 O O A SER C 1 98 ? 93.952 108.834 115.155 0.54 20.78 98 SER C O 1
ATOM 2426 O O B SER C 1 98 ? 93.953 108.831 115.148 0.46 20.76 98 SER C O 1
ATOM 2431 N N . VAL C 1 99 ? 92.565 107.084 115.479 1.00 15.32 99 VAL C N 1
ATOM 2432 C CA . VAL C 1 99 ? 92.496 107.237 116.925 1.00 14.01 99 VAL C CA 1
ATOM 2433 C C . VAL C 1 99 ? 92.616 105.868 117.582 1.00 16.94 99 VAL C C 1
ATOM 2434 O O . VAL C 1 99 ? 92.483 104.825 116.939 1.00 18.99 99 VAL C O 1
ATOM 2438 N N . ARG C 1 100 ? 92.873 105.899 118.886 1.00 15.93 100 ARG C N 1
ATOM 2439 C CA . ARG C 1 100 ? 92.750 104.744 119.761 1.00 15.13 100 ARG C CA 1
ATOM 2440 C C . ARG C 1 100 ? 91.504 104.962 120.602 1.00 17.75 100 ARG C C 1
ATOM 2441 O O . ARG C 1 100 ? 91.333 106.029 121.200 1.00 16.12 100 ARG C O 1
ATOM 2449 N N A ILE C 1 101 ? 90.621 103.975 120.620 0.72 16.77 101 ILE C N 1
ATOM 2450 N N B ILE C 1 101 ? 90.626 103.965 120.625 0.28 16.82 101 ILE C N 1
ATOM 2451 C CA A ILE C 1 101 ? 89.385 104.051 121.382 0.72 15.65 101 ILE C CA 1
ATOM 2452 C CA B ILE C 1 101 ? 89.387 104.017 121.391 0.28 15.72 101 ILE C CA 1
ATOM 2453 C C A ILE C 1 101 ? 89.514 103.115 122.580 0.72 17.38 101 ILE C C 1
ATOM 2454 C C B ILE C 1 101 ? 89.540 103.109 122.597 0.28 17.36 101 ILE C C 1
ATOM 2455 O O A ILE C 1 101 ? 89.932 101.957 122.432 0.72 19.91 101 ILE C O 1
ATOM 2456 O O B ILE C 1 101 ? 89.948 101.949 122.464 0.28 19.88 101 ILE C O 1
ATOM 2465 N N . HIS C 1 102 ? 89.217 103.639 123.768 1.00 14.75 102 HIS C N 1
ATOM 2466 C CA . HIS C 1 102 ? 89.309 102.908 125.029 1.00 16.08 102 HIS C CA 1
ATOM 2467 C C . HIS C 1 102 ? 87.899 102.634 125.532 1.00 19.74 102 HIS C C 1
ATOM 2468 O O . HIS C 1 102 ? 87.065 103.548 125.567 1.00 16.92 102 HIS C O 1
ATOM 2475 N N . VAL C 1 103 ? 87.628 101.384 125.927 1.00 15.49 103 VAL C N 1
ATOM 2476 C CA . VAL C 1 103 ? 86.293 101.009 126.379 1.00 15.52 103 VAL C CA 1
ATOM 2477 C C . VAL C 1 103 ? 86.399 100.195 127.660 1.00 18.78 103 VAL C C 1
ATOM 2478 O O . VAL C 1 103 ? 87.451 99.650 127.997 1.00 19.33 103 VAL C O 1
ATOM 2482 N N . GLN C 1 104 ? 85.280 100.113 128.376 1.00 17.35 104 GLN C N 1
ATOM 2483 C CA . GLN C 1 104 ? 85.118 99.097 129.403 1.00 17.04 104 GLN C CA 1
ATOM 2484 C C . GLN C 1 104 ? 83.957 98.201 128.995 1.00 16.63 104 GLN C C 1
ATOM 2485 O O . GLN C 1 104 ? 82.858 98.687 128.701 1.00 16.47 104 GLN C O 1
ATOM 2491 N N . LYS C 1 105 ? 84.206 96.898 128.959 1.00 17.36 105 LYS C N 1
ATOM 2492 C CA . LYS C 1 105 ? 83.215 95.962 128.448 1.00 15.72 105 LYS C CA 1
ATOM 2493 C C . LYS C 1 105 ? 82.135 95.682 129.498 1.00 15.66 105 LYS C C 1
ATOM 2494 O O . LYS C 1 105 ? 82.335 95.876 130.701 1.00 19.24 105 LYS C O 1
ATOM 2500 N N . ASN C 1 106 ? 80.967 95.259 129.008 1.00 16.63 106 ASN C N 1
ATOM 2501 C CA . ASN C 1 106 ? 79.894 94.704 129.841 1.00 17.00 106 ASN C CA 1
ATOM 2502 C C . ASN C 1 106 ? 79.394 95.692 130.895 1.00 21.10 106 ASN C C 1
ATOM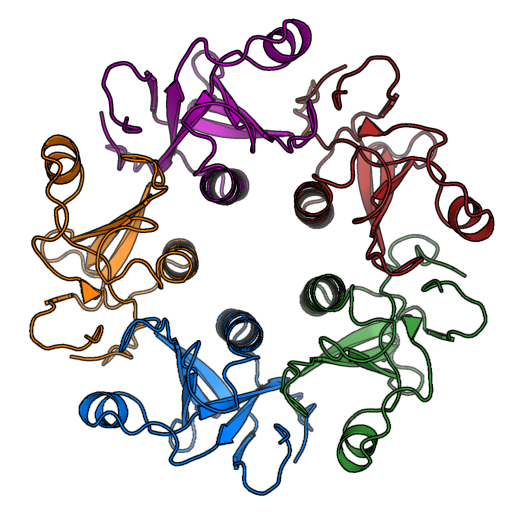 2503 O O . ASN C 1 106 ? 79.236 95.355 132.072 1.00 22.24 106 ASN C O 1
ATOM 2508 N N . ILE C 1 107 ? 79.123 96.923 130.465 1.00 17.09 107 ILE C N 1
ATOM 2509 C CA . ILE C 1 107 ? 78.601 97.965 131.348 1.00 13.48 107 ILE C CA 1
ATOM 2510 C C . ILE C 1 107 ? 77.109 98.202 131.127 1.00 16.35 107 ILE C C 1
ATOM 2511 O O . ILE C 1 107 ? 76.328 98.190 132.079 1.00 16.92 107 ILE C O 1
ATOM 2516 N N . TRP C 1 108 ? 76.686 98.434 129.883 1.00 16.10 108 TRP C N 1
ATOM 2517 C CA . TRP C 1 108 ? 75.269 98.655 129.616 1.00 15.85 108 TRP C CA 1
ATOM 2518 C C . TRP C 1 108 ? 74.540 97.319 129.609 1.00 17.31 108 TRP C C 1
ATOM 2519 O O . TRP C 1 108 ? 75.034 96.333 129.053 1.00 18.14 108 TRP C O 1
ATOM 2530 N N . THR C 1 109 ? 73.375 97.275 130.265 1.00 17.48 109 THR C N 1
ATOM 2531 C CA . THR C 1 109 ? 72.624 96.026 130.350 1.00 15.25 109 THR C CA 1
ATOM 2532 C C . THR C 1 109 ? 71.260 96.056 129.681 1.00 18.75 109 THR C C 1
ATOM 2533 O O . THR C 1 109 ? 70.677 94.980 129.499 1.00 20.75 109 THR C O 1
ATOM 2537 N N . TYR C 1 110 ? 70.738 97.228 129.306 1.00 18.91 110 TYR C N 1
ATOM 2538 C CA . TYR C 1 110 ? 69.435 97.287 128.648 1.00 21.38 110 TYR C CA 1
ATOM 2539 C C . TYR C 1 110 ? 69.489 96.450 127.375 1.00 21.27 110 TYR C C 1
ATOM 2540 O O . TYR C 1 110 ? 70.271 96.767 126.468 1.00 19.35 110 TYR C O 1
ATOM 2549 N N . PRO C 1 111 ? 68.702 95.379 127.261 1.00 19.62 111 PRO C N 1
ATOM 2550 C CA . PRO C 1 111 ? 68.993 94.396 126.201 1.00 18.39 111 PRO C CA 1
ATOM 2551 C C . PRO C 1 111 ? 68.762 94.907 124.780 1.00 16.44 111 PRO C C 1
ATOM 2552 O O . PRO C 1 111 ? 69.571 94.597 123.894 1.00 21.18 111 PRO C O 1
ATOM 2556 N N . LEU C 1 112 ? 67.711 95.694 124.529 1.00 18.03 112 LEU C N 1
ATOM 2557 C CA . LEU C 1 112 ? 67.509 96.189 123.164 1.00 19.29 112 LEU C CA 1
ATOM 2558 C C . LEU C 1 112 ? 68.599 97.178 122.777 1.00 16.71 112 LEU C C 1
ATOM 2559 O O . LEU C 1 112 ? 69.031 97.219 121.617 1.00 17.07 112 LEU C O 1
ATOM 2564 N N . PHE C 1 113 ? 69.021 98.000 123.738 1.00 17.62 113 PHE C N 1
ATOM 2565 C CA . PHE C 1 113 ? 70.103 98.953 123.529 1.00 16.38 113 PHE C CA 1
ATOM 2566 C C . PHE C 1 113 ? 71.393 98.232 123.159 1.00 19.38 113 PHE C C 1
ATOM 2567 O O . PHE C 1 113 ? 72.066 98.596 122.185 1.00 16.73 113 PHE C O 1
ATOM 2575 N N . VAL C 1 114 ? 71.739 97.188 123.919 1.00 18.12 114 VAL C N 1
ATOM 2576 C CA . VAL C 1 114 ? 72.989 96.463 123.691 1.00 19.07 114 VAL C CA 1
ATOM 2577 C C . VAL C 1 114 ? 72.963 95.787 122.328 1.00 16.75 114 VAL C C 1
ATOM 2578 O O . VAL C 1 114 ? 73.969 95.751 121.616 1.00 18.86 114 VAL C O 1
ATOM 2582 N N . ASN C 1 115 ? 71.802 95.272 121.927 1.00 17.14 115 ASN C N 1
ATOM 2583 C CA . ASN C 1 115 ? 71.694 94.619 120.630 1.00 17.86 115 ASN C CA 1
ATOM 2584 C C . ASN C 1 115 ? 71.848 95.614 119.486 1.00 18.55 115 ASN C C 1
ATOM 2585 O O . ASN C 1 115 ? 72.395 95.272 118.430 1.00 21.21 115 ASN C O 1
ATOM 2590 N N . THR C 1 116 ? 71.340 96.836 119.667 1.00 17.44 116 THR C N 1
ATOM 2591 C CA . THR C 1 116 ? 71.477 97.865 118.638 1.00 12.31 116 THR C CA 1
ATOM 2592 C C . THR C 1 116 ? 72.902 98.391 118.600 1.00 16.03 116 THR C C 1
ATOM 2593 O O . THR C 1 116 ? 73.462 98.638 117.516 1.00 17.50 116 THR C O 1
ATOM 2597 N N . PHE C 1 117 ? 73.499 98.562 119.782 1.00 14.78 117 PHE C N 1
ATOM 2598 C CA . PHE C 1 117 ? 74.782 99.224 119.924 1.00 13.95 117 PHE C CA 1
ATOM 2599 C C . PHE C 1 117 ? 75.751 98.225 120.523 1.00 17.40 117 PHE C C 1
ATOM 2600 O O . PHE C 1 117 ? 76.213 97.312 119.824 1.00 18.67 117 PHE C O 1
ATOM 2608 N N . SER C 1 118 ? 76.082 98.352 121.807 1.00 14.84 118 SER C N 1
ATOM 2609 C CA . SER C 1 118 ? 76.919 97.368 122.485 1.00 15.13 118 SER C CA 1
ATOM 2610 C C . SER C 1 118 ? 76.803 97.618 123.983 1.00 15.64 118 SER C C 1
ATOM 2611 O O . SER C 1 118 ? 76.131 98.559 124.426 1.00 16.63 118 SER C O 1
ATOM 2614 N N . ALA C 1 119 ? 77.439 96.744 124.774 1.00 15.98 119 ALA C N 1
ATOM 2615 C CA . ALA C 1 119 ? 77.540 96.957 126.214 1.00 13.39 119 ALA C CA 1
ATOM 2616 C C . ALA C 1 119 ? 78.790 97.728 126.609 1.00 13.03 119 ALA C C 1
ATOM 2617 O O . ALA C 1 119 ? 78.974 98.009 127.794 1.00 17.06 119 ALA C O 1
ATOM 2619 N N . ASN C 1 120 ? 79.622 98.118 125.639 1.00 16.00 120 ASN C N 1
ATOM 2620 C CA . ASN C 1 120 ? 80.859 98.835 125.921 1.00 15.84 120 ASN C CA 1
ATOM 2621 C C . ASN C 1 120 ? 80.589 100.261 126.368 1.00 13.72 120 ASN C C 1
ATOM 2622 O O . ASN C 1 120 ? 79.933 101.020 125.649 1.00 15.59 120 ASN C O 1
ATOM 2627 N N . ALA C 1 121 ? 81.155 100.652 127.512 1.00 13.83 121 ALA C N 1
ATOM 2628 C CA . ALA C 1 121 ? 81.246 102.064 127.864 1.00 16.77 121 ALA C CA 1
ATOM 2629 C C . ALA C 1 121 ? 82.483 102.689 127.218 1.00 13.98 121 ALA C C 1
ATOM 2630 O O . ALA C 1 121 ? 83.572 102.118 127.261 1.00 16.56 121 ALA C O 1
ATOM 2632 N N . LEU C 1 122 ? 82.308 103.858 126.599 1.00 14.32 122 LEU C N 1
ATOM 2633 C CA . LEU C 1 122 ? 83.447 104.614 126.095 1.00 15.23 122 LEU C CA 1
ATOM 2634 C C . LEU C 1 122 ? 84.161 105.297 127.259 1.00 16.92 122 LEU C C 1
ATOM 2635 O O . LEU C 1 122 ? 83.533 106.022 128.039 1.00 17.24 122 LEU C O 1
ATOM 2640 N N . VAL C 1 123 ? 85.477 105.082 127.379 1.00 14.84 123 VAL C N 1
ATOM 2641 C CA . VAL C 1 123 ? 86.192 105.611 128.538 1.00 11.89 123 VAL C CA 1
ATOM 2642 C C . VAL C 1 123 ? 87.399 106.465 128.153 1.00 13.42 123 VAL C C 1
ATOM 2643 O O . VAL C 1 123 ? 88.033 107.079 129.025 1.00 15.86 123 VAL C O 1
ATOM 2647 N N . GLY C 1 124 ? 87.718 106.540 126.865 1.00 13.25 124 GLY C N 1
ATOM 2648 C CA . GLY C 1 124 ? 88.761 107.473 126.445 1.00 12.74 124 GLY C CA 1
ATOM 2649 C C . GLY C 1 124 ? 88.952 107.456 124.946 1.00 11.13 124 GLY C C 1
ATOM 2650 O O . GLY C 1 124 ? 88.529 106.527 124.252 1.00 13.72 124 GLY C O 1
ATOM 2651 N N . LEU C 1 125 ? 89.617 108.510 124.460 1.00 12.49 125 LEU C N 1
ATOM 2652 C CA . LEU C 1 125 ? 89.973 108.650 123.050 1.00 13.77 125 LEU C CA 1
ATOM 2653 C C . LEU C 1 125 ? 91.351 109.282 122.954 1.00 12.44 125 LEU C C 1
ATOM 2654 O O . LEU C 1 125 ? 91.613 110.287 123.623 1.00 14.50 125 LEU C O 1
ATOM 2659 N N . SER C 1 126 ? 92.223 108.694 122.122 1.00 16.18 126 SER C N 1
ATOM 2660 C CA . SER C 1 126 ? 93.602 109.147 121.947 1.00 15.15 126 SER C CA 1
ATOM 2661 C C . SER C 1 126 ? 93.902 109.338 120.468 1.00 14.04 126 SER C C 1
ATOM 2662 O O . SER C 1 126 ? 93.505 108.515 119.639 1.00 16.05 126 SER C O 1
ATOM 2665 N N . SER C 1 127 ? 94.632 110.401 120.132 1.00 14.72 127 SER C N 1
ATOM 2666 C CA . SER C 1 127 ? 95.095 110.540 118.759 1.00 14.49 127 SER C CA 1
ATOM 2667 C C . SER C 1 127 ? 96.195 109.523 118.466 1.00 15.39 127 SER C C 1
ATOM 2668 O O . SER C 1 127 ? 96.900 109.061 119.369 1.00 17.47 127 SER C O 1
ATOM 2671 N N . CYS C 1 128 ? 96.318 109.158 117.189 1.00 20.45 128 CYS C N 1
ATOM 2672 C CA . CYS C 1 128 ? 97.369 108.248 116.712 1.00 23.99 128 CYS C CA 1
ATOM 2673 C C . CYS C 1 128 ? 98.067 108.872 115.503 1.00 32.76 128 CYS C C 1
ATOM 2674 O O . CYS C 1 128 ? 98.061 108.324 114.401 1.00 38.95 128 CYS C O 1
ATOM 2677 N N . SER C 1 129 ? 98.667 110.041 115.714 1.00 35.65 129 SER C N 1
ATOM 2678 C CA . SER C 1 129 ? 99.283 110.755 114.602 1.00 46.55 129 SER C CA 1
ATOM 2679 C C . SER C 1 129 ? 100.679 110.229 114.310 1.00 51.27 129 SER C C 1
ATOM 2680 O O . SER C 1 129 ? 100.951 109.717 113.217 1.00 60.93 129 SER C O 1
ATOM 2683 N N . ALA C 1 130 ? 101.577 110.354 115.283 1.00 44.13 130 ALA C N 1
ATOM 2684 C CA . ALA C 1 130 ? 102.997 110.152 115.035 1.00 54.65 130 ALA C CA 1
ATOM 2685 C C . ALA C 1 130 ? 103.345 108.676 114.904 1.00 51.67 130 ALA C C 1
ATOM 2686 O O . ALA C 1 130 ? 102.686 107.924 114.178 1.00 44.62 130 ALA C O 1
ATOM 2688 N N . THR C 1 131 ? 104.388 108.258 115.608 1.00 41.15 131 THR C N 1
ATOM 2689 C CA . THR C 1 131 ? 104.864 106.887 115.539 1.00 39.74 131 THR C CA 1
ATOM 2690 C C . THR C 1 131 ? 104.139 105.948 116.498 1.00 46.23 131 THR C C 1
ATOM 2691 O O . THR C 1 131 ? 104.356 104.733 116.423 1.00 42.66 131 THR C O 1
ATOM 2695 N N . GLN C 1 132 ? 103.285 106.467 117.383 1.00 41.23 132 GLN C N 1
ATOM 2696 C CA . GLN C 1 132 ? 102.520 105.626 118.299 1.00 35.00 132 GLN C CA 1
ATOM 2697 C C . GLN C 1 132 ? 101.312 106.406 118.801 1.00 37.97 132 GLN C C 1
ATOM 2698 O O . GLN C 1 132 ? 101.306 107.642 118.795 1.00 35.34 132 GLN C O 1
ATOM 2704 N N . CYS C 1 133 ? 100.290 105.669 119.245 1.00 32.05 133 CYS C N 1
ATOM 2705 C CA . CYS C 1 133 ? 99.091 106.313 119.777 1.00 22.15 133 CYS C CA 1
ATOM 2706 C C . CYS C 1 133 ? 99.392 106.956 121.125 1.00 26.28 133 CYS C C 1
ATOM 2707 O O . CYS C 1 133 ? 100.120 106.401 121.953 1.00 26.87 133 CYS C O 1
ATOM 2710 N N . PHE C 1 134 ? 98.808 108.128 121.353 1.00 20.29 134 PHE C N 1
ATOM 2711 C CA . PHE C 1 134 ? 99.118 108.936 122.528 1.00 18.20 134 PHE C CA 1
ATOM 2712 C C . PHE C 1 134 ? 98.109 108.634 123.631 1.00 25.90 134 PHE C C 1
ATOM 2713 O O . PHE C 1 134 ? 97.183 109.402 123.904 1.00 22.11 134 PHE C O 1
ATOM 2721 N N . GLY C 1 135 ? 98.313 107.507 124.297 1.00 22.40 135 GLY C N 1
ATOM 2722 C CA . GLY C 1 135 ? 97.462 107.138 125.402 1.00 18.30 135 GLY C CA 1
ATOM 2723 C C . GLY C 1 135 ? 97.912 105.835 126.018 1.00 27.50 135 GLY C C 1
ATOM 2724 O O . GLY C 1 135 ? 98.808 105.157 125.497 1.00 23.46 135 GLY C O 1
ATOM 2725 N N . PRO C 1 136 ? 97.271 105.448 127.119 1.00 22.69 136 PRO C N 1
ATOM 2726 C CA . PRO C 1 136 ? 97.750 104.299 127.895 1.00 23.82 136 PRO C CA 1
ATOM 2727 C C . PRO C 1 136 ? 97.803 103.054 127.038 1.00 33.12 136 PRO C C 1
ATOM 2728 O O . PRO C 1 136 ? 96.860 102.732 126.302 1.00 32.02 136 PRO C O 1
ATOM 2732 N N . LYS C 1 137 ? 98.938 102.377 127.141 1.00 44.59 137 LYS C N 1
ATOM 2733 C CA . LYS C 1 137 ? 99.330 101.323 126.256 1.00 50.37 137 LYS C CA 1
ATOM 2734 C C . LYS C 1 137 ? 99.775 100.139 127.118 1.00 41.73 137 LYS C C 1
ATOM 2735 O O . LYS C 1 137 ? 99.280 99.953 128.239 1.00 41.71 137 LYS C O 1
ATOM 2741 N N . GLU D 1 24 ? 98.523 132.433 142.862 1.00 25.87 24 GLU D N 1
ATOM 2742 C CA . GLU D 1 24 ? 99.169 131.679 141.794 1.00 22.00 24 GLU D CA 1
ATOM 2743 C C . GLU D 1 24 ? 98.891 132.351 140.453 1.00 21.52 24 GLU D C 1
ATOM 2744 O O . GLU D 1 24 ? 97.895 133.061 140.301 1.00 23.88 24 GLU D O 1
ATOM 2750 N N . TRP D 1 25 ? 99.782 132.136 139.488 1.00 20.90 25 TRP D N 1
ATOM 2751 C CA . TRP D 1 25 ? 99.629 132.708 138.156 1.00 22.57 25 TRP D CA 1
ATOM 2752 C C . TRP D 1 25 ? 100.377 131.835 137.162 1.00 21.67 25 TRP D C 1
ATOM 2753 O O . TRP D 1 25 ? 101.474 131.353 137.455 1.00 21.00 25 TRP D O 1
ATOM 2764 N N . THR D 1 26 ? 99.768 131.626 135.991 1.00 19.35 26 THR D N 1
ATOM 2765 C CA . THR D 1 26 ? 100.436 130.979 134.866 1.00 14.74 26 THR D CA 1
ATOM 2766 C C . THR D 1 26 ? 101.878 131.441 134.698 1.00 22.21 26 THR D C 1
ATOM 2767 O O . THR D 1 26 ? 102.774 130.626 134.454 1.00 20.77 26 THR D O 1
ATOM 2771 N N . GLY D 1 27 ? 102.100 132.741 134.842 1.00 19.11 27 GLY D N 1
ATOM 2772 C CA . GLY D 1 27 ? 103.385 133.372 134.626 1.00 22.47 27 GLY D CA 1
ATOM 2773 C C . GLY D 1 27 ? 104.360 133.340 135.781 1.00 23.04 27 GLY D C 1
ATOM 2774 O O . GLY D 1 27 ? 105.452 133.893 135.633 1.00 25.43 27 GLY D O 1
ATOM 2775 N N . ASP D 1 28 ? 104.002 132.726 136.911 1.00 23.45 28 ASP D N 1
ATOM 2776 C CA . ASP D 1 28 ? 104.930 132.573 138.032 1.00 21.72 28 ASP D CA 1
ATOM 2777 C C . ASP D 1 28 ? 106.259 132.007 137.550 1.00 26.50 28 ASP D C 1
ATOM 2778 O O . ASP D 1 28 ? 106.299 131.117 136.699 1.00 22.80 28 ASP D O 1
ATOM 2783 N N . ASN D 1 29 ? 107.365 132.528 138.094 1.00 25.58 29 ASN D N 1
ATOM 2784 C CA . ASN D 1 29 ? 108.652 132.020 137.632 1.00 26.01 29 ASN D CA 1
ATOM 2785 C C . ASN D 1 29 ? 108.954 130.619 138.157 1.00 22.85 29 ASN D C 1
ATOM 2786 O O . ASN D 1 29 ? 109.936 130.010 137.717 1.00 31.22 29 ASN D O 1
ATOM 2791 N N . THR D 1 30 ? 108.135 130.091 139.069 1.00 24.85 30 THR D N 1
ATOM 2792 C CA . THR D 1 30 ? 108.228 128.695 139.482 1.00 24.40 30 THR D CA 1
ATOM 2793 C C . THR D 1 30 ? 107.550 127.733 138.509 1.00 32.08 30 THR D C 1
ATOM 2794 O O . THR D 1 30 ? 107.606 126.516 138.720 1.00 28.84 30 THR D O 1
ATOM 2798 N N . ASN D 1 31 ? 106.909 128.238 137.462 1.00 24.86 31 ASN D N 1
ATOM 2799 C CA . ASN D 1 31 ? 106.419 127.385 136.392 1.00 25.53 31 ASN D CA 1
ATOM 2800 C C . ASN D 1 31 ? 107.485 127.280 135.300 1.00 29.54 31 ASN D C 1
ATOM 2801 O O . ASN D 1 31 ? 108.535 127.922 135.360 1.00 30.81 31 ASN D O 1
ATOM 2806 N N . ALA D 1 32 ? 107.228 126.432 134.306 1.00 19.45 32 ALA D N 1
ATOM 2807 C CA . ALA D 1 32 ? 108.147 126.242 133.193 1.00 21.88 32 ALA D CA 1
ATOM 2808 C C . ALA D 1 32 ? 107.385 126.445 131.893 1.00 22.66 32 ALA D C 1
ATOM 2809 O O . ALA D 1 32 ? 106.184 126.172 131.828 1.00 22.46 32 ALA D O 1
ATOM 2811 N N . TYR D 1 33 ? 108.077 126.932 130.860 1.00 20.94 33 TYR D N 1
ATOM 2812 C CA . TYR D 1 33 ? 107.417 127.139 129.574 1.00 21.32 33 TYR D CA 1
ATOM 2813 C C . TYR D 1 33 ? 108.349 126.802 128.421 1.00 26.62 33 TYR D C 1
ATOM 2814 O O . TYR D 1 33 ? 109.580 126.858 128.535 1.00 25.02 33 TYR D O 1
ATOM 2823 N N . TYR D 1 34 ? 107.728 126.453 127.292 1.00 19.22 34 TYR D N 1
ATOM 2824 C CA . TYR D 1 34 ? 108.424 126.033 126.082 1.00 18.50 34 TYR D CA 1
ATOM 2825 C C . TYR D 1 34 ? 107.800 126.742 124.892 1.00 23.14 34 TYR D C 1
ATOM 2826 O O . TYR D 1 34 ? 106.612 126.548 124.605 1.00 19.59 34 TYR D O 1
ATOM 2835 N N . SER D 1 35 ? 108.602 127.536 124.191 1.00 20.67 35 SER D N 1
ATOM 2836 C CA . SER D 1 35 ? 108.148 128.359 123.078 1.00 17.91 35 SER D CA 1
ATOM 2837 C C . SER D 1 35 ? 108.221 127.606 121.754 1.00 22.41 35 SER D C 1
ATOM 2838 O O . SER D 1 35 ? 108.955 126.627 121.604 1.00 22.85 35 SER D O 1
ATOM 2841 N N . ASP D 1 36 ? 107.457 128.104 120.778 1.00 18.35 36 ASP D N 1
ATOM 2842 C CA . ASP D 1 36 ? 107.486 127.632 119.390 1.00 16.67 36 ASP D CA 1
ATOM 2843 C C . ASP D 1 36 ? 107.252 126.127 119.282 1.00 22.08 36 ASP D C 1
ATOM 2844 O O . ASP D 1 36 ? 107.962 125.402 118.575 1.00 22.70 36 ASP D O 1
ATOM 2849 N N . GLU D 1 37 ? 106.221 125.662 119.978 1.00 17.46 37 GLU D N 1
ATOM 2850 C CA . GLU D 1 37 ? 105.846 124.262 119.979 1.00 16.84 37 GLU D CA 1
ATOM 2851 C C . GLU D 1 37 ? 104.568 124.069 119.181 1.00 16.50 37 GLU D C 1
ATOM 2852 O O . GLU D 1 37 ? 103.746 124.981 119.077 1.00 17.32 37 GLU D O 1
ATOM 2858 N N . VAL D 1 38 ? 104.409 122.883 118.600 1.00 14.94 38 VAL D N 1
ATOM 2859 C CA . VAL D 1 38 ? 103.192 122.513 117.885 1.00 13.15 38 VAL D CA 1
ATOM 2860 C C . VAL D 1 38 ? 102.511 121.388 118.653 1.00 20.11 38 VAL D C 1
ATOM 2861 O O . VAL D 1 38 ? 103.153 120.390 119.000 1.00 17.31 38 VAL D O 1
ATOM 2865 N N . ILE D 1 39 ? 101.210 121.542 118.924 1.00 17.53 39 ILE D N 1
ATOM 2866 C CA . ILE D 1 39 ? 100.473 120.465 119.579 1.00 15.35 39 ILE D CA 1
ATOM 2867 C C . ILE D 1 39 ? 100.286 119.317 118.595 1.00 18.52 39 ILE D C 1
ATOM 2868 O O . ILE D 1 39 ? 99.619 119.460 117.565 1.00 20.10 39 ILE D O 1
ATOM 2873 N N . SER D 1 40 ? 100.868 118.162 118.908 1.00 17.64 40 SER D N 1
ATOM 2874 C CA . SER D 1 40 ? 100.905 117.066 117.957 1.00 14.64 40 SER D CA 1
ATOM 2875 C C . SER D 1 40 ? 100.046 115.868 118.351 1.00 16.01 40 SER D C 1
ATOM 2876 O O . SER D 1 40 ? 99.799 115.004 117.498 1.00 17.73 40 SER D O 1
ATOM 2879 N N . GLU D 1 41 ? 99.599 115.784 119.606 1.00 16.59 41 GLU D N 1
ATOM 2880 C CA . GLU D 1 41 ? 98.752 114.695 120.073 1.00 15.53 41 GLU D CA 1
ATOM 2881 C C . GLU D 1 41 ? 97.770 115.228 121.107 1.00 16.14 41 GLU D C 1
ATOM 2882 O O . GLU D 1 41 ? 98.068 116.176 121.838 1.00 14.55 41 GLU D O 1
ATOM 2888 N N . LEU D 1 42 ? 96.610 114.575 121.182 1.00 15.63 42 LEU D N 1
ATOM 2889 C CA . LEU D 1 42 ? 95.574 114.921 122.151 1.00 15.70 42 LEU D CA 1
ATOM 2890 C C . LEU D 1 42 ? 94.900 113.651 122.651 1.00 13.33 42 LEU D C 1
ATOM 2891 O O . LEU D 1 42 ? 94.555 112.773 121.854 1.00 16.36 42 LEU D O 1
ATOM 2896 N N . HIS D 1 43 ? 94.702 113.562 123.967 1.00 13.26 43 HIS D N 1
ATOM 2897 C CA . HIS D 1 43 ? 94.045 112.414 124.593 1.00 14.77 43 HIS D CA 1
ATOM 2898 C C . HIS D 1 43 ? 93.052 112.910 125.635 1.00 13.79 43 HIS D C 1
ATOM 2899 O O . HIS D 1 43 ? 93.349 113.850 126.368 1.00 15.00 43 HIS D O 1
ATOM 2906 N N A VAL D 1 44 ? 91.871 112.279 125.695 0.70 12.91 44 VAL D N 1
ATOM 2907 N N B VAL D 1 44 ? 91.877 112.288 125.690 0.30 12.97 44 VAL D N 1
ATOM 2908 C CA A VAL D 1 44 ? 90.845 112.583 126.695 0.70 12.64 44 VAL D CA 1
ATOM 2909 C CA B VAL D 1 44 ? 90.889 112.583 126.721 0.30 12.69 44 VAL D CA 1
ATOM 2910 C C A VAL D 1 44 ? 90.470 111.302 127.429 0.70 14.19 44 VAL D C 1
ATOM 2911 C C B VAL D 1 44 ? 90.542 111.290 127.444 0.30 14.16 44 VAL D C 1
ATOM 2912 O O A VAL D 1 44 ? 90.271 110.254 126.805 0.70 14.50 44 VAL D O 1
ATOM 2913 O O B VAL D 1 44 ? 90.449 110.223 126.826 0.30 14.49 44 VAL D O 1
ATOM 2920 N N . GLY D 1 45 ? 90.362 111.390 128.748 1.00 15.29 45 GLY D N 1
ATOM 2921 C CA . GLY D 1 45 ? 90.001 110.239 129.542 1.00 15.34 45 GLY D CA 1
ATOM 2922 C C . GLY D 1 45 ? 89.433 110.649 130.882 1.00 17.03 45 GLY D C 1
ATOM 2923 O O . GLY D 1 45 ? 89.061 111.807 131.093 1.00 15.71 45 GLY D O 1
ATOM 2924 N N . GLN D 1 46 ? 89.372 109.678 131.796 1.00 16.30 46 GLN D N 1
ATOM 2925 C CA . GLN D 1 46 ? 88.889 109.921 133.147 1.00 14.72 46 GLN D CA 1
ATOM 2926 C C . GLN D 1 46 ? 89.816 109.248 134.149 1.00 16.05 46 GLN D C 1
ATOM 2927 O O . GLN D 1 46 ? 90.306 108.143 133.901 1.00 16.86 46 GLN D O 1
ATOM 2933 N N . ILE D 1 47 ? 90.049 109.912 135.280 1.00 16.79 47 ILE D N 1
ATOM 2934 C CA . ILE D 1 47 ? 90.808 109.313 136.377 1.00 17.91 47 ILE D CA 1
ATOM 2935 C C . ILE D 1 47 ? 90.223 109.780 137.704 1.00 17.07 47 ILE D C 1
ATOM 2936 O O . ILE D 1 47 ? 89.998 110.979 137.913 1.00 19.00 47 ILE D O 1
ATOM 2941 N N . ASP D 1 48 ? 89.956 108.823 138.595 1.00 22.09 48 ASP D N 1
ATOM 2942 C CA . ASP D 1 48 ? 89.473 109.111 139.945 1.00 24.03 48 ASP D CA 1
ATOM 2943 C C . ASP D 1 48 ? 88.293 110.086 139.925 1.00 18.92 48 ASP D C 1
ATOM 2944 O O . ASP D 1 48 ? 88.274 111.100 140.629 1.00 24.03 48 ASP D O 1
ATOM 2949 N N . THR D 1 49 ? 87.301 109.754 139.093 1.00 20.83 49 THR D N 1
ATOM 2950 C CA . THR D 1 49 ? 86.031 110.456 138.883 1.00 22.12 49 THR D CA 1
ATOM 2951 C C . THR D 1 49 ? 86.188 111.792 138.162 1.00 21.76 49 THR D C 1
ATOM 2952 O O . THR D 1 49 ? 85.209 112.552 138.073 1.00 19.07 49 THR D O 1
ATOM 2956 N N . SER D 1 50 ? 87.368 112.098 137.627 1.00 21.62 50 SER D N 1
ATOM 2957 C CA . SER D 1 50 ? 87.590 113.390 136.999 1.00 18.11 50 SER D CA 1
ATOM 2958 C C . SER D 1 50 ? 87.922 113.229 135.522 1.00 19.42 50 SER D C 1
ATOM 2959 O O . SER D 1 50 ? 88.842 112.471 135.177 1.00 17.99 50 SER D O 1
ATOM 2962 N N . PRO D 1 51 ? 87.242 113.939 134.628 1.00 18.77 51 PRO D N 1
ATOM 2963 C CA . PRO D 1 51 ? 87.747 114.022 133.257 1.00 14.45 51 PRO D CA 1
ATOM 2964 C C . PRO D 1 51 ? 89.129 114.659 133.264 1.00 13.66 51 PRO D C 1
ATOM 2965 O O . PRO D 1 51 ? 89.470 115.450 134.145 1.00 16.89 51 PRO D O 1
ATOM 2969 N N . TYR D 1 52 ? 89.932 114.299 132.272 1.00 15.64 52 TYR D N 1
ATOM 2970 C CA . TYR D 1 52 ? 91.238 114.914 132.107 1.00 13.48 52 TYR D CA 1
ATOM 2971 C C . TYR D 1 52 ? 91.575 114.905 130.625 1.00 13.57 52 TYR D C 1
ATOM 2972 O O . TYR D 1 52 ? 90.974 114.173 129.834 1.00 13.49 52 TYR D O 1
ATOM 2981 N N . PHE D 1 53 ? 92.545 115.731 130.244 1.00 13.23 53 PHE D N 1
ATOM 2982 C CA . PHE D 1 53 ? 93.120 115.606 128.919 1.00 13.65 53 PHE D CA 1
ATOM 2983 C C . PHE D 1 53 ? 94.619 115.814 129.017 1.00 15.26 53 PHE D C 1
ATOM 2984 O O . PHE D 1 53 ? 95.118 116.418 129.968 1.00 16.26 53 PHE D O 1
ATOM 2992 N N . CYS D 1 54 ? 95.328 115.287 128.018 1.00 14.09 54 CYS D N 1
ATOM 2993 C CA . CYS D 1 54 ? 96.765 115.461 127.882 1.00 14.77 54 CYS D CA 1
ATOM 2994 C C . CYS D 1 54 ? 97.073 115.854 126.450 1.00 14.96 54 CYS D C 1
ATOM 2995 O O . CYS D 1 54 ? 96.370 115.458 125.513 1.00 14.74 54 CYS D O 1
ATOM 2998 N N . ILE D 1 55 ? 98.149 116.620 126.287 1.00 15.14 55 ILE D N 1
ATOM 2999 C CA . ILE D 1 55 ? 98.657 116.983 124.975 1.00 14.10 55 ILE D CA 1
ATOM 3000 C C . ILE D 1 55 ? 100.134 116.636 124.918 1.00 15.26 55 ILE D C 1
ATOM 3001 O O . ILE D 1 55 ? 100.826 116.590 125.940 1.00 17.91 55 ILE D O 1
ATOM 3006 N N . LYS D 1 56 ? 100.606 116.380 123.709 1.00 15.00 56 LYS D N 1
ATOM 3007 C CA . LYS D 1 56 ? 102.029 116.300 123.422 1.00 17.70 56 LYS D CA 1
ATOM 3008 C C . LYS D 1 56 ? 102.377 117.411 122.450 1.00 19.40 56 LYS D C 1
ATOM 3009 O O . LYS D 1 56 ? 101.639 117.654 121.491 1.00 17.39 56 LYS D O 1
ATOM 3015 N N . THR D 1 57 ? 103.493 118.094 122.692 1.00 17.26 57 THR D N 1
ATOM 3016 C CA . THR D 1 57 ? 103.945 119.140 121.786 1.00 17.41 57 THR D CA 1
ATOM 3017 C C . THR D 1 57 ? 105.389 118.875 121.394 1.00 17.22 57 THR D C 1
ATOM 3018 O O . THR D 1 57 ? 106.149 118.260 122.144 1.00 19.34 57 THR D O 1
ATOM 3022 N N . VAL D 1 58 ? 105.743 119.345 120.204 1.00 16.64 58 VAL D N 1
ATOM 3023 C CA . VAL D 1 58 ? 107.085 119.194 119.657 1.00 20.25 58 VAL D CA 1
ATOM 3024 C C . VAL D 1 58 ? 107.516 120.529 119.070 1.00 22.00 58 VAL D C 1
ATOM 3025 O O . VAL D 1 58 ? 106.693 121.320 118.595 1.00 18.61 58 VAL D O 1
ATOM 3029 N N . LYS D 1 59 ? 108.825 120.782 119.101 1.00 18.80 59 LYS D N 1
ATOM 3030 C CA . LYS D 1 59 ? 109.340 122.013 118.517 1.00 21.79 59 LYS D CA 1
ATOM 3031 C C . LYS D 1 59 ? 108.972 122.105 117.043 1.00 24.99 59 LYS D C 1
ATOM 3032 O O . LYS D 1 59 ? 109.066 121.128 116.296 1.00 24.61 59 LYS D O 1
ATOM 3038 N N . ALA D 1 60 ? 108.566 123.305 116.622 1.00 23.29 60 ALA D N 1
ATOM 3039 C CA . ALA D 1 60 ? 108.182 123.516 115.233 1.00 22.47 60 ALA D CA 1
ATOM 3040 C C . ALA D 1 60 ? 109.318 123.189 114.268 1.00 32.78 60 ALA D C 1
ATOM 3041 O O . ALA D 1 60 ? 109.059 122.786 113.131 1.00 27.27 60 ALA D O 1
ATOM 3043 N N . ASN D 1 61 ? 110.574 123.344 114.689 1.00 37.57 61 ASN D N 1
ATOM 3044 C CA . ASN D 1 61 ? 111.688 123.030 113.798 1.00 30.98 61 ASN D CA 1
ATOM 3045 C C . ASN D 1 61 ? 112.165 121.584 113.908 1.00 35.72 61 ASN D C 1
ATOM 3046 O O . ASN D 1 61 ? 113.101 121.204 113.200 1.00 50.02 61 ASN D O 1
ATOM 3051 N N . GLY D 1 62 ? 111.560 120.775 114.777 1.00 39.39 62 GLY D N 1
ATOM 3052 C CA . GLY D 1 62 ? 111.899 119.371 114.883 1.00 39.24 62 GLY D CA 1
ATOM 3053 C C . GLY D 1 62 ? 112.984 119.031 115.883 1.00 40.60 62 GLY D C 1
ATOM 3054 O O . GLY D 1 62 ? 113.211 117.841 116.140 1.00 36.19 62 GLY D O 1
ATOM 3055 N N . SER D 1 63 ? 113.650 120.025 116.466 1.00 36.59 63 SER D N 1
ATOM 3056 C CA . SER D 1 63 ? 114.739 119.762 117.395 1.00 38.26 63 SER D CA 1
ATOM 3057 C C . SER D 1 63 ? 114.201 119.434 118.786 1.00 34.35 63 SER D C 1
ATOM 3058 O O . SER D 1 63 ? 113.008 119.570 119.072 1.00 30.63 63 SER D O 1
ATOM 3061 N N . GLY D 1 64 ? 115.107 118.992 119.662 1.00 31.43 64 GLY D N 1
ATOM 3062 C CA . GLY D 1 64 ? 114.761 118.754 121.058 1.00 25.92 64 GLY D CA 1
ATOM 3063 C C . GLY D 1 64 ? 113.849 117.552 121.259 1.00 32.62 64 GLY D C 1
ATOM 3064 O O . GLY D 1 64 ? 113.691 116.693 120.389 1.00 28.55 64 GLY D O 1
ATOM 3065 N N . THR D 1 65 ? 113.239 117.506 122.438 1.00 27.70 65 THR D N 1
ATOM 3066 C CA . THR D 1 65 ? 112.376 116.400 122.818 1.00 35.04 65 THR D CA 1
ATOM 3067 C C . THR D 1 65 ? 110.972 116.894 123.162 1.00 28.18 65 THR D C 1
ATOM 3068 O O . THR D 1 65 ? 110.785 118.055 123.550 1.00 29.82 65 THR D O 1
ATOM 3072 N N . PRO D 1 66 ? 109.966 116.035 123.036 1.00 26.79 66 PRO D N 1
ATOM 3073 C CA . PRO D 1 66 ? 108.580 116.490 123.196 1.00 19.74 66 PRO D CA 1
ATOM 3074 C C . PRO D 1 66 ? 108.272 116.942 124.617 1.00 23.32 66 PRO D C 1
ATOM 3075 O O . PRO D 1 66 ? 108.909 116.533 125.592 1.00 26.93 66 PRO D O 1
ATOM 3079 N N . VAL D 1 67 ? 107.248 117.791 124.719 1.00 18.27 67 VAL D N 1
ATOM 3080 C CA . VAL D 1 67 ? 106.686 118.229 125.991 1.00 16.57 67 VAL D CA 1
ATOM 3081 C C . VAL D 1 67 ? 105.326 117.561 126.137 1.00 19.50 67 VAL D C 1
ATOM 3082 O O . VAL D 1 67 ? 104.528 117.580 125.195 1.00 22.66 67 VAL D O 1
ATOM 3086 N N . VAL D 1 68 ? 105.062 116.971 127.299 1.00 19.72 68 VAL D N 1
ATOM 3087 C CA . VAL D 1 68 ? 103.761 116.380 127.596 1.00 17.70 68 VAL D CA 1
ATOM 3088 C C . VAL D 1 68 ? 103.196 117.069 128.828 1.00 20.75 68 VAL D C 1
ATOM 3089 O O . VAL D 1 68 ? 103.904 117.249 129.822 1.00 20.63 68 VAL D O 1
ATOM 3093 N N . ALA D 1 69 ? 101.917 117.438 128.774 1.00 17.39 69 ALA D N 1
ATOM 3094 C CA . ALA D 1 69 ? 101.286 118.058 129.930 1.00 18.40 69 ALA D CA 1
ATOM 3095 C C . ALA D 1 69 ? 99.817 117.684 129.922 1.00 15.90 69 ALA D C 1
ATOM 3096 O O . ALA D 1 69 ? 99.237 117.444 128.863 1.00 17.36 69 ALA D O 1
ATOM 3098 N N . CYS D 1 70 ? 99.237 117.615 131.117 1.00 17.85 70 CYS D N 1
ATOM 3099 C CA . CYS D 1 70 ? 97.858 117.188 131.304 1.00 15.89 70 CYS D CA 1
ATOM 3100 C C . CYS D 1 70 ? 97.148 118.169 132.219 1.00 15.75 70 CYS D C 1
ATOM 3101 O O . CYS D 1 70 ? 97.763 118.845 133.052 1.00 16.21 70 CYS D O 1
ATOM 3104 N N . ALA D 1 71 ? 95.829 118.215 132.073 1.00 17.68 71 ALA D N 1
ATOM 3105 C CA . ALA D 1 71 ? 94.959 118.963 132.960 1.00 17.42 71 ALA D CA 1
ATOM 3106 C C . ALA D 1 71 ? 93.893 118.009 133.470 1.00 17.19 71 ALA D C 1
ATOM 3107 O O . ALA D 1 71 ? 93.359 117.205 132.702 1.00 17.01 71 ALA D O 1
ATOM 3109 N N . VAL D 1 72 ? 93.604 118.084 134.767 1.00 17.71 72 VAL D N 1
ATOM 3110 C CA . VAL D 1 72 ? 92.652 117.193 135.422 1.00 20.64 72 VAL D CA 1
ATOM 3111 C C . VAL D 1 72 ? 91.572 118.066 136.057 1.00 20.54 72 VAL D C 1
ATOM 3112 O O . VAL D 1 72 ? 91.869 118.908 136.910 1.00 22.03 72 VAL D O 1
ATOM 3116 N N A SER D 1 73 ? 90.317 117.848 135.648 0.69 16.43 73 SER D N 1
ATOM 3117 N N B SER D 1 73 ? 90.319 117.855 135.646 0.31 16.54 73 SER D N 1
ATOM 3118 C CA A SER D 1 73 ? 89.251 118.812 135.922 0.69 17.68 73 SER D CA 1
ATOM 3119 C CA B SER D 1 73 ? 89.265 118.829 135.928 0.31 17.78 73 SER D CA 1
ATOM 3120 C C A SER D 1 73 ? 89.006 119.026 137.415 0.69 22.60 73 SER D C 1
ATOM 3121 C C B SER D 1 73 ? 89.025 119.035 137.421 0.31 22.51 73 SER D C 1
ATOM 3122 O O A SER D 1 73 ? 88.601 120.121 137.820 0.69 24.21 73 SER D O 1
ATOM 3123 O O B SER D 1 73 ? 88.652 120.138 137.836 0.31 24.19 73 SER D O 1
ATOM 3128 N N . LYS D 1 74 ? 89.214 118.003 138.241 1.00 22.05 74 LYS D N 1
ATOM 3129 C CA . LYS D 1 74 ? 88.917 118.104 139.666 1.00 24.36 74 LYS D CA 1
ATOM 3130 C C . LYS D 1 74 ? 90.154 118.219 140.546 1.00 28.88 74 LYS D C 1
ATOM 3131 O O . LYS D 1 74 ? 90.017 118.253 141.772 1.00 30.16 74 LYS D O 1
ATOM 3137 N N . GLN D 1 75 ? 91.350 118.289 139.971 1.00 21.79 75 GLN D N 1
ATOM 3138 C CA . GLN D 1 75 ? 92.571 118.168 140.755 1.00 24.18 75 GLN D CA 1
ATOM 3139 C C . GLN D 1 75 ? 93.515 119.327 140.470 1.00 23.97 75 GLN D C 1
ATOM 3140 O O . GLN D 1 75 ? 93.518 119.895 139.374 1.00 23.07 75 GLN D O 1
ATOM 3146 N N . SER D 1 76 ? 94.328 119.653 141.482 1.00 23.56 76 SER D N 1
ATOM 3147 C CA . SER D 1 76 ? 95.347 120.701 141.450 1.00 23.56 76 SER D CA 1
ATOM 3148 C C . SER D 1 76 ? 94.738 122.095 141.522 1.00 23.61 76 SER D C 1
ATOM 3149 O O . SER D 1 76 ? 93.528 122.268 141.333 1.00 23.52 76 SER D O 1
ATOM 3152 N N . ILE D 1 77 ? 95.577 123.096 141.813 1.00 25.02 77 ILE D N 1
ATOM 3153 C CA . ILE D 1 77 ? 95.098 124.469 141.911 1.00 19.56 77 ILE D CA 1
ATOM 3154 C C . ILE D 1 77 ? 94.619 124.991 140.565 1.00 23.73 77 ILE D C 1
ATOM 3155 O O . ILE D 1 77 ? 93.879 125.980 140.511 1.00 26.88 77 ILE D O 1
ATOM 3160 N N . TRP D 1 78 ? 95.003 124.330 139.479 1.00 20.29 78 TRP D N 1
ATOM 3161 C CA . TRP D 1 78 ? 94.652 124.752 138.131 1.00 17.41 78 TRP D CA 1
ATOM 3162 C C . TRP D 1 78 ? 93.313 124.208 137.662 1.00 21.07 78 TRP D C 1
ATOM 3163 O O . TRP D 1 78 ? 92.919 124.475 136.522 1.00 18.32 78 TRP D O 1
ATOM 3174 N N . ALA D 1 79 ? 92.606 123.460 138.504 1.00 19.21 79 ALA D N 1
ATOM 3175 C CA . ALA D 1 79 ? 91.318 122.903 138.104 1.00 21.07 79 ALA D CA 1
ATOM 3176 C C . ALA D 1 79 ? 90.349 123.927 137.511 1.00 20.60 79 ALA D C 1
ATOM 3177 O O . ALA D 1 79 ? 89.651 123.575 136.543 1.00 19.44 79 ALA D O 1
ATOM 3179 N N . PRO D 1 80 ? 90.253 125.171 138.006 1.00 15.21 80 PRO D N 1
ATOM 3180 C CA . PRO D 1 80 ? 89.239 126.088 137.457 1.00 21.55 80 PRO D CA 1
ATOM 3181 C C . PRO D 1 80 ? 89.379 126.368 135.974 1.00 22.59 80 PRO D C 1
ATOM 3182 O O . PRO D 1 80 ? 88.376 126.678 135.316 1.00 19.32 80 PRO D O 1
ATOM 3186 N N A SER D 1 81 ? 90.589 126.275 135.429 0.64 17.47 81 SER D N 1
ATOM 3187 N N B SER D 1 81 ? 90.589 126.282 135.423 0.36 17.50 81 SER D N 1
ATOM 3188 C CA A SER D 1 81 ? 90.846 126.616 134.034 0.64 17.59 81 SER D CA 1
ATOM 3189 C CA B SER D 1 81 ? 90.828 126.623 134.027 0.36 17.65 81 SER D CA 1
ATOM 3190 C C A SER D 1 81 ? 90.757 125.418 133.097 0.64 18.66 81 SER D C 1
ATOM 3191 C C B SER D 1 81 ? 90.810 125.401 133.111 0.36 18.63 81 SER D C 1
ATOM 3192 O O A SER D 1 81 ? 91.099 125.550 131.915 0.64 17.19 81 SER D O 1
ATOM 3193 O O B SER D 1 81 ? 91.254 125.496 131.961 0.36 17.63 81 SER D O 1
ATOM 3198 N N . PHE D 1 82 ? 90.288 124.266 133.592 1.00 15.67 82 PHE D N 1
ATOM 3199 C CA . PHE D 1 82 ? 90.277 123.038 132.795 1.00 16.25 82 PHE D CA 1
ATOM 3200 C C . PHE D 1 82 ? 89.584 123.232 131.450 1.00 16.18 82 PHE D C 1
ATOM 3201 O O . PHE D 1 82 ? 90.157 122.923 130.396 1.00 16.48 82 PHE D O 1
ATOM 3209 N N . LYS D 1 83 ? 88.343 123.740 131.464 1.00 14.37 83 LYS D N 1
ATOM 3210 C CA . LYS D 1 83 ? 87.606 123.851 130.209 1.00 15.61 83 LYS D CA 1
ATOM 3211 C C . LYS D 1 83 ? 88.250 124.869 129.278 1.00 16.18 83 LYS D C 1
ATOM 3212 O O . LYS D 1 83 ? 88.328 124.632 128.066 1.00 16.29 83 LYS D O 1
ATOM 3218 N N . GLU D 1 84 ? 88.705 126.013 129.814 1.00 16.25 84 GLU D N 1
ATOM 3219 C CA . GLU D 1 84 ? 89.327 127.009 128.942 1.00 14.77 84 GLU D CA 1
ATOM 3220 C C . GLU D 1 84 ? 90.560 126.429 128.274 1.00 13.31 84 GLU D C 1
ATOM 3221 O O . GLU D 1 84 ? 90.797 126.659 127.083 1.00 14.90 84 GLU D O 1
ATOM 3227 N N . LEU D 1 85 ? 91.373 125.686 129.029 1.00 15.03 85 LEU D N 1
ATOM 3228 C CA . LEU D 1 85 ? 92.578 125.110 128.444 1.00 14.51 85 LEU D CA 1
ATOM 3229 C C . LEU D 1 85 ? 92.249 123.998 127.458 1.00 12.30 85 LEU D C 1
ATOM 3230 O O . LEU D 1 85 ? 92.923 123.868 126.433 1.00 14.93 85 LEU D O 1
ATOM 3235 N N . LEU D 1 86 ? 91.228 123.178 127.751 1.00 13.59 86 LEU D N 1
ATOM 3236 C CA . LEU D 1 86 ? 90.865 122.110 126.825 1.00 14.56 86 LEU D CA 1
ATOM 3237 C C . LEU D 1 86 ? 90.383 122.697 125.507 1.00 13.54 86 LEU D C 1
ATOM 3238 O O . LEU D 1 86 ? 90.783 122.252 124.423 1.00 14.85 86 LEU D O 1
ATOM 3243 N N . ASP D 1 87 ? 89.529 123.717 125.582 1.00 12.46 87 ASP D N 1
ATOM 3244 C CA . ASP D 1 87 ? 89.056 124.357 124.365 1.00 11.39 87 ASP D CA 1
ATOM 3245 C C . ASP D 1 87 ? 90.210 125.002 123.607 1.00 12.69 87 ASP D C 1
ATOM 3246 O O . ASP D 1 87 ? 90.262 124.929 122.374 1.00 14.70 87 ASP D O 1
ATOM 3251 N N . GLN D 1 88 ? 91.142 125.647 124.318 1.00 12.89 88 GLN D N 1
ATOM 3252 C CA . GLN D 1 88 ? 92.244 126.295 123.611 1.00 13.50 88 GLN D CA 1
ATOM 3253 C C . GLN D 1 88 ? 93.181 125.262 123.006 1.00 11.74 88 GLN D C 1
ATOM 3254 O O . GLN D 1 88 ? 93.668 125.440 121.884 1.00 13.79 88 GLN D O 1
ATOM 3260 N N . ALA D 1 89 ? 93.430 124.165 123.729 1.00 13.49 89 ALA D N 1
ATOM 3261 C CA . ALA D 1 89 ? 94.294 123.120 123.190 1.00 13.62 89 ALA D CA 1
ATOM 3262 C C . ALA D 1 89 ? 93.690 122.534 121.927 1.00 13.37 89 ALA D C 1
ATOM 3263 O O . ALA D 1 89 ? 94.391 122.321 120.931 1.00 14.81 89 ALA D O 1
ATOM 3265 N N . ARG D 1 90 ? 92.373 122.314 121.935 1.00 12.99 90 ARG D N 1
ATOM 3266 C CA . ARG D 1 90 ? 91.711 121.771 120.755 1.00 12.84 90 ARG D CA 1
ATOM 3267 C C . ARG D 1 90 ? 91.870 122.691 119.555 1.00 12.71 90 ARG D C 1
ATOM 3268 O O . ARG D 1 90 ? 92.094 122.222 118.432 1.00 14.90 90 ARG D O 1
ATOM 3276 N N . TYR D 1 91 ? 91.746 124.009 119.769 1.00 12.01 91 TYR D N 1
ATOM 3277 C CA . TYR D 1 91 ? 91.883 124.946 118.661 1.00 11.79 91 TYR D CA 1
ATOM 3278 C C . TYR D 1 91 ? 93.303 124.955 118.107 1.00 12.64 91 TYR D C 1
ATOM 3279 O O . TYR D 1 91 ? 93.501 124.876 116.889 1.00 14.19 91 TYR D O 1
ATOM 3288 N N . PHE D 1 92 ? 94.307 125.079 118.984 1.00 13.61 92 PHE D N 1
ATOM 3289 C CA . PHE D 1 92 ? 95.692 125.104 118.513 1.00 11.87 92 PHE D CA 1
ATOM 3290 C C . PHE D 1 92 ? 96.093 123.773 117.887 1.00 14.07 92 PHE D C 1
ATOM 3291 O O . PHE D 1 92 ? 96.901 123.738 116.948 1.00 14.38 92 PHE D O 1
ATOM 3299 N N . TYR D 1 93 ? 95.551 122.667 118.397 1.00 13.29 93 TYR D N 1
ATOM 3300 C CA . TYR D 1 93 ? 95.787 121.372 117.774 1.00 12.61 93 TYR D CA 1
ATOM 3301 C C . TYR D 1 93 ? 95.229 121.354 116.356 1.00 12.65 93 TYR D C 1
ATOM 3302 O O . TYR D 1 93 ? 95.879 120.858 115.425 1.00 15.06 93 TYR D O 1
ATOM 3311 N N . SER D 1 94 ? 94.036 121.931 116.166 1.00 12.29 94 SER D N 1
ATOM 3312 C CA . SER D 1 94 ? 93.418 121.924 114.843 1.00 15.04 94 SER D CA 1
ATOM 3313 C C . SER D 1 94 ? 94.171 122.800 113.842 1.00 17.04 94 SER D C 1
ATOM 3314 O O . SER D 1 94 ? 94.210 122.465 112.653 1.00 17.93 94 SER D O 1
ATOM 3317 N N . THR D 1 95 ? 94.774 123.912 114.281 1.00 14.98 95 THR D N 1
ATOM 3318 C CA . THR D 1 95 ? 95.477 124.778 113.327 1.00 14.39 95 THR D CA 1
ATOM 3319 C C . THR D 1 95 ? 96.912 124.353 113.065 1.00 14.74 95 THR D C 1
ATOM 3320 O O . THR D 1 95 ? 97.436 124.631 111.978 1.00 17.08 95 THR D O 1
ATOM 3324 N N . GLY D 1 96 ? 97.559 123.706 114.027 1.00 14.51 96 GLY D N 1
ATOM 3325 C CA . GLY D 1 96 ? 98.978 123.431 113.893 1.00 13.50 96 GLY D CA 1
ATOM 3326 C C . GLY D 1 96 ? 99.881 124.620 114.101 1.00 14.53 96 GLY D C 1
ATOM 3327 O O . GLY D 1 96 ? 101.079 124.529 113.814 1.00 16.40 96 GLY D O 1
ATOM 3328 N N . GLN D 1 97 ? 99.353 125.735 114.596 1.00 14.54 97 GLN D N 1
ATOM 3329 C CA . GLN D 1 97 ? 100.186 126.912 114.793 1.00 12.89 97 GLN D CA 1
ATOM 3330 C C . GLN D 1 97 ? 101.177 126.717 115.942 1.00 14.41 97 GLN D C 1
ATOM 3331 O O . GLN D 1 97 ? 101.019 125.864 116.815 1.00 15.10 97 GLN D O 1
ATOM 3337 N N . SER D 1 98 ? 102.223 127.539 115.927 1.00 16.15 98 SER D N 1
ATOM 3338 C CA . SER D 1 98 ? 103.253 127.466 116.952 1.00 17.82 98 SER D CA 1
ATOM 3339 C C . SER D 1 98 ? 102.806 128.195 118.212 1.00 19.66 98 SER D C 1
ATOM 3340 O O . SER D 1 98 ? 102.270 129.305 118.154 1.00 19.79 98 SER D O 1
ATOM 3343 N N . VAL D 1 99 ? 103.026 127.566 119.366 1.00 14.97 99 VAL D N 1
ATOM 3344 C CA . VAL D 1 99 ? 102.512 128.090 120.621 1.00 13.89 99 VAL D CA 1
ATOM 3345 C C . VAL D 1 99 ? 103.578 127.985 121.702 1.00 17.55 99 VAL D C 1
ATOM 3346 O O . VAL D 1 99 ? 104.573 127.265 121.570 1.00 18.27 99 VAL D O 1
ATOM 3350 N N . ARG D 1 100 ? 103.370 128.742 122.775 1.00 16.15 100 ARG D N 1
ATOM 3351 C CA . ARG D 1 100 ? 104.134 128.545 123.999 1.00 16.27 100 ARG D CA 1
ATOM 3352 C C . ARG D 1 100 ? 103.266 127.765 124.972 1.00 18.76 100 ARG D C 1
ATOM 3353 O O . ARG D 1 100 ? 102.124 128.150 125.239 1.00 18.58 100 ARG D O 1
ATOM 3361 N N A ILE D 1 101 ? 103.799 126.671 125.497 0.70 15.31 101 ILE D N 1
ATOM 3362 N N B ILE D 1 101 ? 103.796 126.658 125.480 0.30 15.45 101 ILE D N 1
ATOM 3363 C CA A ILE D 1 101 ? 103.083 125.847 126.460 0.70 17.59 101 ILE D CA 1
ATOM 3364 C CA B ILE D 1 101 ? 103.108 125.847 126.476 0.30 17.63 101 ILE D CA 1
ATOM 3365 C C A ILE D 1 101 ? 103.674 126.111 127.839 0.70 19.62 101 ILE D C 1
ATOM 3366 C C B ILE D 1 101 ? 103.686 126.185 127.837 0.30 19.55 101 ILE D C 1
ATOM 3367 O O A ILE D 1 101 ? 104.899 126.051 128.017 0.70 19.68 101 ILE D O 1
ATOM 3368 O O B ILE D 1 101 ? 104.911 126.220 128.008 0.30 19.73 101 ILE D O 1
ATOM 3377 N N . HIS D 1 102 ? 102.810 126.439 128.798 1.00 18.56 102 HIS D N 1
ATOM 3378 C CA . HIS D 1 102 ? 103.197 126.745 130.169 1.00 14.78 102 HIS D CA 1
ATOM 3379 C C . HIS D 1 102 ? 102.771 125.588 131.060 1.00 18.65 102 HIS D C 1
ATOM 3380 O O . HIS D 1 102 ? 101.621 125.140 130.997 1.00 16.99 102 HIS D O 1
ATOM 3387 N N . VAL D 1 103 ? 103.691 125.094 131.891 1.00 16.63 103 VAL D N 1
ATOM 3388 C CA . VAL D 1 103 ? 103.388 123.946 132.733 1.00 16.18 103 VAL D CA 1
ATOM 3389 C C . VAL D 1 103 ? 103.864 124.216 134.157 1.00 19.71 103 VAL D C 1
ATOM 3390 O O . VAL D 1 103 ? 104.675 125.108 134.413 1.00 21.87 103 VAL D O 1
ATOM 3394 N N . GLN D 1 104 ? 103.335 123.428 135.089 1.00 19.46 104 GLN D N 1
ATOM 3395 C CA . GLN D 1 104 ? 103.902 123.307 136.429 1.00 20.11 104 GLN D CA 1
ATOM 3396 C C . GLN D 1 104 ? 104.381 121.873 136.590 1.00 20.85 104 GLN D C 1
ATOM 3397 O O . GLN D 1 104 ? 103.596 120.930 136.433 1.00 19.20 104 GLN D O 1
ATOM 3403 N N . LYS D 1 105 ? 105.668 121.704 136.892 1.00 21.78 105 LYS D N 1
ATOM 3404 C CA . LYS D 1 105 ? 106.231 120.365 136.951 1.00 24.67 105 LYS D CA 1
ATOM 3405 C C . LYS D 1 105 ? 105.861 119.659 138.256 1.00 18.07 105 LYS D C 1
ATOM 3406 O O . LYS D 1 105 ? 105.505 120.285 139.260 1.00 21.79 105 LYS D O 1
ATOM 3412 N N . ASN D 1 106 ? 105.932 118.324 138.210 1.00 24.34 106 ASN D N 1
ATOM 3413 C CA . ASN D 1 106 ? 105.843 117.464 139.394 1.00 26.11 106 ASN D CA 1
ATOM 3414 C C . ASN D 1 106 ? 104.527 117.645 140.148 1.00 30.45 106 ASN D C 1
ATOM 3415 O O . ASN D 1 106 ? 104.510 117.813 141.369 1.00 31.32 106 ASN D O 1
ATOM 3420 N N . ILE D 1 107 ? 103.411 117.590 139.423 1.00 23.91 107 ILE D N 1
ATOM 3421 C CA . ILE D 1 107 ? 102.088 117.750 140.018 1.00 22.49 107 ILE D CA 1
ATOM 3422 C C . ILE D 1 107 ? 101.338 116.423 140.090 1.00 28.40 107 ILE D C 1
ATOM 3423 O O . ILE D 1 107 ? 100.848 116.040 141.152 1.00 25.34 107 ILE D O 1
ATOM 3428 N N . TRP D 1 108 ? 101.235 115.704 138.968 1.00 22.54 108 TRP D N 1
ATOM 3429 C CA . TRP D 1 108 ? 100.529 114.426 138.956 1.00 26.50 108 TRP D CA 1
ATOM 3430 C C . TRP D 1 108 ? 101.387 113.346 139.605 1.00 22.33 108 TRP D C 1
ATOM 3431 O O . TRP D 1 108 ? 102.615 113.352 139.479 1.00 28.97 108 TRP D O 1
ATOM 3442 N N . THR D 1 109 ? 100.736 112.428 140.322 1.00 27.89 109 THR D N 1
ATOM 3443 C CA . THR D 1 109 ? 101.465 111.476 141.154 1.00 33.93 109 THR D CA 1
ATOM 3444 C C . THR D 1 109 ? 101.129 110.009 140.912 1.00 33.35 109 THR D C 1
ATOM 3445 O O . THR D 1 109 ? 101.922 109.153 141.325 1.00 33.43 109 THR D O 1
ATOM 3449 N N . TYR D 1 110 ? 100.017 109.680 140.262 1.00 26.49 110 TYR D N 1
ATOM 3450 C CA . TYR D 1 110 ? 99.712 108.277 140.005 1.00 23.68 110 TYR D CA 1
ATOM 3451 C C . TYR D 1 110 ? 100.773 107.701 139.076 1.00 29.37 110 TYR D C 1
ATOM 3452 O O . TYR D 1 110 ? 100.893 108.156 137.931 1.00 28.05 110 TYR D O 1
ATOM 3461 N N . PRO D 1 111 ? 101.564 106.717 139.520 1.00 31.28 111 PRO D N 1
ATOM 3462 C CA . PRO D 1 111 ? 102.744 106.319 138.729 1.00 29.32 111 PRO D CA 1
ATOM 3463 C C . PRO D 1 111 ? 102.427 105.863 137.314 1.00 23.38 111 PRO D C 1
ATOM 3464 O O . PRO D 1 111 ? 103.140 106.249 136.377 1.00 28.06 111 PRO D O 1
ATOM 3468 N N . LEU D 1 112 ? 101.396 105.038 137.122 1.00 26.89 112 LEU D N 1
ATOM 3469 C CA . LEU D 1 112 ? 101.098 104.567 135.774 1.00 23.99 112 LEU D CA 1
ATOM 3470 C C . LEU D 1 112 ? 100.645 105.714 134.882 1.00 22.63 112 LEU D C 1
ATOM 3471 O O . LEU D 1 112 ? 100.925 105.713 133.677 1.00 21.29 112 LEU D O 1
ATOM 3476 N N . PHE D 1 113 ? 99.947 106.691 135.461 1.00 24.59 113 PHE D N 1
ATOM 3477 C CA . PHE D 1 113 ? 99.561 107.890 134.721 1.00 22.57 113 PHE D CA 1
ATOM 3478 C C . PHE D 1 113 ? 100.790 108.711 134.346 1.00 24.26 113 PHE D C 1
ATOM 3479 O O . PHE D 1 113 ? 100.940 109.136 133.194 1.00 23.06 113 PHE D O 1
ATOM 3487 N N . VAL D 1 114 ? 101.688 108.936 135.310 1.00 23.03 114 VAL D N 1
ATOM 3488 C CA . VAL D 1 114 ? 102.886 109.736 135.054 1.00 24.27 114 VAL D CA 1
ATOM 3489 C C . VAL D 1 114 ? 103.763 109.070 133.995 1.00 21.83 114 VAL D C 1
ATOM 3490 O O . VAL D 1 114 ? 104.336 109.742 133.126 1.00 24.11 114 VAL D O 1
ATOM 3494 N N . ASN D 1 115 ? 103.869 107.738 134.039 1.00 26.34 115 ASN D N 1
ATOM 3495 C CA . ASN D 1 115 ? 104.722 107.034 133.083 1.00 28.86 115 ASN D CA 1
ATOM 3496 C C . ASN D 1 115 ? 104.127 107.056 131.680 1.00 27.63 115 ASN D C 1
ATOM 3497 O O . ASN D 1 115 ? 104.865 107.106 130.689 1.00 28.00 115 ASN D O 1
ATOM 3502 N N . THR D 1 116 ? 102.798 106.999 131.574 1.00 24.79 116 THR D N 1
ATOM 3503 C CA . THR D 1 116 ? 102.144 107.125 130.275 1.00 20.42 116 THR D CA 1
ATOM 3504 C C . THR D 1 116 ? 102.285 108.541 129.726 1.00 22.14 116 THR D C 1
ATOM 3505 O O . THR D 1 116 ? 102.581 108.734 128.540 1.00 24.74 116 THR D O 1
ATOM 3509 N N . PHE D 1 117 ? 102.059 109.542 130.578 1.00 24.23 117 PHE D N 1
ATOM 3510 C CA . PHE D 1 117 ? 101.984 110.926 130.147 1.00 21.88 117 PHE D CA 1
ATOM 3511 C C . PHE D 1 117 ? 103.127 111.677 130.803 1.00 24.24 117 PHE D C 1
ATOM 3512 O O . PHE D 1 117 ? 104.275 111.592 130.339 1.00 25.84 117 PHE D O 1
ATOM 3520 N N . SER D 1 118 ? 102.871 112.426 131.868 1.00 22.47 118 SER D N 1
ATOM 3521 C CA . SER D 1 118 ? 103.923 113.117 132.606 1.00 24.56 118 SER D CA 1
ATOM 3522 C C . SER D 1 118 ? 103.308 113.646 133.891 1.00 21.58 118 SER D C 1
ATOM 3523 O O . SER D 1 118 ? 102.100 113.525 134.121 1.00 24.52 118 SER D O 1
ATOM 3526 N N . ALA D 1 119 ? 104.153 114.225 134.741 1.00 21.98 119 ALA D N 1
ATOM 3527 C CA . ALA D 1 119 ? 103.677 114.871 135.952 1.00 26.94 119 ALA D CA 1
ATOM 3528 C C . ALA D 1 119 ? 103.373 116.348 135.744 1.00 19.06 119 ALA D C 1
ATOM 3529 O O . ALA D 1 119 ? 102.936 117.014 136.688 1.00 23.77 119 ALA D O 1
ATOM 3531 N N . ASN D 1 120 ? 103.570 116.862 134.526 1.00 20.96 120 ASN D N 1
ATOM 3532 C CA . ASN D 1 120 ? 103.354 118.276 134.240 1.00 18.07 120 ASN D CA 1
ATOM 3533 C C . ASN D 1 120 ? 101.875 118.627 134.227 1.00 18.25 120 ASN D C 1
ATOM 3534 O O . ASN D 1 120 ? 101.100 118.040 133.470 1.00 20.39 120 ASN D O 1
ATOM 3539 N N . ALA D 1 121 ? 101.499 119.615 135.029 1.00 17.91 121 ALA D N 1
ATOM 3540 C CA . ALA D 1 121 ? 100.188 120.235 134.883 1.00 19.73 121 ALA D CA 1
ATOM 3541 C C . ALA D 1 121 ? 100.245 121.313 133.804 1.00 17.98 121 ALA D C 1
ATOM 3542 O O . ALA D 1 121 ? 101.177 122.119 133.759 1.00 18.95 121 ALA D O 1
ATOM 3544 N N . LEU D 1 122 ? 99.233 121.337 132.941 1.00 19.89 122 LEU D N 1
ATOM 3545 C CA . LEU D 1 122 ? 99.115 122.390 131.945 1.00 19.03 122 LEU D CA 1
ATOM 3546 C C . LEU D 1 122 ? 98.508 123.612 132.611 1.00 15.73 122 LEU D C 1
ATOM 3547 O O . LEU D 1 122 ? 97.478 123.501 133.285 1.00 18.11 122 LEU D O 1
ATOM 3552 N N . VAL D 1 123 ? 99.168 124.766 132.487 1.00 17.19 123 VAL D N 1
ATOM 3553 C CA . VAL D 1 123 ? 98.726 125.967 133.185 1.00 16.06 123 VAL D CA 1
ATOM 3554 C C . VAL D 1 123 ? 98.541 127.162 132.266 1.00 13.75 123 VAL D C 1
ATOM 3555 O O . VAL D 1 123 ? 98.068 128.206 132.721 1.00 16.14 123 VAL D O 1
ATOM 3559 N N . GLY D 1 124 ? 98.883 127.052 130.987 1.00 14.91 124 GLY D N 1
ATOM 3560 C CA . GLY D 1 124 ? 98.650 128.152 130.078 1.00 15.71 124 GLY D CA 1
ATOM 3561 C C . GLY D 1 124 ? 99.055 127.777 128.668 1.00 14.83 124 GLY D C 1
ATOM 3562 O O . GLY D 1 124 ? 99.842 126.846 128.449 1.00 16.09 124 GLY D O 1
ATOM 3563 N N . LEU D 1 125 ? 98.482 128.512 127.709 1.00 16.18 125 LEU D N 1
ATOM 3564 C CA . LEU D 1 125 ? 98.785 128.359 126.290 1.00 15.49 125 LEU D CA 1
ATOM 3565 C C . LEU D 1 125 ? 98.778 129.734 125.642 1.00 15.05 125 LEU D C 1
ATOM 3566 O O . LEU D 1 125 ? 97.831 130.503 125.834 1.00 15.57 125 LEU D O 1
ATOM 3571 N N . SER D 1 126 ? 99.814 130.034 124.860 1.00 14.83 126 SER D N 1
ATOM 3572 C CA . SER D 1 126 ? 99.994 131.341 124.239 1.00 14.89 126 SER D CA 1
ATOM 3573 C C . SER D 1 126 ? 100.270 131.163 122.754 1.00 15.76 126 SER D C 1
ATOM 3574 O O . SER D 1 126 ? 101.064 130.305 122.373 1.00 16.72 126 SER D O 1
ATOM 3577 N N . SER D 1 127 ? 99.641 131.990 121.919 1.00 12.73 127 SER D N 1
ATOM 3578 C CA . SER D 1 127 ? 100.051 132.037 120.523 1.00 12.89 127 SER D CA 1
ATOM 3579 C C . SER D 1 127 ? 101.426 132.694 120.411 1.00 18.42 127 SER D C 1
ATOM 3580 O O . SER D 1 127 ? 101.893 133.376 121.329 1.00 18.87 127 SER D O 1
ATOM 3583 N N . CYS D 1 128 ? 102.085 132.471 119.279 1.00 17.57 128 CYS D N 1
ATOM 3584 C CA . CYS D 1 128 ? 103.413 133.023 119.051 1.00 18.80 128 CYS D CA 1
ATOM 3585 C C . CYS D 1 128 ? 103.408 133.827 117.764 1.00 24.06 128 CYS D C 1
ATOM 3586 O O . CYS D 1 128 ? 102.966 133.337 116.718 1.00 21.73 128 CYS D O 1
ATOM 3589 N N . SER D 1 129 ? 103.875 135.068 117.847 1.00 26.37 129 SER D N 1
ATOM 3590 C CA . SER D 1 129 ? 104.178 135.801 116.632 1.00 23.21 129 SER D CA 1
ATOM 3591 C C . SER D 1 129 ? 105.412 135.186 115.984 1.00 24.91 129 SER D C 1
ATOM 3592 O O . SER D 1 129 ? 106.057 134.282 116.528 1.00 28.62 129 SER D O 1
ATOM 3595 N N . ALA D 1 130 ? 105.759 135.700 114.807 1.00 29.46 130 ALA D N 1
ATOM 3596 C CA . ALA D 1 130 ? 106.950 135.221 114.120 1.00 38.43 130 ALA D CA 1
ATOM 3597 C C . ALA D 1 130 ? 108.228 135.461 114.923 1.00 37.05 130 ALA D C 1
ATOM 3598 O O . ALA D 1 130 ? 109.241 134.803 114.658 1.00 36.61 130 ALA D O 1
ATOM 3600 N N . THR D 1 131 ? 108.203 136.367 115.907 1.00 35.06 131 THR D N 1
ATOM 3601 C CA . THR D 1 131 ? 109.395 136.689 116.685 1.00 30.17 131 THR D CA 1
ATOM 3602 C C . THR D 1 131 ? 109.267 136.428 118.183 1.00 36.48 131 THR D C 1
ATOM 3603 O O . THR D 1 131 ? 110.280 136.141 118.822 1.00 33.91 131 THR D O 1
ATOM 3607 N N . GLN D 1 132 ? 108.067 136.519 118.758 1.00 26.56 132 GLN D N 1
ATOM 3608 C CA . GLN D 1 132 ? 107.884 136.443 120.202 1.00 30.71 132 GLN D CA 1
ATOM 3609 C C . GLN D 1 132 ? 106.551 135.768 120.509 1.00 23.30 132 GLN D C 1
ATOM 3610 O O . GLN D 1 132 ? 105.563 135.962 119.802 1.00 33.56 132 GLN D O 1
ATOM 3616 N N . CYS D 1 133 ? 106.512 135.006 121.589 1.00 20.07 133 CYS D N 1
ATOM 3617 C CA . CYS D 1 133 ? 105.241 134.421 122.004 1.00 18.90 133 CYS D CA 1
ATOM 3618 C C . CYS D 1 133 ? 104.493 135.385 122.923 1.00 25.89 133 CYS D C 1
ATOM 3619 O O . CYS D 1 133 ? 105.088 136.185 123.655 1.00 22.26 133 CYS D O 1
ATOM 3622 N N . PHE D 1 134 ? 103.162 135.310 122.862 1.00 19.14 134 PHE D N 1
ATOM 3623 C CA . PHE D 1 134 ? 102.288 136.273 123.540 1.00 16.99 134 PHE D CA 1
ATOM 3624 C C . PHE D 1 134 ? 101.903 135.730 124.908 1.00 19.34 134 PHE D C 1
ATOM 3625 O O . PHE D 1 134 ? 100.787 135.258 125.148 1.00 19.90 134 PHE D O 1
ATOM 3633 N N . GLY D 1 135 ? 102.849 135.805 125.826 1.00 20.22 135 GLY D N 1
ATOM 3634 C CA . GLY D 1 135 ? 102.615 135.313 127.159 1.00 18.80 135 GLY D CA 1
ATOM 3635 C C . GLY D 1 135 ? 103.807 135.612 128.034 1.00 21.76 135 GLY D C 1
ATOM 3636 O O . GLY D 1 135 ? 104.816 136.159 127.574 1.00 21.89 135 GLY D O 1
ATOM 3637 N N . PRO D 1 136 ? 103.709 135.259 129.312 1.00 23.02 136 PRO D N 1
ATOM 3638 C CA . PRO D 1 136 ? 104.816 135.525 130.235 1.00 18.90 136 PRO D CA 1
ATOM 3639 C C . PRO D 1 136 ? 106.029 134.682 129.890 1.00 27.03 136 PRO D C 1
ATOM 3640 O O . PRO D 1 136 ? 105.917 133.574 129.358 1.00 20.35 136 PRO D O 1
ATOM 3644 N N . LYS D 1 137 ? 107.202 135.234 130.203 1.00 26.39 137 LYS D N 1
ATOM 3645 C CA . LYS D 1 137 ? 108.478 134.600 129.892 1.00 36.22 137 LYS D CA 1
ATOM 3646 C C . LYS D 1 137 ? 109.556 135.007 130.898 1.00 35.51 137 LYS D C 1
ATOM 3647 O O . LYS D 1 137 ? 109.244 135.504 131.979 1.00 48.34 137 LYS D O 1
ATOM 3653 N N . GLU E 1 24 ? 76.927 150.481 134.151 1.00 18.85 24 GLU E N 1
ATOM 3654 C CA . GLU E 1 24 ? 78.089 150.419 133.275 1.00 17.44 24 GLU E CA 1
ATOM 3655 C C . GLU E 1 24 ? 77.659 149.912 131.900 1.00 18.11 24 GLU E C 1
ATOM 3656 O O . GLU E 1 24 ? 76.675 149.177 131.782 1.00 16.06 24 GLU E O 1
ATOM 3662 N N . TRP E 1 25 ? 78.390 150.321 130.865 1.00 14.41 25 TRP E N 1
ATOM 3663 C CA . TRP E 1 25 ? 78.113 149.888 129.500 1.00 14.38 25 TRP E CA 1
ATOM 3664 C C . TRP E 1 25 ? 79.409 149.927 128.705 1.00 13.09 25 TRP E C 1
ATOM 3665 O O . TRP E 1 25 ? 80.207 150.852 128.859 1.00 14.57 25 TRP E O 1
ATOM 3676 N N . THR E 1 26 ? 79.624 148.899 127.880 1.00 13.44 26 THR E N 1
ATOM 3677 C CA . THR E 1 26 ? 80.684 148.897 126.877 1.00 12.33 26 THR E CA 1
ATOM 3678 C C . THR E 1 26 ? 80.857 150.263 126.225 1.00 14.32 26 THR E C 1
ATOM 3679 O O . THR E 1 26 ? 81.982 150.743 126.063 1.00 16.22 26 THR E O 1
ATOM 3683 N N . GLY E 1 27 ? 79.749 150.909 125.871 1.00 15.41 27 GLY E N 1
ATOM 3684 C CA . GLY E 1 27 ? 79.796 152.157 125.131 1.00 17.76 27 GLY E CA 1
ATOM 3685 C C . GLY E 1 27 ? 79.989 153.426 125.938 1.00 17.43 27 GLY E C 1
ATOM 3686 O O . GLY E 1 27 ? 79.955 154.516 125.356 1.00 19.82 27 GLY E O 1
ATOM 3687 N N . ASP E 1 28 ? 80.167 153.329 127.254 1.00 16.92 28 ASP E N 1
ATOM 3688 C CA . ASP E 1 28 ? 80.425 154.521 128.061 1.00 20.40 28 ASP E CA 1
ATOM 3689 C C . ASP E 1 28 ? 81.616 155.289 127.504 1.00 24.35 28 ASP E C 1
ATOM 3690 O O . ASP E 1 28 ? 82.616 154.696 127.085 1.00 18.64 28 ASP E O 1
ATOM 3695 N N . ASN E 1 29 ? 81.503 156.621 127.477 1.00 20.63 29 ASN E N 1
ATOM 3696 C CA . ASN E 1 29 ? 82.599 157.387 126.892 1.00 23.68 29 ASN E CA 1
ATOM 3697 C C . ASN E 1 29 ? 83.848 157.391 127.766 1.00 23.80 29 ASN E C 1
ATOM 3698 O O . ASN E 1 29 ? 84.902 157.847 127.313 1.00 29.79 29 ASN E O 1
ATOM 3703 N N . THR E 1 30 ? 83.758 156.891 128.998 1.00 20.50 30 THR E N 1
ATOM 3704 C CA . THR E 1 30 ? 84.926 156.692 129.840 1.00 22.09 30 THR E CA 1
ATOM 3705 C C . THR E 1 30 ? 85.699 155.428 129.486 1.00 26.29 30 THR E C 1
ATOM 3706 O O . THR E 1 30 ? 86.787 155.210 130.026 1.00 27.01 30 THR E O 1
ATOM 3710 N N . ASN E 1 31 ? 85.161 154.584 128.618 1.00 20.20 31 ASN E N 1
ATOM 3711 C CA . ASN E 1 31 ? 85.933 153.488 128.050 1.00 16.30 31 ASN E CA 1
ATOM 3712 C C . ASN E 1 31 ? 86.679 153.990 126.814 1.00 22.88 31 ASN E C 1
ATOM 3713 O O . ASN E 1 31 ? 86.519 155.137 126.389 1.00 25.10 31 ASN E O 1
ATOM 3718 N N . ALA E 1 32 ? 87.542 153.136 126.261 1.00 17.31 32 ALA E N 1
ATOM 3719 C CA . ALA E 1 32 ? 88.338 153.472 125.090 1.00 19.58 32 ALA E CA 1
ATOM 3720 C C . ALA E 1 32 ? 88.147 152.405 124.019 1.00 18.34 32 ALA E C 1
ATOM 3721 O O . ALA E 1 32 ? 87.986 151.225 124.327 1.00 20.66 32 ALA E O 1
ATOM 3723 N N . TYR E 1 33 ? 88.174 152.816 122.757 1.00 20.05 33 TYR E N 1
ATOM 3724 C CA . TYR E 1 33 ? 88.021 151.836 121.687 1.00 18.99 33 TYR E CA 1
ATOM 3725 C C . TYR E 1 33 ? 88.983 152.131 120.552 1.00 21.26 33 TYR E C 1
ATOM 3726 O O . TYR E 1 33 ? 89.485 153.248 120.391 1.00 21.54 33 TYR E O 1
ATOM 3735 N N . TYR E 1 34 ? 89.216 151.097 119.747 1.00 15.43 34 TYR E N 1
ATOM 3736 C CA . TYR E 1 34 ? 90.185 151.150 118.659 1.00 18.75 34 TYR E CA 1
ATOM 3737 C C . TYR E 1 34 ? 89.593 150.411 117.474 1.00 21.92 34 TYR E C 1
ATOM 3738 O O . TYR E 1 34 ? 89.262 149.224 117.589 1.00 16.72 34 TYR E O 1
ATOM 3747 N N . SER E 1 35 ? 89.457 151.103 116.347 1.00 17.00 35 SER E N 1
ATOM 3748 C CA . SER E 1 35 ? 88.765 150.581 115.178 1.00 19.90 35 SER E CA 1
ATOM 3749 C C . SER E 1 35 ? 89.740 149.979 114.172 1.00 24.33 35 SER E C 1
ATOM 3750 O O . SER E 1 35 ? 90.944 150.259 114.183 1.00 21.39 35 SER E O 1
ATOM 3753 N N . ASP E 1 36 ? 89.192 149.131 113.297 1.00 20.65 36 ASP E N 1
ATOM 3754 C CA . ASP E 1 36 ? 89.926 148.607 112.147 1.00 19.26 36 ASP E CA 1
ATOM 3755 C C . ASP E 1 36 ? 91.148 147.811 112.593 1.00 23.31 36 ASP E C 1
ATOM 3756 O O . ASP E 1 36 ? 92.235 147.923 112.019 1.00 20.41 36 ASP E O 1
ATOM 3761 N N . GLU E 1 37 ? 90.965 147.013 113.640 1.00 19.99 37 GLU E N 1
ATOM 3762 C CA . GLU E 1 37 ? 92.012 146.186 114.216 1.00 17.70 37 GLU E CA 1
ATOM 3763 C C . GLU E 1 37 ? 91.769 144.732 113.852 1.00 17.28 37 GLU E C 1
ATOM 3764 O O . GLU E 1 37 ? 90.652 144.338 113.514 1.00 17.73 37 GLU E O 1
ATOM 3770 N N . VAL E 1 38 ? 92.831 143.934 113.935 1.00 15.35 38 VAL E N 1
ATOM 3771 C CA . VAL E 1 38 ? 92.768 142.487 113.744 1.00 14.17 38 VAL E CA 1
ATOM 3772 C C . VAL E 1 38 ? 93.323 141.843 115.005 1.00 18.14 38 VAL E C 1
ATOM 3773 O O . VAL E 1 38 ? 94.371 142.264 115.510 1.00 16.60 38 VAL E O 1
ATOM 3777 N N . ILE E 1 39 ? 92.620 140.840 115.526 1.00 15.45 39 ILE E N 1
ATOM 3778 C CA . ILE E 1 39 ? 93.136 140.127 116.691 1.00 13.32 39 ILE E CA 1
ATOM 3779 C C . ILE E 1 39 ? 94.278 139.232 116.224 1.00 19.32 39 ILE E C 1
ATOM 3780 O O . ILE E 1 39 ? 94.060 138.261 115.492 1.00 17.03 39 ILE E O 1
ATOM 3785 N N . SER E 1 40 ? 95.495 139.556 116.654 1.00 14.44 40 SER E N 1
ATOM 3786 C CA . SER E 1 40 ? 96.682 138.892 116.133 1.00 14.80 40 SER E CA 1
ATOM 3787 C C . SER E 1 40 ? 97.277 137.868 117.088 1.00 17.30 40 SER E C 1
ATOM 3788 O O . SER E 1 40 ? 98.061 137.019 116.647 1.00 15.82 40 SER E O 1
ATOM 3791 N N . GLU E 1 41 ? 96.964 137.936 118.383 1.00 13.33 41 GLU E N 1
ATOM 3792 C CA . GLU E 1 41 ? 97.484 136.975 119.343 1.00 15.77 41 GLU E CA 1
ATOM 3793 C C . GLU E 1 41 ? 96.434 136.667 120.396 1.00 14.41 41 GLU E C 1
ATOM 3794 O O . GLU E 1 41 ? 95.573 137.497 120.704 1.00 15.28 41 GLU E O 1
ATOM 3800 N N . LEU E 1 42 ? 96.556 135.478 120.984 1.00 12.62 42 LEU E N 1
ATOM 3801 C CA . LEU E 1 42 ? 95.610 135.000 121.980 1.00 14.47 42 LEU E CA 1
ATOM 3802 C C . LEU E 1 42 ? 96.349 134.166 123.020 1.00 16.65 42 LEU E C 1
ATOM 3803 O O . LEU E 1 42 ? 97.169 133.314 122.656 1.00 16.14 42 LEU E O 1
ATOM 3808 N N . HIS E 1 43 ? 96.050 134.412 124.309 1.00 13.36 43 HIS E N 1
ATOM 3809 C CA . HIS E 1 43 ? 96.674 133.712 125.429 1.00 14.50 43 HIS E CA 1
ATOM 3810 C C . HIS E 1 43 ? 95.601 133.321 126.432 1.00 14.24 43 HIS E C 1
ATOM 3811 O O . HIS E 1 43 ? 94.690 134.109 126.696 1.00 17.12 43 HIS E O 1
ATOM 3818 N N A VAL E 1 44 ? 95.728 132.124 127.006 0.36 12.70 44 VAL E N 1
ATOM 3819 N N B VAL E 1 44 ? 95.696 132.111 126.982 0.64 12.62 44 VAL E N 1
ATOM 3820 C CA A VAL E 1 44 ? 94.816 131.639 128.037 0.36 12.48 44 VAL E CA 1
ATOM 3821 C CA B VAL E 1 44 ? 94.803 131.679 128.053 0.64 12.39 44 VAL E CA 1
ATOM 3822 C C A VAL E 1 44 ? 95.629 131.187 129.246 0.36 16.57 44 VAL E C 1
ATOM 3823 C C B VAL E 1 44 ? 95.631 131.212 129.245 0.64 16.62 44 VAL E C 1
ATOM 3824 O O A VAL E 1 44 ? 96.651 130.508 129.098 0.36 15.94 44 VAL E O 1
ATOM 3825 O O B VAL E 1 44 ? 96.662 130.548 129.084 0.64 15.97 44 VAL E O 1
ATOM 3832 N N . GLY E 1 45 ? 95.170 131.551 130.437 1.00 14.62 45 GLY E N 1
ATOM 3833 C CA . GLY E 1 45 ? 95.852 131.147 131.646 1.00 16.15 45 GLY E CA 1
ATOM 3834 C C . GLY E 1 45 ? 94.962 131.226 132.865 1.00 16.40 45 GLY E C 1
ATOM 3835 O O . GLY E 1 45 ? 93.736 131.278 132.762 1.00 16.01 45 GLY E O 1
ATOM 3836 N N . GLN E 1 46 ? 95.601 131.220 134.040 1.00 16.23 46 GLN E N 1
ATOM 3837 C CA . GLN E 1 46 ? 94.886 131.332 135.305 1.00 16.12 46 GLN E CA 1
ATOM 3838 C C . GLN E 1 46 ? 95.640 132.264 136.243 1.00 16.81 46 GLN E C 1
ATOM 3839 O O . GLN E 1 46 ? 96.874 132.246 136.280 1.00 18.63 46 GLN E O 1
ATOM 3845 N N . ILE E 1 47 ? 94.897 133.048 137.021 1.00 19.65 47 ILE E N 1
ATOM 3846 C CA . ILE E 1 47 ? 95.504 133.888 138.052 1.00 19.97 47 ILE E CA 1
ATOM 3847 C C . ILE E 1 47 ? 94.540 133.970 139.231 1.00 19.39 47 ILE E C 1
ATOM 3848 O O . ILE E 1 47 ? 93.347 134.229 139.050 1.00 18.84 47 ILE E O 1
ATOM 3853 N N . ASP E 1 48 ? 95.050 133.703 140.435 1.00 21.29 48 ASP E N 1
ATOM 3854 C CA . ASP E 1 48 ? 94.281 133.846 141.676 1.00 21.38 48 ASP E CA 1
ATOM 3855 C C . ASP E 1 48 ? 92.943 133.108 141.602 1.00 24.93 48 ASP E C 1
ATOM 3856 O O . ASP E 1 48 ? 91.880 133.657 141.907 1.00 28.16 48 ASP E O 1
ATOM 3861 N N . THR E 1 49 ? 93.012 131.836 141.196 1.00 20.94 49 THR E N 1
ATOM 3862 C CA . THR E 1 49 ? 91.912 130.884 141.033 1.00 21.24 49 THR E CA 1
ATOM 3863 C C . THR E 1 49 ? 90.998 131.212 139.851 1.00 23.07 49 THR E C 1
ATOM 3864 O O . THR E 1 49 ? 90.031 130.470 139.616 1.00 20.87 49 THR E O 1
ATOM 3868 N N . SER E 1 50 ? 91.281 132.264 139.082 1.00 21.26 50 SER E N 1
ATOM 3869 C CA . SER E 1 50 ? 90.395 132.697 138.002 1.00 19.40 50 SER E CA 1
ATOM 3870 C C . SER E 1 50 ? 90.983 132.376 136.632 1.00 16.98 50 SER E C 1
ATOM 3871 O O . SER E 1 50 ? 92.097 132.820 136.328 1.00 18.22 50 SER E O 1
ATOM 3874 N N . PRO E 1 51 ? 90.280 131.652 135.758 1.00 16.86 51 PRO E N 1
ATOM 3875 C CA . PRO E 1 51 ? 90.711 131.613 134.359 1.00 12.96 51 PRO E CA 1
ATOM 3876 C C . PRO E 1 51 ? 90.706 133.019 133.790 1.00 13.50 51 PRO E C 1
ATOM 3877 O O . PRO E 1 51 ? 89.897 133.865 134.185 1.00 17.27 51 PRO E O 1
ATOM 3881 N N . TYR E 1 52 ? 91.637 133.281 132.876 1.00 15.10 52 TYR E N 1
ATOM 3882 C CA . TYR E 1 52 ? 91.644 134.559 132.184 1.00 16.80 52 TYR E CA 1
ATOM 3883 C C . TYR E 1 52 ? 92.120 134.346 130.755 1.00 15.02 52 TYR E C 1
ATOM 3884 O O . TYR E 1 52 ? 92.704 133.312 130.414 1.00 14.24 52 TYR E O 1
ATOM 3893 N N . PHE E 1 53 ? 91.878 135.345 129.918 1.00 14.07 53 PHE E N 1
ATOM 3894 C CA . PHE E 1 53 ? 92.498 135.345 128.608 1.00 15.91 53 PHE E CA 1
ATOM 3895 C C . PHE E 1 53 ? 92.911 136.757 128.253 1.00 15.18 53 PHE E C 1
ATOM 3896 O O . PHE E 1 53 ? 92.391 137.736 128.790 1.00 15.98 53 PHE E O 1
ATOM 3904 N N . CYS E 1 54 ? 93.862 136.850 127.339 1.00 12.86 54 CYS E N 1
ATOM 3905 C CA . CYS E 1 54 ? 94.304 138.125 126.803 1.00 15.87 54 CYS E CA 1
ATOM 3906 C C . CYS E 1 54 ? 94.368 138.039 125.291 1.00 15.39 54 CYS E C 1
ATOM 3907 O O . CYS E 1 54 ? 94.597 136.963 124.730 1.00 15.67 54 CYS E O 1
ATOM 3910 N N . ILE E 1 55 ? 94.166 139.182 124.637 1.00 12.51 55 ILE E N 1
ATOM 3911 C CA . ILE E 1 55 ? 94.365 139.284 123.203 1.00 12.07 55 ILE E CA 1
ATOM 3912 C C . ILE E 1 55 ? 95.273 140.465 122.909 1.00 17.85 55 ILE E C 1
ATOM 3913 O O . ILE E 1 55 ? 95.354 141.433 123.670 1.00 15.98 55 ILE E O 1
ATOM 3918 N N . LYS E 1 56 ? 95.930 140.383 121.761 1.00 14.92 56 LYS E N 1
ATOM 3919 C CA . LYS E 1 56 ? 96.661 141.498 121.180 1.00 16.80 56 LYS E CA 1
ATOM 3920 C C . LYS E 1 56 ? 96.026 141.815 119.841 1.00 18.06 56 LYS E C 1
ATOM 3921 O O . LYS E 1 56 ? 95.640 140.904 119.102 1.00 15.90 56 LYS E O 1
ATOM 3927 N N . THR E 1 57 ? 95.869 143.099 119.541 1.00 15.72 57 THR E N 1
ATOM 3928 C CA . THR E 1 57 ? 95.322 143.505 118.256 1.00 17.73 57 THR E CA 1
ATOM 3929 C C . THR E 1 57 ? 96.259 144.504 117.606 1.00 20.02 57 THR E C 1
ATOM 3930 O O . THR E 1 57 ? 96.964 145.256 118.287 1.00 21.37 57 THR E O 1
ATOM 3934 N N . VAL E 1 58 ? 96.279 144.471 116.272 1.00 19.84 58 VAL E N 1
ATOM 3935 C CA . VAL E 1 58 ? 97.057 145.385 115.449 1.00 21.85 58 VAL E CA 1
ATOM 3936 C C . VAL E 1 58 ? 96.158 145.934 114.353 1.00 22.13 58 VAL E C 1
ATOM 3937 O O . VAL E 1 58 ? 95.199 145.286 113.926 1.00 19.99 58 VAL E O 1
ATOM 3941 N N . LYS E 1 59 ? 96.478 147.140 113.889 1.00 19.53 59 LYS E N 1
ATOM 3942 C CA . LYS E 1 59 ? 95.719 147.739 112.800 1.00 22.61 59 LYS E CA 1
ATOM 3943 C C . LYS E 1 59 ? 95.757 146.842 111.571 1.00 21.48 59 LYS E C 1
ATOM 3944 O O . LYS E 1 59 ? 96.803 146.296 111.215 1.00 26.53 59 LYS E O 1
ATOM 3950 N N . ALA E 1 60 ? 94.600 146.694 110.917 1.00 21.72 60 ALA E N 1
ATOM 3951 C CA . ALA E 1 60 ? 94.543 145.889 109.704 1.00 25.42 60 ALA E CA 1
ATOM 3952 C C . ALA E 1 60 ? 95.521 146.402 108.653 1.00 32.08 60 ALA E C 1
ATOM 3953 O O . ALA E 1 60 ? 96.141 145.608 107.936 1.00 35.54 60 ALA E O 1
ATOM 3955 N N . ASN E 1 61 ? 95.699 147.719 108.566 1.00 30.72 61 ASN E N 1
ATOM 3956 C CA . ASN E 1 61 ? 96.609 148.297 107.583 1.00 38.48 61 ASN E CA 1
ATOM 3957 C C . ASN E 1 61 ? 98.062 148.333 108.052 1.00 44.27 61 ASN E C 1
ATOM 3958 O O . ASN E 1 61 ? 98.910 148.888 107.344 1.00 48.08 61 ASN E O 1
ATOM 3963 N N . GLY E 1 62 ? 98.369 1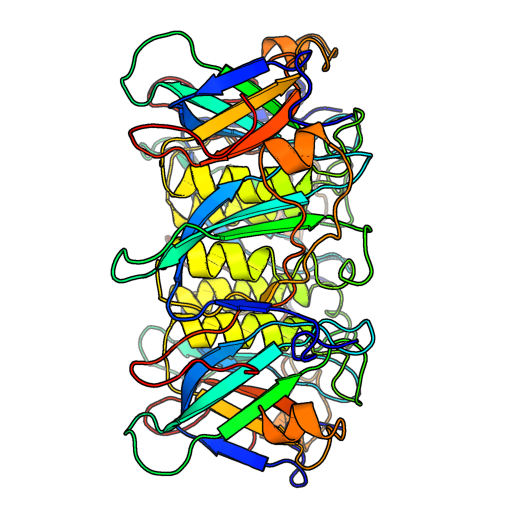47.771 109.221 1.00 34.33 62 GLY E N 1
ATOM 3964 C CA . GLY E 1 62 ? 99.738 147.644 109.681 1.00 31.67 62 GLY E CA 1
ATOM 3965 C C . GLY E 1 62 ? 100.315 148.846 110.400 1.00 36.47 62 GLY E C 1
ATOM 3966 O O . GLY E 1 62 ? 101.488 148.804 110.795 1.00 42.89 62 GLY E O 1
ATOM 3967 N N . SER E 1 63 ? 99.541 149.904 110.599 1.00 31.66 63 SER E N 1
ATOM 3968 C CA . SER E 1 63 ? 100.049 151.108 111.238 1.00 36.86 63 SER E CA 1
ATOM 3969 C C . SER E 1 63 ? 99.813 151.081 112.750 1.00 40.42 63 SER E C 1
ATOM 3970 O O . SER E 1 63 ? 99.158 150.190 113.295 1.00 37.32 63 SER E O 1
ATOM 3973 N N . GLY E 1 64 ? 100.380 152.074 113.436 1.00 35.99 64 GLY E N 1
ATOM 3974 C CA . GLY E 1 64 ? 100.080 152.296 114.837 1.00 35.99 64 GLY E CA 1
ATOM 3975 C C . GLY E 1 64 ? 100.780 151.349 115.796 1.00 32.49 64 GLY E C 1
ATOM 3976 O O . GLY E 1 64 ? 101.719 150.619 115.461 1.00 34.62 64 GLY E O 1
ATOM 3977 N N . THR E 1 65 ? 100.280 151.377 117.045 1.00 29.77 65 THR E N 1
ATOM 3978 C CA . THR E 1 65 ? 100.727 150.644 118.224 1.00 27.31 65 THR E CA 1
ATOM 3979 C C . THR E 1 65 ? 99.737 149.532 118.532 1.00 30.03 65 THR E C 1
ATOM 3980 O O . THR E 1 65 ? 98.522 149.781 118.499 1.00 31.19 65 THR E O 1
ATOM 3984 N N . PRO E 1 66 ? 100.183 148.312 118.835 1.00 27.67 66 PRO E N 1
ATOM 3985 C CA . PRO E 1 66 ? 99.227 147.247 119.167 1.00 22.03 66 PRO E CA 1
ATOM 3986 C C . PRO E 1 66 ? 98.450 147.572 120.432 1.00 25.07 66 PRO E C 1
ATOM 3987 O O . PRO E 1 66 ? 98.907 148.313 121.300 1.00 24.39 66 PRO E O 1
ATOM 3991 N N . VAL E 1 67 ? 97.261 146.985 120.534 1.00 17.41 67 VAL E N 1
ATOM 3992 C CA . VAL E 1 67 ? 96.417 147.077 121.724 1.00 19.87 67 VAL E CA 1
ATOM 3993 C C . VAL E 1 67 ? 96.398 145.710 122.388 1.00 19.03 67 VAL E C 1
ATOM 3994 O O . VAL E 1 67 ? 96.180 144.698 121.714 1.00 20.15 67 VAL E O 1
ATOM 3998 N N . VAL E 1 68 ? 96.621 145.675 123.699 1.00 16.36 68 VAL E N 1
ATOM 3999 C CA . VAL E 1 68 ? 96.515 144.452 124.491 1.00 13.69 68 VAL E CA 1
ATOM 4000 C C . VAL E 1 68 ? 95.399 144.633 125.512 1.00 19.90 68 VAL E C 1
ATOM 4001 O O . VAL E 1 68 ? 95.296 145.686 126.150 1.00 19.17 68 VAL E O 1
ATOM 4005 N N . ALA E 1 69 ? 94.549 143.616 125.658 1.00 14.25 69 ALA E N 1
ATOM 4006 C CA . ALA E 1 69 ? 93.464 143.687 126.624 1.00 15.82 69 ALA E CA 1
ATOM 4007 C C . ALA E 1 69 ? 93.216 142.287 127.164 1.00 18.44 69 ALA E C 1
ATOM 4008 O O . ALA E 1 69 ? 93.432 141.292 126.462 1.00 18.93 69 ALA E O 1
ATOM 4010 N N . CYS E 1 70 ? 92.787 142.213 128.426 1.00 17.32 70 CYS E N 1
ATOM 4011 C CA . CYS E 1 70 ? 92.547 140.932 129.078 1.00 15.89 70 CYS E CA 1
ATOM 4012 C C . CYS E 1 70 ? 91.186 140.932 129.750 1.00 14.91 70 CYS E C 1
ATOM 4013 O O . CYS E 1 70 ? 90.633 141.978 130.102 1.00 17.39 70 CYS E O 1
ATOM 4016 N N . ALA E 1 71 ? 90.662 139.726 129.937 1.00 14.68 71 ALA E N 1
ATOM 4017 C CA . ALA E 1 71 ? 89.447 139.491 130.708 1.00 15.15 71 ALA E CA 1
ATOM 4018 C C . ALA E 1 71 ? 89.758 138.418 131.734 1.00 18.01 71 ALA E C 1
ATOM 4019 O O . ALA E 1 71 ? 90.442 137.441 131.421 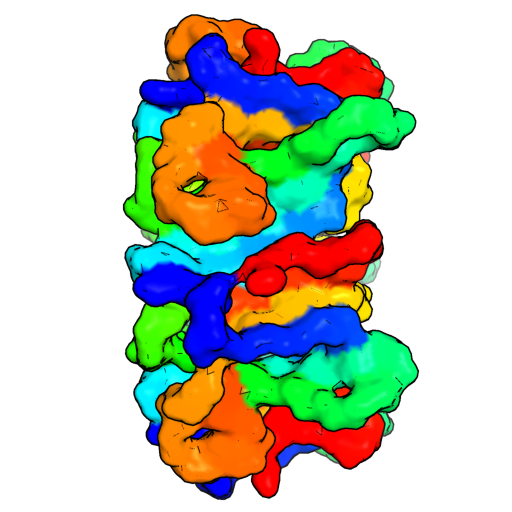1.00 16.59 71 ALA E O 1
ATOM 4021 N N . VAL E 1 72 ? 89.264 138.606 132.956 1.00 17.01 72 VAL E N 1
ATOM 4022 C CA . VAL E 1 72 ? 89.555 137.731 134.088 1.00 16.66 72 VAL E CA 1
ATOM 4023 C C . VAL E 1 72 ? 88.212 137.305 134.667 1.00 18.84 72 VAL E C 1
ATOM 4024 O O . VAL E 1 72 ? 87.396 138.154 135.044 1.00 20.89 72 VAL E O 1
ATOM 4028 N N A SER E 1 73 ? 88.000 135.989 134.761 0.50 18.11 73 SER E N 1
ATOM 4029 N N B SER E 1 73 ? 87.985 135.993 134.741 0.50 18.11 73 SER E N 1
ATOM 4030 C CA A SER E 1 73 ? 86.653 135.451 134.934 0.50 18.98 73 SER E CA 1
ATOM 4031 C CA B SER E 1 73 ? 86.628 135.484 134.916 0.50 18.97 73 SER E CA 1
ATOM 4032 C C A SER E 1 73 ? 86.006 135.909 136.235 0.50 23.64 73 SER E C 1
ATOM 4033 C C B SER E 1 73 ? 85.998 135.913 136.238 0.50 23.64 73 SER E C 1
ATOM 4034 O O A SER E 1 73 ? 84.789 136.125 136.289 0.50 28.19 73 SER E O 1
ATOM 4035 O O B SER E 1 73 ? 84.780 136.116 136.305 0.50 28.18 73 SER E O 1
ATOM 4040 N N . LYS E 1 74 ? 86.785 136.045 137.301 1.00 24.44 74 LYS E N 1
ATOM 4041 C CA . LYS E 1 74 ? 86.204 136.332 138.606 1.00 27.37 74 LYS E CA 1
ATOM 4042 C C . LYS E 1 74 ? 86.423 137.767 139.058 1.00 27.35 74 LYS E C 1
ATOM 4043 O O . LYS E 1 74 ? 86.155 138.077 140.223 1.00 30.43 74 LYS E O 1
ATOM 4049 N N . GLN E 1 75 ? 86.889 138.653 138.175 1.00 21.43 75 GLN E N 1
ATOM 4050 C CA . GLN E 1 75 ? 87.369 139.962 138.605 1.00 17.16 75 GLN E CA 1
ATOM 4051 C C . GLN E 1 75 ? 86.855 141.076 137.703 1.00 21.01 75 GLN E C 1
ATOM 4052 O O . GLN E 1 75 ? 86.665 140.893 136.497 1.00 21.81 75 GLN E O 1
ATOM 4058 N N . SER E 1 76 ? 86.689 142.254 138.310 1.00 22.21 76 SER E N 1
ATOM 4059 C CA . SER E 1 76 ? 86.255 143.494 137.665 1.00 15.88 76 SER E CA 1
ATOM 4060 C C . SER E 1 76 ? 84.753 143.473 137.424 1.00 14.46 76 SER E C 1
ATOM 4061 O O . SER E 1 76 ? 84.118 142.420 137.508 1.00 15.81 76 SER E O 1
ATOM 4064 N N . ILE E 1 77 ? 84.173 144.647 137.166 1.00 17.09 77 ILE E N 1
ATOM 4065 C CA . ILE E 1 77 ? 82.745 144.747 136.892 1.00 16.75 77 ILE E CA 1
ATOM 4066 C C . ILE E 1 77 ? 82.345 144.057 135.600 1.00 18.95 77 ILE E C 1
ATOM 4067 O O . ILE E 1 77 ? 81.145 143.847 135.373 1.00 19.69 77 ILE E O 1
ATOM 4072 N N . TRP E 1 78 ? 83.319 143.717 134.757 1.00 16.65 78 TRP E N 1
ATOM 4073 C CA . TRP E 1 78 ? 83.096 143.073 133.468 1.00 15.33 78 TRP E CA 1
ATOM 4074 C C . TRP E 1 78 ? 83.119 141.555 133.562 1.00 16.33 78 TRP E C 1
ATOM 4075 O O . TRP E 1 78 ? 82.893 140.890 132.550 1.00 16.34 78 TRP E O 1
ATOM 4086 N N . ALA E 1 79 ? 83.374 141.001 134.748 1.00 14.07 79 ALA E N 1
ATOM 4087 C CA . ALA E 1 79 ? 83.380 139.548 134.923 1.00 16.76 79 ALA E CA 1
ATOM 4088 C C . ALA E 1 79 ? 82.164 138.837 134.333 1.00 15.79 79 ALA E C 1
ATOM 4089 O O . ALA E 1 79 ? 82.346 137.733 133.786 1.00 16.53 79 ALA E O 1
ATOM 4091 N N . PRO E 1 80 ? 80.932 139.363 134.409 1.00 15.00 80 PRO E N 1
ATOM 4092 C CA . PRO E 1 80 ? 79.792 138.602 133.871 1.00 16.22 80 PRO E CA 1
ATOM 4093 C C . PRO E 1 80 ? 79.899 138.262 132.396 1.00 17.64 80 PRO E C 1
ATOM 4094 O O . PRO E 1 80 ? 79.265 137.290 131.964 1.00 18.49 80 PRO E O 1
ATOM 4098 N N A SER E 1 81 ? 80.670 139.017 131.618 0.56 15.49 81 SER E N 1
ATOM 4099 N N B SER E 1 81 ? 80.655 139.026 131.607 0.44 15.51 81 SER E N 1
ATOM 4100 C CA A SER E 1 81 ? 80.738 138.832 130.175 0.56 15.33 81 SER E CA 1
ATOM 4101 C CA B SER E 1 81 ? 80.727 138.820 130.164 0.44 15.35 81 SER E CA 1
ATOM 4102 C C A SER E 1 81 ? 81.945 138.010 129.749 0.56 15.35 81 SER E C 1
ATOM 4103 C C B SER E 1 81 ? 81.940 138.001 129.746 0.44 15.36 81 SER E C 1
ATOM 4104 O O A SER E 1 81 ? 82.226 137.919 128.545 0.56 15.34 81 SER E O 1
ATOM 4105 O O B SER E 1 81 ? 82.230 137.913 128.546 0.44 15.33 81 SER E O 1
ATOM 4110 N N . PHE E 1 82 ? 82.642 137.392 130.706 1.00 14.21 82 PHE E N 1
ATOM 4111 C CA . PHE E 1 82 ? 83.885 136.683 130.405 1.00 14.64 82 PHE E CA 1
ATOM 4112 C C . PHE E 1 82 ? 83.712 135.633 129.307 1.00 14.64 82 PHE E C 1
ATOM 4113 O O . PHE E 1 82 ? 84.468 135.617 128.326 1.00 15.69 82 PHE E O 1
ATOM 4121 N N . LYS E 1 83 ? 82.742 134.732 129.468 1.00 16.08 83 LYS E N 1
ATOM 4122 C CA . LYS E 1 83 ? 82.595 133.655 128.494 1.00 14.31 83 LYS E CA 1
ATOM 4123 C C . LYS E 1 83 ? 82.183 134.190 127.129 1.00 15.99 83 LYS E C 1
ATOM 4124 O O . LYS E 1 83 ? 82.685 133.724 126.096 1.00 15.86 83 LYS E O 1
ATOM 4130 N N . GLU E 1 84 ? 81.262 135.158 127.096 1.00 13.53 84 GLU E N 1
ATOM 4131 C CA . GLU E 1 84 ? 80.831 135.699 125.812 1.00 12.91 84 GLU E CA 1
ATOM 4132 C C . GLU E 1 84 ? 81.978 136.393 125.093 1.00 12.20 84 GLU E C 1
ATOM 4133 O O . GLU E 1 84 ? 82.103 136.284 123.866 1.00 13.56 84 GLU E O 1
ATOM 4139 N N . LEU E 1 85 ? 82.812 137.146 125.833 1.00 13.11 85 LEU E N 1
ATOM 4140 C CA . LEU E 1 85 ? 83.954 137.810 125.212 1.00 12.31 85 LEU E CA 1
ATOM 4141 C C . LEU E 1 85 ? 85.018 136.807 124.785 1.00 11.60 85 LEU E C 1
ATOM 4142 O O . LEU E 1 85 ? 85.654 136.985 123.739 1.00 13.55 85 LEU E O 1
ATOM 4147 N N . LEU E 1 86 ? 85.241 135.765 125.586 1.00 13.17 86 LEU E N 1
ATOM 4148 C CA . LEU E 1 86 ? 86.187 134.728 125.178 1.00 14.57 86 LEU E CA 1
ATOM 4149 C C . LEU E 1 86 ? 85.741 134.076 123.874 1.00 15.36 86 LEU E C 1
ATOM 4150 O O . LEU E 1 86 ? 86.537 133.916 122.940 1.00 13.90 86 LEU E O 1
ATOM 4155 N N . ASP E 1 87 ? 84.462 133.694 123.792 1.00 13.95 87 ASP E N 1
ATOM 4156 C CA . ASP E 1 87 ? 83.968 133.059 122.573 1.00 13.06 87 ASP E CA 1
ATOM 4157 C C . ASP E 1 87 ? 84.044 134.011 121.381 1.00 14.89 87 ASP E C 1
ATOM 4158 O O . ASP E 1 87 ? 84.389 133.599 120.263 1.00 13.73 87 ASP E O 1
ATOM 4163 N N . GLN E 1 88 ? 83.697 135.284 121.582 1.00 11.83 88 GLN E N 1
ATOM 4164 C CA . GLN E 1 88 ? 83.736 136.218 120.464 1.00 12.10 88 GLN E CA 1
ATOM 4165 C C . GLN E 1 88 ? 85.166 136.544 120.059 1.00 10.75 88 GLN E C 1
ATOM 4166 O O . GLN E 1 88 ? 85.453 136.733 118.867 1.00 12.74 88 GLN E O 1
ATOM 4172 N N . ALA E 1 89 ? 86.070 136.640 121.037 1.00 11.13 89 ALA E N 1
ATOM 4173 C CA . ALA E 1 89 ? 87.473 136.885 120.708 1.00 9.83 89 ALA E CA 1
ATOM 4174 C C . ALA E 1 89 ? 88.027 135.726 119.907 1.00 11.40 89 ALA E C 1
ATOM 4175 O O . ALA E 1 89 ? 88.732 135.926 118.909 1.00 13.61 89 ALA E O 1
ATOM 4177 N N . ARG E 1 90 ? 87.698 134.505 120.325 1.00 12.30 90 ARG E N 1
ATOM 4178 C CA . ARG E 1 90 ? 88.140 133.336 119.575 1.00 13.21 90 ARG E CA 1
ATOM 4179 C C . ARG E 1 90 ? 87.581 133.358 118.157 1.00 13.41 90 ARG E C 1
ATOM 4180 O O . ARG E 1 90 ? 88.292 133.034 117.198 1.00 14.38 90 ARG E O 1
ATOM 4188 N N . TYR E 1 91 ? 86.307 133.740 117.997 1.00 12.71 91 TYR E N 1
ATOM 4189 C CA . TYR E 1 91 ? 85.716 133.768 116.658 1.00 13.51 91 TYR E CA 1
ATOM 4190 C C . TYR E 1 91 ? 86.423 134.784 115.761 1.00 15.83 91 TYR E C 1
ATOM 4191 O O . TYR E 1 91 ? 86.828 134.464 114.635 1.00 13.94 91 TYR E O 1
ATOM 4200 N N . PHE E 1 92 ? 86.575 136.024 116.231 1.00 11.86 92 PHE E N 1
ATOM 4201 C CA . PHE E 1 92 ? 87.217 137.029 115.394 1.00 10.97 92 PHE E CA 1
ATOM 4202 C C . PHE E 1 92 ? 88.706 136.728 115.193 1.00 11.99 92 PHE E C 1
ATOM 4203 O O . PHE E 1 92 ? 89.275 137.063 114.149 1.00 13.03 92 PHE E O 1
ATOM 4211 N N . TYR E 1 93 ? 89.345 136.088 116.168 1.00 11.52 93 TYR E N 1
ATOM 4212 C CA . TYR E 1 93 ? 90.721 135.633 115.976 1.00 14.10 93 TYR E CA 1
ATOM 4213 C C . TYR E 1 93 ? 90.793 134.614 114.845 1.00 16.48 93 TYR E C 1
ATOM 4214 O O . TYR E 1 93 ? 91.698 134.666 113.999 1.00 15.37 93 TYR E O 1
ATOM 4223 N N . SER E 1 94 ? 89.829 133.691 114.800 1.00 12.48 94 SER E N 1
ATOM 4224 C CA . SER E 1 94 ? 89.861 132.656 113.770 1.00 13.85 94 SER E CA 1
ATOM 4225 C C . SER E 1 94 ? 89.558 133.209 112.382 1.00 17.30 94 SER E C 1
ATOM 4226 O O . SER E 1 94 ? 90.055 132.667 111.393 1.00 17.82 94 SER E O 1
ATOM 4229 N N . THR E 1 95 ? 88.745 134.263 112.264 1.00 13.05 95 THR E N 1
ATOM 4230 C CA . THR E 1 95 ? 88.436 134.759 110.926 1.00 14.89 95 THR E CA 1
ATOM 4231 C C . THR E 1 95 ? 89.437 135.778 110.417 1.00 16.71 95 THR E C 1
ATOM 4232 O O . THR E 1 95 ? 89.566 135.940 109.197 1.00 18.34 95 THR E O 1
ATOM 4236 N N . GLY E 1 96 ? 90.141 136.473 111.312 1.00 16.02 96 GLY E N 1
ATOM 4237 C CA . GLY E 1 96 ? 91.015 137.549 110.909 1.00 15.20 96 GLY E CA 1
ATOM 4238 C C . GLY E 1 96 ? 90.318 138.792 110.413 1.00 17.80 96 GLY E C 1
ATOM 4239 O O . GLY E 1 96 ? 90.971 139.656 109.823 1.00 19.47 96 GLY E O 1
ATOM 4240 N N . GLN E 1 97 ? 89.017 138.923 110.640 1.00 15.72 97 GLN E N 1
ATOM 4241 C CA . GLN E 1 97 ? 88.326 140.087 110.117 1.00 18.02 97 GLN E CA 1
ATOM 4242 C C . GLN E 1 97 ? 88.627 141.319 110.970 1.00 17.31 97 GLN E C 1
ATOM 4243 O O . GLN E 1 97 ? 89.099 141.225 112.108 1.00 17.04 97 GLN E O 1
ATOM 4249 N N A SER E 1 98 ? 88.361 142.485 110.387 0.44 16.82 98 SER E N 1
ATOM 4250 N N C SER E 1 98 ? 88.363 142.489 110.399 0.56 16.82 98 SER E N 1
ATOM 4251 C CA A SER E 1 98 ? 88.582 143.752 111.072 0.44 17.77 98 SER E CA 1
ATOM 4252 C CA C SER E 1 98 ? 88.625 143.739 111.100 0.56 17.74 98 SER E CA 1
ATOM 4253 C C A SER E 1 98 ? 87.521 143.971 112.143 0.44 19.82 98 SER E C 1
ATOM 4254 C C C SER E 1 98 ? 87.532 144.017 112.122 0.56 19.83 98 SER E C 1
ATOM 4255 O O A SER E 1 98 ? 86.337 143.693 111.930 0.44 20.65 98 SER E O 1
ATOM 4256 O O C SER E 1 98 ? 86.343 143.825 111.853 0.56 20.66 98 SER E O 1
ATOM 4261 N N . VAL E 1 99 ? 87.948 144.470 113.307 1.00 15.75 99 VAL E N 1
ATOM 4262 C CA . VAL E 1 99 ? 87.046 144.673 114.434 1.00 14.89 99 VAL E CA 1
ATOM 4263 C C . VAL E 1 99 ? 87.374 145.979 115.144 1.00 17.40 99 VAL E C 1
ATOM 4264 O O . VAL E 1 99 ? 88.452 146.560 114.980 1.00 15.62 99 VAL E O 1
ATOM 4268 N N . ARG E 1 100 ? 86.418 146.432 115.946 1.00 16.63 100 ARG E N 1
ATOM 4269 C CA . ARG E 1 100 ? 86.653 147.488 116.924 1.00 16.58 100 ARG E CA 1
ATOM 4270 C C . ARG E 1 100 ? 86.755 146.837 118.293 1.00 16.23 100 ARG E C 1
ATOM 4271 O O . ARG E 1 100 ? 85.871 146.062 118.687 1.00 15.20 100 ARG E O 1
ATOM 4279 N N . ILE E 1 101 ? 87.845 147.119 119.004 1.00 15.09 101 ILE E N 1
ATOM 4280 C CA . ILE E 1 101 ? 88.060 146.565 120.331 1.00 16.20 101 ILE E CA 1
ATOM 4281 C C . ILE E 1 101 ? 87.755 147.655 121.351 1.00 15.84 101 ILE E C 1
ATOM 4282 O O . ILE E 1 101 ? 88.219 148.796 121.213 1.00 17.09 101 ILE E O 1
ATOM 4287 N N . HIS E 1 102 ? 86.936 147.322 122.345 1.00 15.97 102 HIS E N 1
ATOM 4288 C CA . HIS E 1 102 ? 86.535 148.245 123.404 1.00 15.53 102 HIS E CA 1
ATOM 4289 C C . HIS E 1 102 ? 87.194 147.810 124.702 1.00 15.23 102 HIS E C 1
ATOM 4290 O O . HIS E 1 102 ? 87.112 146.635 125.077 1.00 16.88 102 HIS E O 1
ATOM 4297 N N . VAL E 1 103 ? 87.848 148.747 125.392 1.00 13.54 103 VAL E N 1
ATOM 4298 C CA . VAL E 1 103 ? 88.556 148.418 126.620 1.00 16.04 103 VAL E CA 1
ATOM 4299 C C . VAL E 1 103 ? 88.193 149.441 127.684 1.00 16.45 103 VAL E C 1
ATOM 4300 O O . VAL E 1 103 ? 87.692 150.529 127.392 1.00 18.44 103 VAL E O 1
ATOM 4304 N N . GLN E 1 104 ? 88.447 149.067 128.936 1.00 17.92 104 GLN E N 1
ATOM 4305 C CA . GLN E 1 104 ? 88.506 150.024 130.034 1.00 18.56 104 GLN E CA 1
ATOM 4306 C C . GLN E 1 104 ? 89.922 150.020 130.593 1.00 15.65 104 GLN E C 1
ATOM 4307 O O . GLN E 1 104 ? 90.439 148.968 130.991 1.00 17.59 104 GLN E O 1
ATOM 4313 N N . LYS E 1 105 ? 90.542 151.195 130.622 1.00 20.14 105 LYS E N 1
ATOM 4314 C CA . LYS E 1 105 ? 91.943 151.306 130.991 1.00 22.67 105 LYS E CA 1
ATOM 4315 C C . LYS E 1 105 ? 92.125 151.218 132.506 1.00 21.06 105 LYS E C 1
ATOM 4316 O O . LYS E 1 105 ? 91.209 151.486 133.289 1.00 20.22 105 LYS E O 1
ATOM 4322 N N . ASN E 1 106 ? 93.333 150.806 132.907 1.00 19.19 106 ASN E N 1
ATOM 4323 C CA . ASN E 1 106 ? 93.787 150.875 134.298 1.00 22.90 106 ASN E CA 1
ATOM 4324 C C . ASN E 1 106 ? 92.934 150.035 135.244 1.00 27.26 106 ASN E C 1
ATOM 4325 O O . ASN E 1 106 ? 92.582 150.476 136.342 1.00 23.08 106 ASN E O 1
ATOM 4330 N N . ILE E 1 107 ? 92.622 148.801 134.829 1.00 20.44 107 ILE E N 1
ATOM 4331 C CA . ILE E 1 107 ? 91.837 147.897 135.663 1.00 21.90 107 ILE E CA 1
ATOM 4332 C C . ILE E 1 107 ? 92.722 146.868 136.368 1.00 27.36 107 ILE E C 1
ATOM 4333 O O . ILE E 1 107 ? 92.658 146.733 137.595 1.00 25.19 107 ILE E O 1
ATOM 4338 N N . TRP E 1 108 ? 93.536 146.116 135.622 1.00 21.55 108 TRP E N 1
ATOM 4339 C CA . TRP E 1 108 ? 94.354 145.093 136.268 1.00 22.85 108 TRP E CA 1
ATOM 4340 C C . TRP E 1 108 ? 95.528 145.749 136.985 1.00 23.96 108 TRP E C 1
ATOM 4341 O O . TRP E 1 108 ? 96.038 146.787 136.555 1.00 26.01 108 TRP E O 1
ATOM 4352 N N . THR E 1 109 ? 95.943 145.135 138.095 1.00 27.62 109 THR E N 1
ATOM 4353 C CA . THR E 1 109 ? 96.901 145.762 139.004 1.00 28.93 109 THR E CA 1
ATOM 4354 C C . THR E 1 109 ? 98.102 144.904 139.373 1.00 33.62 109 THR E C 1
ATOM 4355 O 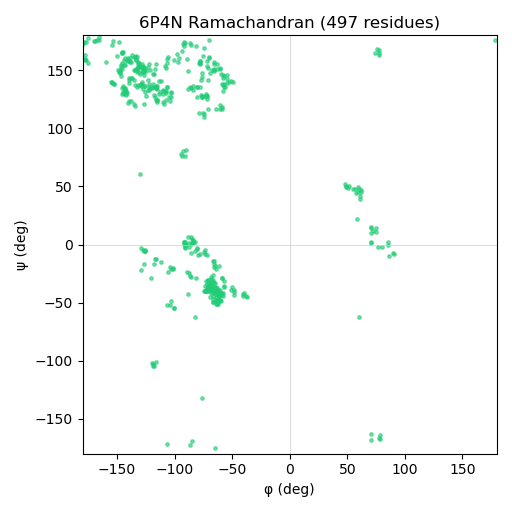O . THR E 1 109 ? 99.115 145.471 139.798 1.00 33.93 109 THR E O 1
ATOM 4359 N N . TYR E 1 110 ? 98.035 143.583 139.255 1.00 27.40 110 TYR E N 1
ATOM 4360 C CA . TYR E 1 110 ? 99.190 142.759 139.604 1.00 29.49 110 TYR E CA 1
ATOM 4361 C C . TYR E 1 110 ? 100.363 143.148 138.705 1.00 29.55 110 TYR E C 1
ATOM 4362 O O . TYR E 1 110 ? 100.269 143.006 137.476 1.00 22.48 110 TYR E O 1
ATOM 4371 N N . PRO E 1 111 ? 101.459 143.678 139.259 1.00 31.82 111 PRO E N 1
ATOM 4372 C CA . PRO E 1 111 ? 102.469 144.307 138.390 1.00 27.24 111 PRO E CA 1
ATOM 4373 C C . PRO E 1 111 ? 103.068 143.380 137.345 1.00 25.29 111 PRO E C 1
ATOM 4374 O O . PRO E 1 111 ? 103.251 143.803 136.200 1.00 26.10 111 PRO E O 1
ATOM 4378 N N . LEU E 1 112 ? 103.386 142.133 137.693 1.00 25.12 112 LEU E N 1
ATOM 4379 C CA . LEU E 1 112 ? 103.993 141.242 136.707 1.00 26.16 112 LEU E CA 1
ATOM 4380 C C . LEU E 1 112 ? 103.008 140.906 135.590 1.00 27.05 112 LEU E C 1
ATOM 4381 O O . LEU E 1 112 ? 103.403 140.780 134.423 1.00 23.26 112 LEU E O 1
ATOM 4386 N N . PHE E 1 113 ? 101.724 140.760 135.934 1.00 28.68 113 PHE E N 1
ATOM 4387 C CA . PHE E 1 113 ? 100.677 140.556 134.931 1.00 22.69 113 PHE E CA 1
ATOM 4388 C C . PHE E 1 113 ? 100.551 141.768 134.015 1.00 21.18 113 PHE E C 1
ATOM 4389 O O . PHE E 1 113 ? 100.522 141.637 132.785 1.00 22.59 113 PHE E O 1
ATOM 4397 N N . VAL E 1 114 ? 100.487 142.967 134.599 1.00 25.32 114 VAL E N 1
ATOM 4398 C CA . VAL E 1 114 ? 100.346 144.173 133.788 1.00 20.28 114 VAL E CA 1
ATOM 4399 C C . VAL E 1 114 ? 101.561 144.353 132.882 1.00 27.37 114 VAL E C 1
ATOM 4400 O O . VAL E 1 114 ? 101.437 144.773 131.726 1.00 24.30 114 VAL E O 1
ATOM 4404 N N . ASN E 1 115 ? 102.756 144.026 133.381 1.00 26.63 115 ASN E N 1
ATOM 4405 C CA . ASN E 1 115 ? 103.945 144.211 132.558 1.00 25.33 115 ASN E CA 1
ATOM 4406 C C . ASN E 1 115 ? 103.981 143.236 131.391 1.00 27.10 115 ASN E C 1
ATOM 4407 O O . ASN E 1 115 ? 104.480 143.580 130.314 1.00 27.73 115 ASN E O 1
ATOM 4412 N N . THR E 1 116 ? 103.471 142.019 131.588 1.00 22.07 116 THR E N 1
ATOM 4413 C CA . THR E 1 116 ? 103.420 141.047 130.502 1.00 21.41 116 THR E CA 1
ATOM 4414 C C . THR E 1 116 ? 102.362 141.430 129.473 1.00 20.77 116 THR E C 1
ATOM 4415 O O . THR E 1 116 ? 102.575 141.282 128.261 1.00 18.85 116 THR E O 1
ATOM 4419 N N . PHE E 1 117 ? 101.211 141.916 129.951 1.00 21.34 117 PHE E N 1
ATOM 4420 C CA . PHE E 1 117 ? 100.048 142.137 129.113 1.00 20.27 117 PHE E CA 1
ATOM 4421 C C . PHE E 1 117 ? 99.718 143.621 129.158 1.00 21.84 117 PHE E C 1
ATOM 4422 O O . PHE E 1 117 ? 100.382 144.421 128.485 1.00 23.79 117 PHE E O 1
ATOM 4430 N N . SER E 1 118 ? 98.698 144.024 129.906 1.00 19.97 118 SER E N 1
ATOM 4431 C CA . SER E 1 118 ? 98.388 145.435 130.101 1.00 19.05 118 SER E CA 1
ATOM 4432 C C . SER E 1 118 ? 97.378 145.524 131.232 1.00 17.03 118 SER E C 1
ATOM 4433 O O . SER E 1 118 ? 96.928 144.505 131.766 1.00 21.59 118 SER E O 1
ATOM 4436 N N . ALA E 1 119 ? 97.041 146.757 131.612 1.00 21.80 119 ALA E N 1
ATOM 4437 C CA . ALA E 1 119 ? 95.988 146.977 132.593 1.00 19.93 119 ALA E CA 1
ATOM 4438 C C . ALA E 1 119 ? 94.604 147.059 131.963 1.00 18.09 119 ALA E C 1
ATOM 4439 O O . ALA E 1 119 ? 93.625 147.213 132.696 1.00 21.47 119 ALA E O 1
ATOM 4441 N N . ASN E 1 120 ? 94.500 146.967 130.631 1.00 17.97 120 ASN E N 1
ATOM 4442 C CA . ASN E 1 120 ? 93.208 147.116 129.959 1.00 14.39 120 ASN E CA 1
ATOM 4443 C C . ASN E 1 120 ? 92.311 145.909 130.200 1.00 17.34 120 ASN E C 1
ATOM 4444 O O . ASN E 1 120 ? 92.703 144.771 129.927 1.00 18.65 120 ASN E O 1
ATOM 4449 N N . ALA E 1 121 ? 91.088 146.163 130.652 1.00 16.45 121 ALA E N 1
ATOM 4450 C CA . ALA E 1 121 ? 90.048 145.144 130.632 1.00 15.68 121 ALA E CA 1
ATOM 4451 C C . ALA E 1 121 ? 89.354 145.176 129.274 1.00 16.28 121 ALA E C 1
ATOM 4452 O O . ALA E 1 121 ? 89.029 146.247 128.754 1.00 16.48 121 ALA E O 1
ATOM 4454 N N . LEU E 1 122 ? 89.127 143.995 128.696 1.00 15.30 122 LEU E N 1
ATOM 4455 C CA . LEU E 1 122 ? 88.332 143.894 127.475 1.00 14.78 122 LEU E CA 1
ATOM 4456 C C . LEU E 1 122 ? 86.851 144.025 127.829 1.00 14.24 122 LEU E C 1
ATOM 4457 O O . LEU E 1 122 ? 86.373 143.343 128.736 1.00 16.99 122 LEU E O 1
ATOM 4462 N N . VAL E 1 123 ? 86.129 144.925 127.150 1.00 12.59 123 VAL E N 1
ATOM 4463 C CA . VAL E 1 123 ? 84.722 145.133 127.501 1.00 10.12 123 VAL E CA 1
ATOM 4464 C C . VAL E 1 123 ? 83.780 145.024 126.302 1.00 14.69 123 VAL E C 1
ATOM 4465 O O . VAL E 1 123 ? 82.555 145.094 126.467 1.00 15.11 123 VAL E O 1
ATOM 4469 N N . GLY E 1 124 ? 84.311 144.857 125.097 1.00 14.64 124 GLY E N 1
ATOM 4470 C CA . GLY E 1 124 ? 83.437 144.738 123.935 1.00 15.09 124 GLY E CA 1
ATOM 4471 C C . GLY E 1 124 ? 84.223 144.440 122.675 1.00 13.23 124 GLY E C 1
ATOM 4472 O O . GLY E 1 124 ? 85.419 144.735 122.578 1.00 14.87 124 GLY E O 1
ATOM 4473 N N . LEU E 1 125 ? 83.519 143.844 121.702 1.00 12.57 125 LEU E N 1
ATOM 4474 C CA . LEU E 1 125 ? 84.073 143.569 120.374 1.00 14.89 125 LEU E CA 1
ATOM 4475 C C . LEU E 1 125 ? 82.994 143.797 119.323 1.00 14.37 125 LEU E C 1
ATOM 4476 O O . LEU E 1 125 ? 81.878 143.288 119.469 1.00 14.63 125 LEU E O 1
ATOM 4481 N N . SER E 1 126 ? 83.319 144.553 118.269 1.00 14.11 126 SER E N 1
ATOM 4482 C CA . SER E 1 126 ? 82.364 144.904 117.218 1.00 16.59 126 SER E CA 1
ATOM 4483 C C . SER E 1 126 ? 82.955 144.596 115.852 1.00 19.19 126 SER E C 1
ATOM 4484 O O . SER E 1 126 ? 84.109 144.931 115.588 1.00 16.18 126 SER E O 1
ATOM 4487 N N . SER E 1 127 ? 82.155 144.010 114.966 1.00 15.52 127 SER E N 1
ATOM 4488 C CA . SER E 1 127 ? 82.615 143.852 113.593 1.00 15.11 127 SER E CA 1
ATOM 4489 C C . SER E 1 127 ? 82.661 145.206 112.887 1.00 22.17 127 SER E C 1
ATOM 4490 O O . SER E 1 127 ? 81.918 146.138 113.222 1.00 18.84 127 SER E O 1
ATOM 4493 N N . CYS E 1 128 ? 83.565 145.317 111.912 1.00 20.99 128 CYS E N 1
ATOM 4494 C CA . CYS E 1 128 ? 83.773 146.547 111.151 1.00 25.49 128 CYS E CA 1
ATOM 4495 C C . CYS E 1 128 ? 83.659 146.251 109.667 1.00 33.57 128 CYS E C 1
ATOM 4496 O O . CYS E 1 128 ? 84.295 145.317 109.172 1.00 36.69 128 CYS E O 1
ATOM 4499 N N . SER E 1 129 ? 82.878 147.059 108.959 1.00 38.43 129 SER E N 1
ATOM 4500 C CA . SER E 1 129 ? 82.901 147.048 107.504 1.00 34.23 129 SER E CA 1
ATOM 4501 C C . SER E 1 129 ? 84.036 147.961 107.039 1.00 40.57 129 SER E C 1
ATOM 4502 O O . SER E 1 129 ? 84.869 148.407 107.832 1.00 42.90 129 SER E O 1
ATOM 4505 N N . ALA E 1 130 ? 84.085 148.259 105.740 1.00 44.29 130 ALA E N 1
ATOM 4506 C CA . ALA E 1 130 ? 85.092 149.197 105.255 1.00 43.21 130 ALA E CA 1
ATOM 4507 C C . ALA E 1 130 ? 84.807 150.609 105.750 1.00 42.22 130 ALA E C 1
ATOM 4508 O O . ALA E 1 130 ? 85.734 151.363 106.067 1.00 51.36 130 ALA E O 1
ATOM 4510 N N . THR E 1 131 ? 83.529 150.968 105.857 1.00 43.01 131 THR E N 1
ATOM 4511 C CA . THR E 1 131 ? 83.110 152.330 106.165 1.00 50.83 131 THR E CA 1
ATOM 4512 C C . THR E 1 131 ? 83.009 152.609 107.661 1.00 46.10 131 THR E C 1
ATOM 4513 O O . THR E 1 131 ? 83.437 153.674 108.120 1.00 53.05 131 THR E O 1
ATOM 4517 N N . GLN E 1 132 ? 82.450 151.683 108.437 1.00 39.89 132 GLN E N 1
ATOM 4518 C CA . GLN E 1 132 ? 82.130 151.959 109.830 1.00 37.49 132 GLN E CA 1
ATOM 4519 C C . GLN E 1 132 ? 82.276 150.680 110.637 1.00 31.76 132 GLN E C 1
ATOM 4520 O O . GLN E 1 132 ? 82.515 149.602 110.089 1.00 35.84 132 GLN E O 1
ATOM 4526 N N . CYS E 1 133 ? 82.126 150.807 111.954 1.00 22.27 133 CYS E N 1
ATOM 4527 C CA . CYS E 1 133 ? 82.070 149.646 112.832 1.00 19.08 133 CYS E CA 1
ATOM 4528 C C . CYS E 1 133 ? 80.715 149.595 113.523 1.00 19.86 133 CYS E C 1
ATOM 4529 O O . CYS E 1 133 ? 80.114 150.622 113.844 1.00 21.62 133 CYS E O 1
ATOM 4532 N N . PHE E 1 134 ? 80.242 148.376 113.765 1.00 17.93 134 PHE E N 1
ATOM 4533 C CA . PHE E 1 134 ? 78.920 148.167 114.349 1.00 15.99 134 PHE E CA 1
ATOM 4534 C C . PHE E 1 134 ? 79.038 148.127 115.871 1.00 21.23 134 PHE E C 1
ATOM 4535 O O . PHE E 1 134 ? 79.072 147.070 116.506 1.00 18.09 134 PHE E O 1
ATOM 4543 N N . GLY E 1 135 ? 79.088 149.310 116.471 1.00 19.46 135 GLY E N 1
ATOM 4544 C CA . GLY E 1 135 ? 79.279 149.396 117.896 1.00 17.04 135 GLY E CA 1
ATOM 4545 C C . GLY E 1 135 ? 79.297 150.844 118.325 1.00 19.62 135 GLY E C 1
ATOM 4546 O O . GLY E 1 135 ? 79.294 151.755 117.496 1.00 21.32 135 GLY E O 1
ATOM 4547 N N . PRO E 1 136 ? 79.308 151.078 119.629 1.00 17.34 136 PRO E N 1
ATOM 4548 C CA . PRO E 1 136 ? 79.327 152.458 120.121 1.00 17.49 136 PRO E CA 1
ATOM 4549 C C . PRO E 1 136 ? 80.627 153.154 119.746 1.00 21.57 136 PRO E C 1
ATOM 4550 O O . PRO E 1 136 ? 81.684 152.523 119.613 1.00 20.82 136 PRO E O 1
ATOM 4554 N N . LYS E 1 137 ? 80.518 154.475 119.586 1.00 28.12 137 LYS E N 1
ATOM 4555 C CA . LYS E 1 137 ? 81.511 155.347 118.982 1.00 35.06 137 LYS E CA 1
ATOM 4556 C C . LYS E 1 137 ? 81.422 156.736 119.649 1.00 34.12 137 LYS E C 1
ATOM 4557 O O . LYS E 1 137 ? 81.058 156.848 120.831 1.00 38.68 137 LYS E O 1
#

InterPro domains:
  IPR008992 Enterotoxin [SSF50203] (23-134)
  IPR020063 Bordetella pertussis toxin B, subunit 2/3, C-terminal [PF02918] (33-133)

B-factor: mean 21.38, std 10.4, range [8.42, 108.01]

CATH classification: 2.40.50.110